Protein 6IOM (pdb70)

Organism: Homo sapiens (NCBI:txid9606)

Solvent-accessible surface area: 18403 Å² total; per-residue (Å²): 62,50,0,48,22,11,56,12,100,30,93,77,19,2,24,86,5,84,21,72,12,37,159,8,64,138,72,40,95,0,0,3,0,0,6,1,17,1,72,7,28,64,28,76,18,17,1,0,0,11,4,33,12,81,59,148,80,39,172,75,78,116,50,14,81,6,51,5,0,85,4,94,0,44,30,14,31,10,48,119,63,112,13,0,47,130,36,113,42,103,109,156,116,100,94,36,75,11,52,0,16,7,0,28,29,64,50,111,140,41,8,83,30,102,86,6,81,53,26,41,0,49,53,18,78,137,98,81,12,98,0,0,0,17,14,52,0,36,0,58,9,28,157,56,93,6,37,2,8,0,11,0,1,0,64,38,41,141,10,36,122,53,35,28,84,17,31,37,3,50,0,36,13,4,0,13,114,40,58,113,33,0,36,70,17,192,137,62,99,157,135,67,29,0,44,43,7,53,12,102,35,81,113,2,5,27,112,157,77,39,63,66,68,144,23,63,135,75,38,94,1,0,3,1,1,3,0,2,0,28,4,22,33,24,58,15,6,0,0,0,12,4,29,11,84,55,155,71,40,93,93,71,124,48,17,90,7,55,2,0,42,2,60,0,24,41,49,27,20,55,118,82,116,14,0,30,136,22,86,34,90,33,85,94,74,220,44,110,76,105,59,54,63,34,45,0,14,8,0,38,23,66,56,105,158,39,3,99,28,99,92,6,24,8,3,27,0,12,53,9,81,122,86,81,11,90,0,0,0,20,6,60,0,41,0,69,11,27,161,63,92,10,30,2,7,0,11,1,0,0,51,44,26,132,11,40,147,50,49,33,90,14,37,34,6,50,0,38,13,4,0,11,106,35,59,75,33,0,31,56,21,181,116,56,96,258

Sequence (386 aa):
LECYSCVQKADDGCSPNKMKTVKCAPGVDVCTEAVGAVETIHGQFSLAVRGCGSGLPGKNDRGLDLHGLLAFIQLQQCAQDRCNAKLNLTSAYPPNGVECYSCVGLSREACQGTSPPVVSCYNASDHVYKGCFDGNVTLTAANVTVSLPVRGCVQDEFCTRDGVTGPGFTLSGSCCQGSRCNSDLRNKTYFLECYSCVQKADDGCSPNKMKTVKCAPGVDVCTEAVGAVETIHGQFSLAVRGCGSGLPGKNDRGLDLHGLLAFIQLQQCAQDRCNAKLNLTSRALESAYPPNGVECYSCVGLSREACQGTSPPVVSCYNASDHVYKGCFDGNVTLTAANVTVSLPVRGCVQDEFCTRDGVTGPGFTLSGSCCQGSRCNSDLRNKTY

Radius of gyration: 24.71 Å; Cα contacts (8 Å, |Δi|>4): 1161; chains: 2; bounding box: 46×74×57 Å

Nearest PDB structures (foldseek):
  6iom-assembly2_B  TM=1.005E+00  e=8.217E-39  Homo sapiens
  6ion-assembly1_A  TM=1.001E+00  e=7.568E-33  Homo sapiens
  6iom-assembly1_A  TM=9.835E-01  e=5.244E-33  Homo sapiens
  3laq-assembly1_U  TM=4.198E-01  e=1.081E-07  Mus musculus
  4qti-assembly1_U  TM=4.508E-01  e=5.783E-07  Homo sapiens

Structure (mmCIF, N/CA/C/O backbone):
data_6IOM
#
_entry.id   6IOM
#
_cell.length_a   57.055
_cell.length_b   120.156
_cell.length_c   169.431
_cell.angle_alpha   90.00
_cell.angle_beta   90.00
_cell.angle_gamma   90.00
#
_symmetry.space_group_name_H-M   'C 2 2 21'
#
loop_
_entity.id
_entity.type
_entity.pdbx_description
1 polymer 'Ly6/PLAUR domain-containing protein 3'
2 branched 2-acetamido-2-deoxy-beta-D-glucopyranose-(1-4)-2-acetamido-2-deoxy-beta-D-glucopyranose
3 non-polymer 2-acetamido-2-deoxy-beta-D-glucopyranose
#
loop_
_atom_site.group_PDB
_atom_site.id
_atom_site.type_symbol
_atom_site.label_atom_id
_atom_site.label_alt_id
_atom_site.label_comp_id
_atom_site.label_asym_id
_atom_site.label_entity_id
_atom_site.label_seq_id
_atom_site.pdbx_PDB_ins_code
_atom_site.Cartn_x
_atom_site.Cartn_y
_atom_site.Cartn_z
_atom_site.occupancy
_atom_site.B_iso_or_equiv
_atom_site.auth_seq_id
_atom_site.auth_comp_id
_atom_site.auth_asym_id
_atom_site.auth_atom_id
_atom_site.pdbx_PDB_model_num
ATOM 1 N N . LEU A 1 1 ? 33.153 34.030 89.647 1.00 72.89 1 LEU A N 1
ATOM 2 C CA . LEU A 1 1 ? 32.478 35.211 89.116 1.00 69.35 1 LEU A CA 1
ATOM 3 C C . LEU A 1 1 ? 32.284 35.057 87.596 1.00 69.20 1 LEU A C 1
ATOM 4 O O . LEU A 1 1 ? 33.206 34.695 86.857 1.00 63.79 1 LEU A O 1
ATOM 9 N N . GLU A 1 2 ? 31.054 35.289 87.158 1.00 65.44 2 GLU A N 1
ATOM 10 C CA . GLU A 1 2 ? 30.672 35.228 85.759 1.00 62.71 2 GLU A CA 1
ATOM 11 C C . GLU A 1 2 ? 30.432 36.637 85.239 1.00 64.77 2 GLU A C 1
ATOM 12 O O . GLU A 1 2 ? 29.825 37.458 85.925 1.00 60.52 2 GLU A O 1
ATOM 18 N N . CYS A 1 3 ? 30.936 36.929 84.034 1.00 58.70 3 CYS A N 1
ATOM 19 C CA . CYS A 1 3 ? 30.808 38.255 83.436 1.00 53.37 3 CYS A CA 1
ATOM 20 C C . CYS A 1 3 ? 30.358 38.135 81.987 1.00 62.95 3 CYS A C 1
ATOM 21 O O . CYS A 1 3 ? 30.666 37.157 81.282 1.00 56.18 3 CYS A O 1
ATOM 24 N N . TYR A 1 4 ? 29.597 39.126 81.553 1.00 51.39 4 TYR A N 1
ATOM 25 C CA . TYR A 1 4 ? 29.361 39.236 80.134 1.00 50.16 4 TYR A CA 1
ATOM 26 C C . TYR A 1 4 ? 30.676 39.503 79.426 1.00 55.37 4 TYR A C 1
ATOM 27 O O . TYR A 1 4 ? 31.597 40.122 79.970 1.00 46.53 4 TYR A O 1
ATOM 36 N N . SER A 1 5 ? 30.776 38.978 78.214 1.00 47.43 5 SER A N 1
ATOM 37 C CA . SER A 1 5 ? 31.938 39.225 77.385 1.00 47.03 5 SER A CA 1
ATOM 38 C C . SER A 1 5 ? 31.455 39.398 75.954 1.00 50.71 5 SER A C 1
ATOM 39 O O . SER A 1 5 ? 30.665 38.584 75.449 1.00 48.36 5 SER A O 1
ATOM 42 N N . CYS A 1 6 ? 31.926 40.461 75.321 1.00 46.37 6 CYS A N 1
ATOM 43 C CA . CYS A 1 6 ? 31.509 40.855 73.988 1.00 45.92 6 CYS A CA 1
ATOM 44 C C . CYS A 1 6 ? 32.359 42.054 73.592 1.00 48.53 6 CYS A C 1
ATOM 45 O O . CYS A 1 6 ? 32.994 42.700 74.437 1.00 43.89 6 CYS A O 1
ATOM 48 N N . VAL A 1 7 ? 32.342 42.360 72.296 1.00 49.96 7 VAL A N 1
ATOM 49 C CA . VAL A 1 7 ? 33.156 43.428 71.727 1.00 48.85 7 VAL A CA 1
ATOM 50 C C . VAL A 1 7 ? 32.363 44.064 70.601 1.00 50.53 7 VAL A C 1
ATOM 51 O O . VAL A 1 7 ? 31.743 43.367 69.799 1.00 58.40 7 VAL A O 1
ATOM 55 N N . GLN A 1 8 ? 32.338 45.386 70.563 1.00 52.66 8 GLN A N 1
ATOM 56 C CA . GLN A 1 8 ? 31.552 46.115 69.581 1.00 55.37 8 GLN A CA 1
ATOM 57 C C . GLN A 1 8 ? 32.505 46.978 68.760 1.00 55.38 8 GLN A C 1
ATOM 58 O O . GLN A 1 8 ? 33.386 47.636 69.325 1.00 56.42 8 GLN A O 1
ATOM 64 N N . LYS A 1 9 ? 32.360 46.952 67.431 1.00 64.29 9 LYS A N 1
ATOM 65 C CA . LYS A 1 9 ? 33.394 47.541 66.561 1.00 68.81 9 LYS A CA 1
ATOM 66 C C . LYS A 1 9 ? 32.861 47.722 65.134 1.00 84.49 9 LYS A C 1
ATOM 67 O O . LYS A 1 9 ? 33.042 46.845 64.289 1.00 96.06 9 LYS A O 1
ATOM 73 N N . ALA A 1 10 ? 32.171 48.830 64.880 1.00 98.94 10 ALA A N 1
ATOM 74 C CA . ALA A 1 10 ? 31.340 49.565 65.805 1.00 97.15 10 ALA A CA 1
ATOM 75 C C . ALA A 1 10 ? 29.954 49.163 65.347 1.00 103.80 10 ALA A C 1
ATOM 76 O O . ALA A 1 10 ? 29.353 49.855 64.521 1.00 104.63 10 ALA A O 1
ATOM 78 N N . ASP A 1 11 ? 29.469 48.020 65.849 1.00 104.89 11 ASP A N 1
ATOM 79 C CA . ASP A 1 11 ? 28.374 47.297 65.212 1.00 93.75 11 ASP A CA 1
ATOM 80 C C . ASP A 1 11 ? 27.453 46.560 66.182 1.00 94.54 11 ASP A C 1
ATOM 81 O O . ASP A 1 11 ? 26.888 47.166 67.100 1.00 95.37 11 ASP A O 1
ATOM 86 N N . ASP A 1 12 ? 27.339 45.239 65.975 1.00 89.39 12 ASP A N 1
ATOM 87 C CA . ASP A 1 12 ? 26.335 44.337 66.538 1.00 81.67 12 ASP A CA 1
ATOM 88 C C . ASP A 1 12 ? 26.836 43.539 67.745 1.00 74.85 12 ASP A C 1
ATOM 89 O O . ASP A 1 12 ? 26.057 42.786 68.351 1.00 66.01 12 ASP A O 1
ATOM 94 N N . GLY A 1 13 ? 28.109 43.691 68.110 1.00 66.84 13 GLY A N 1
ATOM 95 C CA . GLY A 1 13 ? 28.807 42.675 68.881 1.00 68.53 13 GLY A CA 1
ATOM 96 C C . GLY A 1 13 ? 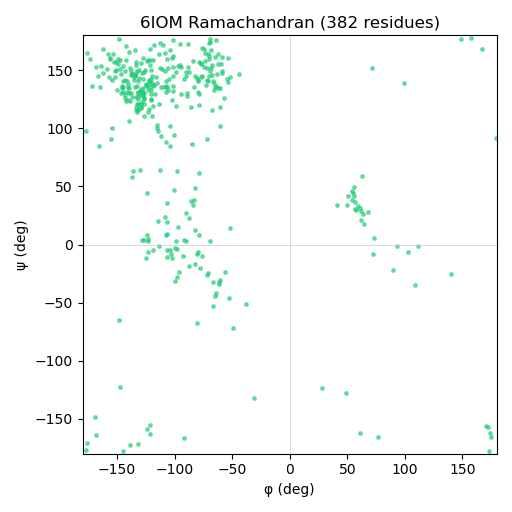28.375 42.546 70.327 1.00 68.19 13 GLY A C 1
ATOM 97 O O . GLY A 1 13 ? 28.553 41.477 70.920 1.00 71.64 13 GLY A O 1
ATOM 98 N N . CYS A 1 14 ? 27.821 43.598 70.914 1.00 64.60 14 CYS A N 1
ATOM 99 C CA . CYS A 1 14 ? 27.422 43.537 72.312 1.00 65.21 14 CYS A CA 1
ATOM 100 C C . CYS A 1 14 ? 25.906 43.496 72.463 1.00 63.65 14 CYS A C 1
ATOM 101 O O . CYS A 1 14 ? 25.373 43.847 73.526 1.00 63.73 14 CYS A O 1
ATOM 104 N N . SER A 1 15 ? 25.217 43.042 71.410 1.00 63.80 15 SER A N 1
ATOM 105 C CA . SER A 1 15 ? 23.788 42.811 71.431 1.00 63.98 15 SER A CA 1
ATOM 106 C C . SER A 1 15 ? 23.431 41.737 72.462 1.00 73.51 15 SER A C 1
ATOM 107 O O . SER A 1 15 ? 24.270 40.905 72.828 1.00 74.06 15 SER A O 1
ATOM 110 N N . PRO A 1 16 ? 22.190 41.753 72.964 1.00 69.52 16 PRO A N 1
ATOM 111 C CA . PRO A 1 16 ? 21.799 40.767 74.002 1.00 66.48 16 PRO A CA 1
ATOM 112 C C . PRO A 1 16 ? 22.075 39.307 73.649 1.00 69.52 16 PRO A C 1
ATOM 113 O O . PRO A 1 16 ? 22.611 38.552 74.477 1.00 65.72 16 PRO A O 1
ATOM 117 N N . ASN A 1 17 ? 21.736 38.879 72.439 1.00 52.23 17 ASN A N 1
ATOM 118 C CA . ASN A 1 17 ? 21.861 37.471 72.118 1.00 59.83 17 ASN A CA 1
ATOM 119 C C . ASN A 1 17 ? 23.162 37.143 71.387 1.00 65.58 17 ASN A C 1
ATOM 120 O O . ASN A 1 17 ? 23.294 36.047 70.837 1.00 76.59 17 ASN A O 1
ATOM 125 N N . LYS A 1 18 ? 24.141 38.046 71.396 1.00 62.40 18 LYS A N 1
ATOM 126 C CA . LYS A 1 18 ? 25.513 37.624 71.140 1.00 65.55 18 LYS A CA 1
ATOM 127 C C . LYS A 1 18 ? 26.456 37.887 72.299 1.00 59.88 18 LYS A C 1
ATOM 128 O O . LYS A 1 18 ? 27.628 37.49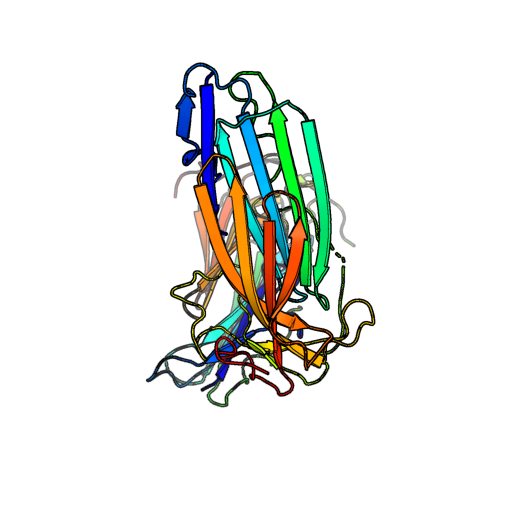4 72.226 1.00 54.21 18 LYS A O 1
ATOM 134 N N . MET A 1 19 ? 25.994 38.543 73.352 1.00 56.73 19 MET A N 1
ATOM 135 C CA . MET A 1 19 ? 26.808 38.655 74.540 1.00 56.11 19 MET A CA 1
ATOM 136 C C . MET A 1 19 ? 27.073 37.254 75.052 1.00 52.28 19 MET A C 1
ATOM 137 O O . MET A 1 19 ? 26.177 36.409 75.062 1.00 55.60 19 MET A O 1
ATOM 142 N N . LYS A 1 20 ? 28.319 36.985 75.411 1.00 44.56 20 LYS A N 1
ATOM 143 C CA . LYS A 1 20 ? 28.669 35.709 76.000 1.00 45.71 20 LYS A CA 1
ATOM 144 C C . LYS A 1 20 ? 28.821 35.856 77.506 1.00 47.89 20 LYS A C 1
ATOM 145 O O . LYS A 1 20 ? 29.002 36.960 78.035 1.00 47.90 20 LYS A O 1
ATOM 151 N N . THR A 1 21 ? 28.738 34.730 78.205 1.00 55.49 21 THR A N 1
ATOM 152 C CA . THR A 1 21 ? 29.046 34.695 79.631 1.00 54.37 21 THR A CA 1
ATOM 153 C C . THR A 1 21 ? 30.296 33.853 79.813 1.00 46.56 21 THR A C 1
ATOM 154 O O . THR A 1 21 ? 30.322 32.686 79.417 1.00 47.19 21 THR A O 1
ATOM 158 N N . VAL A 1 22 ? 31.333 34.453 80.380 1.00 38.87 22 VAL A N 1
ATOM 159 C CA . VAL A 1 22 ? 32.548 33.736 80.731 1.00 45.50 22 VAL A CA 1
ATOM 160 C C . VAL A 1 22 ? 32.689 33.726 82.249 1.00 52.31 22 VAL A C 1
ATOM 161 O O . VAL A 1 22 ? 32.067 34.520 82.967 1.00 48.58 22 VAL A O 1
ATOM 165 N N . LYS A 1 23 ? 33.553 32.843 82.737 1.00 57.88 23 LYS A N 1
ATOM 166 C CA . LYS A 1 23 ? 33.911 32.802 84.149 1.00 61.42 23 LYS A CA 1
ATOM 167 C C . LYS A 1 23 ? 35.314 33.375 84.326 1.00 57.12 23 LYS A C 1
ATOM 168 O O . LYS A 1 23 ? 36.235 33.030 83.576 1.00 56.41 23 LYS A O 1
ATOM 174 N N . CYS A 1 24 ? 35.470 34.262 85.306 1.00 48.58 24 CYS A N 1
ATOM 175 C CA . CYS A 1 24 ? 36.747 34.926 85.518 1.00 46.35 24 CYS A CA 1
ATOM 176 C C . CYS A 1 24 ? 37.766 33.978 86.147 1.00 49.97 24 CYS A C 1
ATOM 177 O O . CYS A 1 24 ? 37.418 33.010 86.825 1.00 53.92 24 CYS A O 1
ATOM 180 N N . ALA A 1 25 ? 39.041 34.254 85.872 1.00 58.09 25 ALA A N 1
ATOM 181 C CA . ALA A 1 25 ? 40.144 33.526 86.478 1.00 61.23 25 ALA A CA 1
ATOM 182 C C . ALA A 1 25 ? 40.119 33.662 88.008 1.00 69.95 25 ALA A C 1
ATOM 183 O O . ALA A 1 25 ? 39.562 34.625 88.558 1.00 56.74 25 ALA A O 1
ATOM 185 N N . PRO A 1 26 ? 40.710 32.705 88.719 1.00 62.13 26 PRO A N 1
ATOM 186 C CA . PRO A 1 26 ? 40.849 32.863 90.172 1.00 79.57 26 PRO A CA 1
ATOM 187 C C . PRO A 1 26 ? 41.558 34.171 90.503 1.00 76.85 26 PRO A C 1
ATOM 188 O O . PRO A 1 26 ? 42.446 34.620 89.770 1.00 65.69 26 PRO A O 1
ATOM 192 N N . GLY A 1 27 ? 41.103 34.811 91.588 1.00 67.92 27 GLY A N 1
ATOM 193 C CA . GLY A 1 27 ? 41.621 36.087 92.031 1.00 71.79 27 GLY A CA 1
ATOM 194 C C . GLY A 1 27 ? 40.926 37.313 91.459 1.00 75.59 27 GLY A C 1
ATOM 195 O O . GLY A 1 27 ? 41.014 38.389 92.059 1.00 77.00 27 GLY A O 1
ATOM 196 N N . VAL A 1 28 ? 40.249 37.183 90.320 1.00 64.70 28 VAL A N 1
ATOM 197 C CA . VAL A 1 28 ? 39.536 38.292 89.699 1.00 54.93 28 VAL A CA 1
ATOM 198 C C . VAL A 1 28 ? 38.199 38.504 90.397 1.00 56.79 28 VAL A C 1
ATOM 199 O O . VAL A 1 28 ? 37.416 37.566 90.541 1.00 87.36 28 VAL A O 1
ATOM 203 N N . ASP A 1 29 ? 37.894 39.749 90.764 1.00 61.97 29 ASP A N 1
ATOM 204 C CA . ASP A 1 29 ? 36.668 40.039 91.502 1.00 61.88 29 ASP A CA 1
ATOM 205 C C . ASP A 1 29 ? 35.744 41.059 90.844 1.00 53.46 29 ASP A C 1
ATOM 206 O O . ASP A 1 29 ? 34.699 41.374 91.432 1.00 56.01 29 ASP A O 1
ATOM 211 N N . VAL A 1 30 ? 36.063 41.567 89.650 1.00 49.91 30 VAL A N 1
ATOM 212 C CA . VAL A 1 30 ? 35.200 42.533 88.972 1.00 58.26 30 VAL A CA 1
ATOM 213 C C . VAL A 1 30 ? 34.975 42.146 87.510 1.00 53.02 30 VAL A C 1
ATOM 214 O O . VAL A 1 30 ? 35.895 41.700 86.814 1.00 56.92 30 VAL A O 1
ATOM 218 N N . CYS A 1 31 ? 33.745 42.341 87.041 1.00 47.83 31 CYS A N 1
ATOM 219 C CA . CYS A 1 31 ? 33.501 42.482 85.610 1.00 53.11 31 CYS A CA 1
ATOM 220 C C . CYS A 1 31 ? 33.863 43.901 85.174 1.00 58.87 31 CYS A C 1
ATOM 221 O O . CYS A 1 31 ? 33.896 44.835 85.989 1.00 67.03 31 CYS A O 1
ATOM 224 N N . THR A 1 32 ? 34.152 44.063 83.882 1.00 51.38 32 THR A N 1
ATOM 225 C CA . THR A 1 32 ? 34.400 45.384 83.314 1.00 52.99 32 THR A CA 1
ATOM 226 C C . THR A 1 32 ? 33.405 45.672 82.208 1.00 56.20 32 THR A C 1
ATOM 227 O O . THR A 1 32 ? 32.927 44.761 81.526 1.00 60.88 32 THR A O 1
ATOM 231 N N . GLU A 1 33 ? 33.104 46.954 82.038 1.00 56.94 33 GLU A N 1
ATOM 232 C CA . GLU A 1 33 ? 32.291 47.442 80.933 1.00 57.28 33 GLU A CA 1
ATOM 233 C C . GLU A 1 33 ? 32.911 48.745 80.458 1.00 53.05 33 GLU A C 1
ATOM 234 O O . GLU A 1 33 ? 33.108 49.667 81.260 1.00 56.39 33 GLU A O 1
ATOM 240 N N . ALA A 1 34 ? 33.238 48.826 79.175 1.00 46.69 34 ALA A N 1
ATOM 241 C CA . ALA A 1 34 ? 33.788 50.060 78.620 1.00 50.58 34 ALA A CA 1
ATOM 242 C C . ALA A 1 34 ? 33.079 50.390 77.320 1.00 55.07 34 ALA A C 1
ATOM 243 O O . ALA A 1 34 ? 32.984 49.537 76.430 1.00 55.71 34 ALA A O 1
ATOM 245 N N . VAL A 1 35 ? 32.564 51.613 77.214 1.00 55.43 35 VAL A N 1
ATOM 246 C CA . VAL A 1 35 ? 31.961 52.077 75.971 1.00 60.22 35 VAL A CA 1
ATOM 247 C C . VAL A 1 35 ? 32.615 53.401 75.583 1.00 58.71 35 VAL A C 1
ATOM 248 O O . VAL A 1 35 ? 32.730 54.324 76.399 1.00 60.69 35 VAL A O 1
ATOM 252 N N . GLY A 1 36 ? 33.126 53.461 74.370 1.00 62.06 36 GLY A N 1
ATOM 253 C CA . GLY A 1 36 ? 33.722 54.696 73.906 1.00 65.38 36 GLY A CA 1
ATOM 254 C C . GLY A 1 36 ? 32.971 55.243 72.715 1.00 58.45 36 GLY A C 1
ATOM 255 O O . GLY A 1 36 ? 32.716 54.509 71.759 1.00 54.24 36 GLY A O 1
ATOM 256 N N . ALA A 1 37 ? 32.607 56.521 72.767 1.00 57.04 37 ALA A N 1
ATOM 257 C CA . ALA A 1 37 ? 31.866 57.192 71.709 1.00 50.42 37 ALA A CA 1
ATOM 258 C C . ALA A 1 37 ? 32.751 58.233 71.040 1.00 51.12 37 ALA A C 1
ATOM 259 O O . ALA A 1 37 ? 33.454 58.991 71.717 1.00 57.84 37 ALA A O 1
ATOM 261 N N . VAL A 1 38 ? 32.714 58.275 69.714 1.00 52.41 38 VAL A N 1
ATOM 262 C CA . VAL A 1 38 ? 33.411 59.294 68.941 1.00 52.65 38 VAL A CA 1
ATOM 263 C C . VAL A 1 38 ? 32.384 59.994 68.070 1.00 53.09 38 VAL A C 1
ATOM 264 O O . VAL A 1 38 ? 31.548 59.343 67.428 1.00 62.22 38 VAL A O 1
ATOM 268 N N . GLU A 1 39 ? 32.437 61.316 68.062 1.00 49.72 39 GLU A N 1
ATOM 269 C CA . GLU A 1 39 ? 31.458 62.130 67.365 1.00 63.83 39 GLU A CA 1
ATOM 270 C C . GLU A 1 39 ? 32.214 63.124 66.496 1.00 62.23 39 GLU A C 1
ATOM 271 O O . GLU A 1 39 ? 33.052 63.876 67.005 1.00 58.41 39 GLU A O 1
ATOM 277 N N . THR A 1 40 ? 31.975 63.087 65.190 1.00 61.86 40 THR A N 1
ATOM 278 C CA . THR A 1 40 ? 32.427 64.161 64.311 1.00 56.88 40 THR A CA 1
ATOM 279 C C . THR A 1 40 ? 31.227 64.947 63.808 1.00 63.68 40 THR A C 1
ATOM 280 O O . THR A 1 40 ? 30.073 64.542 63.969 1.00 69.84 40 THR A O 1
ATOM 284 N N . ILE A 1 41 ? 31.513 66.063 63.140 1.00 64.31 41 ILE A N 1
ATOM 285 C CA . ILE A 1 41 ? 30.451 66.983 62.761 1.00 67.68 41 ILE A CA 1
ATOM 286 C C . ILE A 1 41 ? 29.566 66.362 61.686 1.00 67.79 41 ILE A C 1
ATOM 287 O O . ILE A 1 41 ? 28.622 67.002 61.212 1.00 79.86 41 ILE A O 1
ATOM 292 N N . HIS A 1 42 ? 29.832 65.102 61.318 1.00 87.45 42 HIS A N 1
ATOM 293 C CA . HIS A 1 42 ? 28.997 64.400 60.348 1.00 81.75 42 HIS A CA 1
ATOM 294 C C . HIS A 1 42 ? 28.444 63.072 60.830 1.00 73.56 42 HIS A C 1
ATOM 295 O O . HIS A 1 42 ? 27.562 62.522 60.160 1.00 70.56 42 HIS A O 1
ATOM 302 N N . GLY A 1 43 ? 28.915 62.543 61.951 1.00 67.61 43 GLY A N 1
ATOM 303 C CA . GLY A 1 43 ? 28.315 61.335 62.490 1.00 65.16 43 GLY A CA 1
ATOM 304 C C . GLY A 1 43 ? 28.956 60.948 63.799 1.00 74.95 43 GLY A C 1
ATOM 305 O O . GLY A 1 43 ? 29.836 61.640 64.327 1.00 75.92 43 GLY A O 1
ATOM 306 N N . GLN A 1 44 ? 28.509 59.809 64.317 1.00 73.42 44 GLN A N 1
ATOM 307 C CA . GLN A 1 44 ? 28.940 59.365 65.629 1.00 67.81 44 GLN A CA 1
ATOM 308 C C . GLN A 1 44 ? 28.821 57.858 65.673 1.00 66.71 44 GLN A C 1
ATOM 309 O O . GLN A 1 44 ? 27.872 57.302 65.114 1.00 61.13 44 GLN A O 1
ATOM 315 N N . PHE A 1 45 ? 29.787 57.202 66.326 1.00 65.70 45 PHE A N 1
ATOM 316 C CA . PHE A 1 45 ? 29.758 55.756 66.501 1.00 66.00 45 PHE A CA 1
ATOM 317 C C . PHE A 1 45 ? 30.297 55.408 67.884 1.00 61.01 45 PHE A C 1
ATOM 318 O O . PHE A 1 45 ? 30.840 56.262 68.594 1.00 58.27 45 PHE A O 1
ATOM 326 N N . SER A 1 46 ? 30.167 54.139 68.274 1.00 57.42 46 SER A N 1
ATOM 327 C CA . SER A 1 46 ? 30.698 53.741 69.581 1.00 62.33 46 SER A CA 1
ATOM 328 C C . SER A 1 46 ? 31.424 52.397 69.524 1.00 58.27 46 SER A C 1
ATOM 329 O O . SER A 1 46 ? 31.079 51.512 68.739 1.00 61.43 46 SER A O 1
ATOM 332 N N . LEU A 1 47 ? 32.458 52.277 70.352 1.00 49.78 47 LEU A N 1
ATOM 333 C CA . LEU A 1 47 ? 33.175 51.037 70.597 1.00 47.81 47 LEU A CA 1
ATOM 334 C C . LEU A 1 47 ? 32.845 50.544 71.993 1.00 52.09 47 LEU A C 1
ATOM 335 O O . LEU A 1 47 ? 32.638 51.343 72.914 1.00 59.34 47 LEU A O 1
ATOM 340 N N . ALA A 1 48 ? 32.867 49.229 72.167 1.00 47.44 48 ALA A N 1
ATOM 341 C CA . ALA A 1 48 ? 32.623 48.706 73.500 1.00 47.80 48 ALA A CA 1
ATOM 342 C C . ALA A 1 48 ? 33.420 47.434 73.705 1.00 55.43 48 ALA A C 1
ATOM 343 O O . ALA A 1 48 ? 33.714 46.703 72.753 1.00 66.24 48 ALA A O 1
ATOM 345 N N . VAL A 1 49 ? 33.782 47.198 74.965 1.00 52.69 49 VAL A N 1
ATOM 346 C CA . VAL A 1 49 ? 34.361 45.945 75.435 1.00 54.15 49 VAL A CA 1
ATOM 347 C C . VAL A 1 49 ? 33.738 45.623 76.784 1.00 53.58 49 VAL A C 1
ATOM 348 O O . VAL A 1 49 ? 33.829 46.431 77.711 1.00 54.12 49 VAL A O 1
ATOM 352 N N . ARG A 1 50 ? 33.136 44.448 76.903 1.00 52.27 50 ARG A N 1
ATOM 353 C CA . ARG A 1 50 ? 32.701 43.896 78.176 1.00 46.91 50 ARG A CA 1
ATOM 354 C C . ARG A 1 50 ? 33.512 42.636 78.436 1.00 54.26 50 ARG A C 1
ATOM 355 O O . ARG A 1 50 ? 33.741 41.840 77.521 1.00 67.18 50 ARG A O 1
ATOM 363 N N . GLY A 1 51 ? 33.943 42.441 79.673 1.00 49.78 51 GLY A N 1
ATOM 364 C CA . GLY A 1 51 ? 34.734 41.266 79.961 1.00 47.59 51 GLY A CA 1
ATOM 365 C C . GLY A 1 51 ? 35.046 41.168 81.433 1.00 51.75 51 GLY A C 1
ATOM 366 O O . GLY A 1 51 ? 34.492 41.898 82.254 1.00 52.04 51 GLY A O 1
ATOM 367 N N . CYS A 1 52 ? 35.922 40.219 81.753 1.00 53.52 52 CYS A N 1
ATOM 368 C CA . CYS A 1 52 ? 36.447 40.072 83.101 1.00 51.73 52 CYS A CA 1
ATOM 369 C C . CYS A 1 52 ? 37.552 41.102 83.298 1.00 55.85 52 CYS A C 1
ATOM 370 O O . CYS A 1 52 ? 38.325 41.388 82.369 1.00 54.29 52 CYS A O 1
ATOM 373 N N . GLY A 1 53 ? 37.602 41.690 84.499 1.00 63.54 53 GLY A N 1
ATOM 374 C CA . GLY A 1 53 ? 38.517 42.785 84.725 1.00 41.12 53 GLY A CA 1
ATOM 375 C C . GLY A 1 53 ? 39.491 42.604 85.867 1.00 49.30 53 GLY A C 1
ATOM 376 O O . GLY A 1 53 ? 39.753 41.479 86.270 1.00 70.43 53 GLY A O 1
ATOM 377 N N . SER A 1 54 ? 40.042 43.691 86.407 1.00 50.77 54 SER A N 1
ATOM 378 C CA . SER A 1 54 ? 40.983 43.596 87.514 1.00 61.38 54 SER A CA 1
ATOM 379 C C . SER A 1 54 ? 40.787 44.788 88.438 1.00 58.98 54 SER A C 1
ATOM 380 O O . SER A 1 54 ? 39.906 45.625 88.232 1.00 69.50 54 SER A O 1
ATOM 383 N N . GLY A 1 55 ? 41.611 44.858 89.465 1.00 59.79 55 GLY A N 1
ATOM 384 C CA . GLY A 1 55 ? 41.467 45.942 90.417 1.00 57.05 55 GLY A CA 1
ATOM 385 C C . GLY A 1 55 ? 40.107 45.923 91.106 1.00 55.77 55 GLY A C 1
ATOM 386 O O . GLY A 1 55 ? 39.371 44.933 91.091 1.00 48.63 55 GLY A O 1
ATOM 387 N N . LEU A 1 56 ? 39.764 47.058 91.701 1.00 65.68 56 LEU A N 1
ATOM 388 C CA . LEU A 1 56 ? 38.587 47.141 92.553 1.00 61.37 56 LEU A CA 1
ATOM 389 C C . LEU A 1 56 ? 37.396 47.641 91.756 1.00 54.24 56 LEU A C 1
ATOM 390 O O . LEU A 1 56 ? 37.517 47.999 90.589 1.00 59.77 56 LEU A O 1
ATOM 395 N N . PRO A 1 57 ? 36.196 47.636 92.340 1.00 57.82 57 PRO A N 1
ATOM 396 C CA . PRO A 1 57 ? 35.073 48.309 91.674 1.00 56.37 57 PRO A CA 1
ATOM 397 C C . PRO A 1 57 ? 35.354 49.801 91.532 1.00 58.32 57 PRO A C 1
ATOM 398 O O . PRO A 1 57 ? 36.272 50.350 92.143 1.00 60.63 57 PRO A O 1
ATOM 402 N N . GLY A 1 58 ? 34.581 50.452 90.676 1.00 66.63 58 GLY A N 1
ATOM 403 C CA . GLY A 1 58 ? 34.797 51.862 90.413 1.00 71.49 58 GLY A CA 1
ATOM 404 C C . GLY A 1 58 ? 34.219 52.277 89.079 1.00 65.11 58 GLY A C 1
ATOM 405 O O . GLY A 1 58 ? 33.676 51.469 88.323 1.00 66.78 58 GLY A O 1
ATOM 406 N N . LYS A 1 59 ? 34.354 53.574 88.812 1.00 63.32 59 LYS A N 1
ATOM 407 C CA . LYS A 1 59 ? 33.882 54.235 87.603 1.00 60.45 59 LYS A CA 1
ATOM 408 C C . LYS A 1 59 ? 34.957 55.212 87.143 1.00 66.12 59 LYS A C 1
ATOM 409 O O . LYS A 1 59 ? 35.667 55.805 87.970 1.00 64.99 59 LYS A O 1
ATOM 415 N N . ASN A 1 60 ? 35.034 55.414 85.819 1.00 54.32 60 ASN A N 1
ATOM 416 C CA . ASN A 1 60 ? 36.081 56.235 85.210 1.00 54.64 60 ASN A CA 1
ATOM 417 C C . ASN A 1 60 ? 35.516 56.764 83.888 1.00 67.10 60 ASN A C 1
ATOM 418 O O . ASN A 1 60 ? 35.488 56.027 82.897 1.00 70.42 60 ASN A O 1
ATOM 423 N N . ASP A 1 61 ? 35.056 58.022 83.882 1.00 68.60 61 ASP A N 1
ATOM 424 C CA . ASP A 1 61 ? 34.366 58.597 82.728 1.00 60.51 61 ASP A CA 1
ATOM 425 C C . ASP A 1 61 ? 35.019 59.906 82.324 1.00 66.42 61 ASP A C 1
ATOM 426 O O . ASP A 1 61 ? 35.262 60.772 83.172 1.00 64.27 61 ASP A O 1
ATOM 431 N N . ARG A 1 62 ? 35.304 60.056 81.033 1.00 57.37 62 ARG A N 1
ATOM 432 C CA . ARG A 1 62 ? 35.959 61.267 80.590 1.00 59.96 62 ARG A CA 1
ATOM 433 C C . ARG A 1 62 ? 35.447 61.640 79.210 1.00 59.01 62 ARG A C 1
ATOM 434 O O . ARG A 1 62 ? 35.275 60.775 78.352 1.00 56.05 62 ARG A O 1
ATOM 442 N N . GLY A 1 63 ? 35.161 62.922 79.022 1.00 61.88 63 GLY A N 1
ATOM 443 C CA . GLY A 1 63 ? 34.835 63.479 77.715 1.00 61.54 63 GLY A CA 1
ATOM 444 C C . GLY A 1 63 ? 36.007 64.300 77.205 1.00 63.61 63 GLY A C 1
ATOM 445 O O . GLY A 1 63 ? 36.600 65.081 77.955 1.00 67.18 63 GLY A O 1
ATOM 446 N N . LEU A 1 64 ? 36.334 64.115 75.927 1.00 46.91 64 LEU A N 1
ATOM 447 C CA . LEU A 1 64 ? 37.535 64.689 75.329 1.00 58.01 64 LEU A CA 1
ATOM 448 C C . LEU A 1 64 ? 37.201 65.421 74.037 1.00 58.14 64 LEU A C 1
ATOM 449 O O . LEU A 1 64 ? 36.194 65.137 73.375 1.00 50.06 64 LEU A O 1
ATOM 454 N N . ASP A 1 65 ? 38.070 66.367 73.686 1.00 60.92 65 ASP A N 1
ATOM 455 C CA . ASP A 1 65 ? 37.964 67.146 72.456 1.00 58.89 65 ASP A CA 1
ATOM 456 C C . ASP A 1 65 ? 39.337 67.168 71.811 1.00 56.73 65 ASP A C 1
ATOM 457 O O . ASP A 1 65 ? 40.292 67.666 72.415 1.00 60.29 65 ASP A O 1
ATOM 462 N N . LEU A 1 66 ? 39.446 66.614 70.602 1.00 58.48 66 LEU A N 1
ATOM 463 C CA . LEU A 1 66 ? 40.655 66.737 69.787 1.00 59.93 66 LEU A CA 1
ATOM 464 C C . LEU A 1 66 ? 40.276 67.542 68.556 1.00 58.68 66 LEU A C 1
ATOM 465 O O . LEU A 1 66 ? 39.705 66.996 67.604 1.00 52.45 66 LEU A O 1
ATOM 470 N N . HIS A 1 67 ? 40.556 68.847 68.603 1.00 54.76 67 HIS A N 1
ATOM 471 C CA . HIS A 1 67 ? 40.463 69.695 67.425 1.00 56.06 67 HIS A CA 1
ATOM 472 C C . HIS A 1 67 ? 39.070 69.629 66.806 1.00 64.49 67 HIS A C 1
ATOM 473 O O . HIS A 1 67 ? 38.911 69.628 65.576 1.00 62.99 67 HIS A O 1
ATOM 480 N N . GLY A 1 68 ? 38.052 69.539 67.668 1.00 60.02 68 GLY A N 1
ATOM 481 C CA . GLY A 1 68 ? 36.679 69.478 67.227 1.00 53.31 68 GLY A CA 1
ATOM 482 C C . GLY A 1 68 ? 36.119 68.087 67.041 1.00 58.14 68 GLY A C 1
ATOM 483 O O . GLY A 1 68 ? 34.946 67.957 66.674 1.00 61.95 68 GLY A O 1
ATOM 484 N N . LEU A 1 69 ? 36.910 67.041 67.257 1.00 54.09 69 LEU A N 1
ATOM 485 C CA . LEU A 1 69 ? 36.360 65.694 67.411 1.00 65.28 69 LEU A CA 1
ATOM 486 C C . LEU A 1 69 ? 36.041 65.463 68.890 1.00 60.24 69 LEU A C 1
ATOM 487 O O . LEU A 1 69 ? 36.887 65.726 69.759 1.00 48.46 69 LEU A O 1
ATOM 492 N N . LEU A 1 70 ? 34.828 64.987 69.178 1.00 55.54 70 LEU A N 1
ATOM 493 C CA . LEU A 1 70 ? 34.414 64.701 70.552 1.00 56.72 70 LEU A CA 1
ATOM 494 C C . LEU A 1 70 ? 34.487 63.207 70.828 1.00 58.00 70 LEU A C 1
ATOM 495 O O . LEU A 1 70 ? 34.000 62.391 70.032 1.00 64.19 70 LEU A O 1
ATOM 500 N N . ALA A 1 71 ? 35.096 62.851 71.951 1.00 52.91 71 ALA A N 1
ATOM 501 C CA . ALA A 1 71 ? 35.059 61.479 72.439 1.00 59.87 71 ALA A CA 1
ATOM 502 C C . ALA A 1 71 ? 34.464 61.456 73.839 1.00 61.68 71 ALA A C 1
ATOM 503 O O . ALA A 1 71 ? 34.715 62.355 74.649 1.00 56.96 71 ALA A O 1
ATOM 505 N N . PHE A 1 72 ? 33.666 60.430 74.116 1.00 67.12 72 PHE A N 1
ATOM 506 C CA . PHE A 1 72 ? 33.187 60.165 75.464 1.00 61.60 72 PHE A CA 1
ATOM 507 C C . PHE A 1 72 ? 33.408 58.695 75.769 1.00 58.23 72 PHE A C 1
ATOM 508 O O . PHE A 1 72 ? 32.890 57.820 75.064 1.00 57.33 72 PHE A O 1
ATOM 516 N N . ILE A 1 73 ? 34.180 58.418 76.809 1.00 54.84 73 ILE A N 1
ATOM 517 C CA . ILE A 1 73 ? 34.425 57.048 77.214 1.00 58.18 73 ILE A CA 1
ATOM 518 C C . ILE A 1 73 ? 33.888 56.849 78.622 1.00 57.44 73 ILE A C 1
ATOM 519 O O . ILE A 1 73 ? 34.050 57.716 79.490 1.00 59.88 73 ILE A O 1
ATOM 524 N N . GLN A 1 74 ? 33.216 55.711 78.827 1.00 50.86 74 GLN A N 1
ATOM 525 C CA . GLN A 1 74 ? 32.730 55.271 80.125 1.00 51.95 74 GLN A CA 1
ATOM 526 C C . GLN A 1 74 ? 33.343 53.923 80.459 1.00 49.10 74 GLN A C 1
ATOM 527 O O . GLN A 1 74 ? 33.293 53.002 79.632 1.00 46.99 74 GLN A O 1
ATOM 533 N N . LEU A 1 75 ? 33.924 53.811 81.662 1.00 49.35 75 LEU A N 1
ATOM 534 C CA . LEU A 1 75 ? 34.502 52.564 82.170 1.00 50.06 75 LEU A CA 1
ATOM 535 C C . LEU A 1 75 ? 33.901 52.248 83.535 1.00 51.19 75 LEU A C 1
ATOM 536 O O . LEU A 1 75 ? 34.081 53.011 84.487 1.00 59.72 75 LEU A O 1
ATOM 541 N N . GLN A 1 76 ? 33.255 51.093 83.647 1.00 55.49 76 GLN A N 1
ATOM 542 C CA . GLN A 1 76 ? 32.558 50.673 84.858 1.00 56.51 76 GLN A CA 1
ATOM 543 C C . GLN A 1 76 ? 33.017 49.268 85.241 1.00 60.65 76 GLN A C 1
ATOM 544 O O . GLN A 1 76 ? 33.068 48.373 84.394 1.00 65.44 76 GLN A O 1
ATOM 550 N N . GLN A 1 77 ? 33.367 49.077 86.507 1.00 62.76 77 GLN A N 1
ATOM 551 C CA . GLN A 1 77 ? 33.754 47.774 87.045 1.00 53.93 77 GLN A CA 1
ATOM 552 C C . GLN A 1 77 ? 32.906 47.484 88.272 1.00 58.32 77 GLN A C 1
ATOM 553 O O . GLN A 1 77 ? 32.834 48.319 89.181 1.00 65.60 77 GLN A O 1
ATOM 559 N N . CYS A 1 78 ? 32.304 46.295 88.325 1.00 57.57 78 CYS A N 1
ATOM 560 C CA . CYS A 1 78 ? 31.436 45.912 89.434 1.00 57.76 78 CYS A CA 1
ATOM 561 C C . CYS A 1 78 ? 31.689 44.457 89.813 1.00 57.16 78 CYS A C 1
ATOM 562 O O . CYS A 1 78 ? 32.263 43.675 89.045 1.00 63.28 78 CYS A O 1
ATOM 565 N N . ALA A 1 79 ? 31.177 44.080 90.982 1.00 64.25 79 ALA A N 1
ATOM 566 C CA . ALA A 1 79 ? 31.570 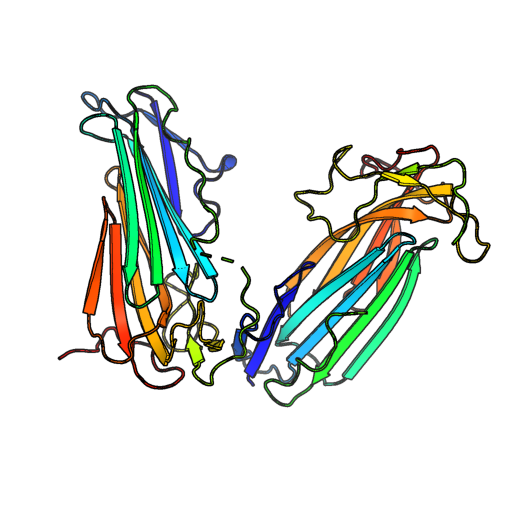42.854 91.676 1.00 59.67 79 ALA A CA 1
ATOM 567 C C . ALA A 1 79 ? 30.471 41.806 91.770 1.00 59.96 79 ALA A C 1
ATOM 568 O O . ALA A 1 79 ? 30.718 40.732 92.341 1.00 56.75 79 ALA A O 1
ATOM 570 N N . GLN A 1 80 ? 29.266 42.086 91.255 1.00 61.21 80 GLN A N 1
ATOM 571 C CA . GLN A 1 80 ? 28.203 41.086 91.171 1.00 62.45 80 GLN A CA 1
ATOM 572 C C . GLN A 1 80 ? 28.304 40.406 89.829 1.00 63.23 80 GLN A C 1
ATOM 573 O O . GLN A 1 80 ? 28.613 41.052 88.831 1.00 76.42 80 GLN A O 1
ATOM 579 N N . ASP A 1 81 ? 28.060 39.108 89.780 1.00 63.69 81 ASP A N 1
ATOM 580 C CA . ASP A 1 81 ? 28.380 38.588 88.467 1.00 66.48 81 ASP A CA 1
ATOM 581 C C . ASP A 1 81 ? 27.274 38.956 87.464 1.00 66.95 81 ASP A C 1
ATOM 582 O O . ASP A 1 81 ? 26.149 39.303 87.835 1.00 61.98 81 ASP A O 1
ATOM 587 N N . ARG A 1 82 ? 27.659 38.982 86.184 1.00 62.67 82 ARG A N 1
ATOM 588 C CA . ARG A 1 82 ? 26.808 39.453 85.088 1.00 61.36 82 ARG A CA 1
ATOM 589 C C . ARG A 1 82 ? 26.281 40.866 85.342 1.00 67.15 82 ARG A C 1
ATOM 590 O O . ARG A 1 82 ? 25.117 41.172 85.083 1.00 76.29 82 ARG A O 1
ATOM 598 N N . CYS A 1 83 ? 27.160 41.753 85.810 1.00 56.77 83 CYS A N 1
ATOM 599 C CA . CYS A 1 83 ? 26.760 43.112 86.137 1.00 61.48 83 CYS A CA 1
ATOM 600 C C . CYS A 1 83 ? 27.246 44.148 85.134 1.00 62.90 83 CYS A C 1
ATOM 601 O O . CYS A 1 83 ? 26.819 45.310 85.222 1.00 70.70 83 CYS A O 1
ATOM 604 N N . ASN A 1 84 ? 28.142 43.774 84.218 1.00 49.26 84 ASN A N 1
ATOM 605 C CA . ASN A 1 84 ? 28.720 44.685 83.227 1.00 42.76 84 ASN A CA 1
ATOM 606 C C . ASN A 1 84 ? 27.864 44.823 81.983 1.00 43.76 84 ASN A C 1
ATOM 607 O O . ASN A 1 84 ? 28.406 44.880 80.873 1.00 42.65 84 ASN A O 1
ATOM 612 N N . ALA A 1 85 ? 26.535 44.841 82.114 1.00 50.56 85 ALA A N 1
ATOM 613 C CA . ALA A 1 85 ? 25.643 45.195 81.006 1.00 56.13 85 ALA A CA 1
ATOM 614 C C . ALA A 1 85 ? 24.720 46.349 81.386 1.00 56.89 85 ALA A C 1
ATOM 615 O O . ALA A 1 85 ? 23.515 46.321 81.115 1.00 63.55 85 ALA A O 1
ATOM 617 N N . LYS A 1 86 ? 25.258 47.386 82.023 1.00 55.56 86 LYS A N 1
ATOM 618 C CA . LYS A 1 86 ? 24.420 48.513 82.430 1.00 70.64 86 LYS A CA 1
ATOM 619 C C . LYS A 1 86 ? 24.466 49.693 81.465 1.00 69.23 86 LYS A C 1
ATOM 620 O O . LYS A 1 86 ? 23.487 50.440 81.372 1.00 76.36 86 LYS A O 1
ATOM 626 N N . LEU A 1 87 ? 25.570 49.877 80.749 1.00 67.48 87 LEU A N 1
ATOM 627 C CA . LEU A 1 87 ? 25.761 51.063 79.931 1.00 62.12 87 LEU A CA 1
ATOM 628 C C . LEU A 1 87 ? 25.070 50.931 78.585 1.00 77.79 87 LEU A C 1
ATOM 629 O O . LEU A 1 87 ? 25.012 49.842 78.001 1.00 85.28 87 LEU A O 1
ATOM 634 N N . ASN A 1 88 ? 24.553 52.059 78.094 1.00 83.62 88 ASN A N 1
ATOM 635 C CA . ASN A 1 88 ? 24.062 52.136 76.727 1.00 90.38 88 ASN A CA 1
ATOM 636 C C . ASN A 1 88 ? 25.216 51.950 75.754 1.00 83.44 88 ASN A C 1
ATOM 637 O O . ASN A 1 88 ? 26.299 52.510 75.926 1.00 83.25 88 ASN A O 1
ATOM 642 N N . LEU A 1 89 ? 24.992 51.149 74.726 1.00 84.24 89 LEU A N 1
ATOM 643 C CA . LEU A 1 89 ? 25.935 51.087 73.629 1.00 78.26 89 LEU A CA 1
ATOM 644 C C . LEU A 1 89 ? 25.640 52.153 72.579 1.00 86.81 89 LEU A C 1
ATOM 645 O O . LEU A 1 89 ? 26.050 52.016 71.423 1.00 92.48 89 LEU A O 1
ATOM 650 N N . THR A 1 90 ? 24.957 53.224 72.978 1.00 95.87 90 THR A N 1
ATOM 651 C CA . THR A 1 90 ? 24.479 54.276 72.092 1.00 99.04 90 THR A CA 1
ATOM 652 C C . THR A 1 90 ? 24.592 55.616 72.804 1.00 98.80 90 THR A C 1
ATOM 653 O O . THR A 1 90 ? 24.351 55.704 74.014 1.00 93.62 90 THR A O 1
ATOM 657 N N . SER A 1 91 ? 24.972 56.642 72.039 1.00 103.77 91 SER A N 1
ATOM 658 C CA . SER A 1 91 ? 25.007 58.048 72.468 1.00 101.44 91 SER A CA 1
ATOM 659 C C . SER A 1 91 ? 23.964 58.430 73.510 1.00 102.47 91 SER A C 1
ATOM 660 O O . SER A 1 91 ? 23.312 59.467 73.386 1.00 105.46 91 SER A O 1
ATOM 663 N N . ALA A 1 102 ? 21.270 73.183 60.901 1.00 99.72 102 ALA A N 1
ATOM 664 C CA . ALA A 1 102 ? 21.483 73.539 59.502 1.00 96.12 102 ALA A CA 1
ATOM 665 C C . ALA A 1 102 ? 22.481 74.681 59.377 1.00 109.11 102 ALA A C 1
ATOM 666 O O . ALA A 1 102 ? 22.138 75.846 59.577 1.00 112.51 102 ALA A O 1
ATOM 668 N N . TYR A 1 103 ? 23.720 74.333 59.052 1.00 126.00 103 TYR A N 1
ATOM 669 C CA . TYR A 1 103 ? 24.788 75.264 58.725 1.00 123.73 103 TYR A CA 1
ATOM 670 C C . TYR A 1 103 ? 25.075 75.227 57.229 1.00 121.15 103 TYR A C 1
ATOM 671 O O . TYR A 1 103 ? 24.739 74.251 56.548 1.00 119.81 103 TYR A O 1
ATOM 680 N N . PRO A 1 104 ? 25.699 76.268 56.680 1.00 119.19 104 PRO A N 1
ATOM 681 C CA . PRO A 1 104 ? 26.090 76.239 55.258 1.00 113.12 104 PRO A CA 1
ATOM 682 C C . PRO A 1 104 ? 27.473 75.635 55.086 1.00 108.16 104 PRO A C 1
ATOM 683 O O . PRO A 1 104 ? 28.302 75.692 56.008 1.00 112.70 104 PRO A O 1
ATOM 687 N N . PRO A 1 105 ? 27.759 75.031 53.934 1.00 95.89 105 PRO A N 1
ATOM 688 C CA . PRO A 1 105 ? 29.099 74.475 53.712 1.00 92.65 105 PRO A CA 1
ATOM 689 C C . PRO A 1 105 ? 30.149 75.568 53.611 1.00 99.45 105 PRO A C 1
ATOM 690 O O . PRO A 1 105 ? 29.892 76.667 53.116 1.00 100.61 105 PRO A O 1
ATOM 694 N N . ASN A 1 106 ? 31.346 75.265 54.104 1.00 100.27 106 ASN A N 1
ATOM 695 C CA . ASN A 1 106 ? 32.496 76.089 53.765 1.00 96.42 106 ASN A CA 1
ATOM 696 C C . ASN A 1 106 ? 33.139 75.475 52.526 1.00 88.37 106 ASN A C 1
ATOM 697 O O . ASN A 1 106 ? 32.562 74.597 51.880 1.00 96.17 106 ASN A O 1
ATOM 702 N N . GLY A 1 107 ? 34.359 75.890 52.199 1.00 75.30 107 GLY A N 1
ATOM 703 C CA . GLY A 1 107 ? 34.940 75.441 50.949 1.00 79.27 107 GLY A CA 1
ATOM 704 C C . GLY A 1 107 ? 35.496 74.035 50.961 1.00 83.59 107 GLY A C 1
ATOM 705 O O . GLY A 1 107 ? 35.665 73.435 49.894 1.00 87.94 107 GLY A O 1
ATOM 706 N N . VAL A 1 108 ? 35.788 73.492 52.118 1.00 83.65 108 VAL A N 1
ATOM 707 C CA . VAL A 1 108 ? 36.649 72.323 52.163 1.00 84.74 108 VAL A CA 1
ATOM 708 C C . VAL A 1 108 ? 35.799 71.068 52.299 1.00 80.22 108 VAL A C 1
ATOM 709 O O . VAL A 1 108 ? 34.697 71.081 52.861 1.00 81.88 108 VAL A O 1
ATOM 713 N N . GLU A 1 109 ? 36.302 69.982 51.720 1.00 95.70 109 GLU A N 1
ATOM 714 C CA . GLU A 1 109 ? 35.668 68.677 51.767 1.00 92.29 109 GLU A CA 1
ATOM 715 C C . GLU A 1 109 ? 36.713 67.675 52.227 1.00 89.14 109 GLU A C 1
ATOM 716 O O . GLU A 1 109 ? 37.841 67.695 51.724 1.00 85.08 109 GLU A O 1
ATOM 722 N N . CYS A 1 110 ? 36.341 66.809 53.177 1.00 82.19 110 CYS A N 1
ATOM 723 C CA . CYS A 1 110 ? 37.235 65.803 53.744 1.00 79.36 110 CYS A CA 1
ATOM 724 C C . CYS A 1 110 ? 36.678 64.397 53.531 1.00 78.48 110 CYS A C 1
ATOM 725 O O . CYS A 1 110 ? 35.477 64.208 53.332 1.00 79.34 110 CYS A O 1
ATOM 728 N N . TYR A 1 111 ? 37.566 63.404 53.600 1.00 75.98 111 TYR A N 1
ATOM 729 C CA . TYR A 1 111 ? 37.134 62.016 53.707 1.00 78.70 111 TYR A CA 1
ATOM 730 C C . TYR A 1 111 ? 36.580 61.734 55.106 1.00 78.78 111 TYR A C 1
ATOM 731 O O . TYR A 1 111 ? 37.147 62.169 56.123 1.00 70.01 111 TYR A O 1
ATOM 740 N N . SER A 1 112 ? 35.466 60.996 55.163 1.00 80.77 112 SER A N 1
ATOM 741 C CA . SER A 1 112 ? 34.784 60.741 56.430 1.00 94.16 112 SER A CA 1
ATOM 742 C C . SER A 1 112 ? 34.673 59.247 56.705 1.00 92.38 112 SER A C 1
ATOM 743 O O . SER A 1 112 ? 33.997 58.520 55.968 1.00 97.41 112 SER A O 1
ATOM 746 N N . CYS A 1 113 ? 35.321 58.804 57.782 1.00 88.54 113 CYS A N 1
ATOM 747 C CA . CYS A 1 113 ? 35.139 57.476 58.356 1.00 85.00 113 CYS A CA 1
ATOM 748 C C . CYS A 1 113 ? 34.641 57.684 59.770 1.00 86.81 113 CYS A C 1
ATOM 749 O O . CYS A 1 113 ? 35.388 58.181 60.620 1.00 94.47 113 CYS A O 1
ATOM 752 N N . VAL A 1 114 ? 33.378 57.342 60.017 1.00 86.65 114 VAL A N 1
ATOM 753 C CA . VAL A 1 114 ? 32.811 57.429 61.361 1.00 82.29 114 VAL A CA 1
ATOM 754 C C . VAL A 1 114 ? 32.128 56.098 61.665 1.00 73.50 114 VAL A C 1
ATOM 755 O O . VAL A 1 114 ? 30.904 56.027 61.838 1.00 74.43 114 VAL A O 1
ATOM 759 N N . GLY A 1 115 ? 32.902 55.024 61.731 1.00 65.52 115 GLY A N 1
ATOM 760 C CA . GLY A 1 115 ? 32.302 53.719 61.915 1.00 61.46 115 GLY A CA 1
ATOM 761 C C . GLY A 1 115 ? 32.418 52.816 60.716 1.00 62.10 115 GLY A C 1
ATOM 762 O O . GLY A 1 115 ? 31.917 51.689 60.760 1.00 67.54 115 GLY A O 1
ATOM 763 N N . LEU A 1 116 ? 33.014 53.292 59.628 1.00 65.70 116 LEU A N 1
ATOM 764 C CA . LEU A 1 116 ? 33.492 52.402 58.587 1.00 74.04 116 LEU A CA 1
ATOM 765 C C . LEU A 1 116 ? 34.506 51.447 59.191 1.00 75.36 116 LEU A C 1
ATOM 766 O O . LEU A 1 116 ? 35.228 51.787 60.131 1.00 72.20 116 LEU A O 1
ATOM 771 N N . SER A 1 117 ? 34.544 50.240 58.648 1.00 83.98 117 SER A N 1
ATOM 772 C CA . SER A 1 117 ? 35.569 49.289 59.025 1.00 78.82 117 SER A CA 1
ATOM 773 C C . SER A 1 117 ? 36.933 49.769 58.549 1.00 71.25 117 SER A C 1
ATOM 774 O O . SER A 1 117 ? 37.050 50.543 57.597 1.00 69.46 117 SER A O 1
ATOM 777 N N . ARG A 1 118 ? 37.975 49.310 59.241 1.00 71.27 118 ARG A N 1
ATOM 778 C CA . ARG A 1 118 ? 39.327 49.503 58.743 1.00 72.95 118 ARG A CA 1
ATOM 779 C C . ARG A 1 118 ? 39.501 48.834 57.392 1.00 85.82 118 ARG A C 1
ATOM 780 O O . ARG A 1 118 ? 40.298 49.294 56.568 1.00 86.45 118 ARG A O 1
ATOM 788 N N . GLU A 1 119 ? 38.773 47.741 57.156 1.00 96.10 119 GLU A N 1
ATOM 789 C CA . GLU A 1 119 ? 38.731 47.168 55.820 1.00 110.36 119 GLU A CA 1
ATOM 790 C C . GLU A 1 119 ? 38.146 48.159 54.821 1.00 107.04 119 GLU A C 1
ATOM 791 O O . GLU A 1 119 ? 38.564 48.180 53.661 1.00 118.79 119 GLU A O 1
ATOM 797 N N . ALA A 1 120 ? 37.208 49.008 55.253 1.00 94.56 120 ALA A N 1
ATOM 798 C CA . ALA A 1 120 ? 36.516 49.923 54.351 1.00 80.81 120 ALA A CA 1
ATOM 799 C C . ALA A 1 120 ? 37.099 51.331 54.306 1.00 105.85 120 ALA A C 1
ATOM 800 O O . ALA A 1 120 ? 36.886 52.035 53.315 1.00 110.80 120 ALA A O 1
ATOM 802 N N . CYS A 1 121 ? 37.807 51.774 55.345 1.00 97.17 121 CYS A N 1
ATOM 803 C CA . CYS A 1 121 ? 38.340 53.135 55.395 1.00 98.29 121 CYS A CA 1
ATOM 804 C C . CYS A 1 121 ? 39.820 53.114 55.022 1.00 99.11 121 CYS A C 1
ATOM 805 O O . CYS A 1 121 ? 40.692 52.906 55.866 1.00 103.20 121 CYS A O 1
ATOM 808 N N . GLN A 1 122 ? 40.099 53.341 53.741 1.00 99.69 122 GLN A N 1
ATOM 809 C CA . GLN A 1 122 ? 41.459 53.455 53.229 1.00 99.21 122 GLN A CA 1
ATOM 810 C C . GLN A 1 122 ? 41.441 54.387 52.021 1.00 92.86 122 GLN A C 1
ATOM 811 O O . GLN A 1 122 ? 40.410 54.563 51.363 1.00 91.52 122 GLN A O 1
ATOM 817 N N . GLY A 1 123 ? 42.611 54.966 51.729 1.00 88.24 123 GLY A N 1
ATOM 818 C CA . GLY A 1 123 ? 42.820 55.951 50.679 1.00 83.00 123 GLY A CA 1
ATOM 819 C C . GLY A 1 123 ? 41.632 56.820 50.310 1.00 91.04 123 GLY A C 1
ATOM 820 O O . GLY A 1 123 ? 41.052 57.488 51.169 1.00 92.27 123 GLY A O 1
ATOM 821 N N . THR A 1 124 ? 41.256 56.797 49.029 1.00 91.75 124 THR A N 1
ATOM 822 C CA . THR A 1 124 ? 40.169 57.587 48.460 1.00 90.35 124 THR A CA 1
ATOM 823 C C . THR A 1 124 ? 38.823 56.856 48.522 1.00 94.72 124 THR A C 1
ATOM 824 O O . THR A 1 124 ? 37.795 57.406 48.098 1.00 90.10 124 THR A O 1
ATOM 828 N N . SER A 1 125 ? 38.802 55.660 49.118 1.00 98.66 125 SER A N 1
ATOM 829 C CA . SER A 1 125 ? 37.582 54.852 49.168 1.00 100.19 125 SER A CA 1
ATOM 830 C C . SER A 1 125 ? 36.423 55.460 49.964 1.00 94.52 125 SER A C 1
ATOM 831 O O . SER A 1 125 ? 35.273 55.330 49.512 1.00 96.23 125 SER A O 1
ATOM 834 N N . PRO A 1 126 ? 36.619 56.081 51.124 1.00 88.09 126 PRO A N 1
ATOM 835 C CA . PRO A 1 126 ? 35.468 56.524 51.929 1.00 88.85 126 PRO A CA 1
ATOM 836 C C . PRO A 1 126 ? 34.758 57.702 51.286 1.00 89.99 126 PRO A C 1
ATOM 837 O O . PRO A 1 126 ? 35.321 58.379 50.415 1.00 86.49 126 PRO A O 1
ATOM 841 N N . PRO A 1 127 ? 33.526 58.001 51.704 1.00 94.42 127 PRO A N 1
ATOM 842 C CA . PRO A 1 127 ? 32.818 59.140 51.111 1.00 87.07 127 PRO A CA 1
ATOM 843 C C . PRO A 1 127 ? 33.435 60.464 51.496 1.00 97.51 127 PRO A C 1
ATOM 844 O O . PRO A 1 127 ? 34.388 60.528 52.281 1.00 95.36 127 PRO A O 1
ATOM 848 N N . VAL A 1 128 ? 32.874 61.532 50.945 1.00 94.70 128 VAL A N 1
ATOM 849 C CA . VAL A 1 128 ? 33.359 62.886 51.156 1.00 90.69 128 VAL A CA 1
ATOM 850 C C . VAL A 1 128 ? 32.243 63.696 51.801 1.00 91.38 128 VAL A C 1
ATOM 851 O O . VAL A 1 128 ? 31.068 63.536 51.456 1.00 98.29 128 VAL A O 1
ATOM 855 N N . VAL A 1 129 ? 32.602 64.533 52.765 1.00 81.93 129 VAL A N 1
ATOM 856 C CA . VAL A 1 129 ? 31.635 65.359 53.473 1.00 84.99 129 VAL A CA 1
ATOM 857 C C . VAL A 1 129 ? 32.017 66.816 53.275 1.00 82.81 129 VAL A C 1
ATOM 858 O O . VAL A 1 129 ? 33.204 67.163 53.256 1.00 79.96 129 VAL A O 1
ATOM 862 N N . SER A 1 130 ? 31.013 67.666 53.124 1.00 83.08 130 SER A N 1
ATOM 863 C CA . SER A 1 130 ? 31.289 69.085 52.998 1.00 86.21 130 SER A CA 1
ATOM 864 C C . SER A 1 130 ? 31.379 69.660 54.400 1.00 81.64 130 SER A C 1
ATOM 865 O O . SER A 1 130 ? 30.421 69.566 55.176 1.00 81.65 130 SER A O 1
ATOM 868 N N . CYS A 1 131 ? 32.544 70.206 54.744 1.00 78.85 131 CYS A N 1
ATOM 869 C CA . CYS A 1 131 ? 32.719 70.755 56.074 1.00 79.72 131 CYS A CA 1
ATOM 870 C C . CYS A 1 131 ? 31.863 72.006 56.250 1.00 82.25 131 CYS A C 1
ATOM 871 O O . CYS A 1 131 ? 31.312 72.568 55.300 1.00 90.52 131 CYS A O 1
ATOM 874 N N . TYR A 1 132 ? 31.753 72.432 57.501 1.00 82.44 132 TYR A N 1
ATOM 875 C CA . TYR A 1 132 ? 30.963 73.588 57.891 1.00 87.20 132 TYR A CA 1
ATOM 876 C C . TYR A 1 132 ? 31.353 73.935 59.315 1.00 90.38 132 TYR A C 1
ATOM 877 O O . TYR A 1 132 ? 31.677 73.043 60.103 1.00 98.76 132 TYR A O 1
ATOM 886 N N . ASN A 1 133 ? 31.365 75.220 59.636 1.00 92.35 133 ASN A N 1
ATOM 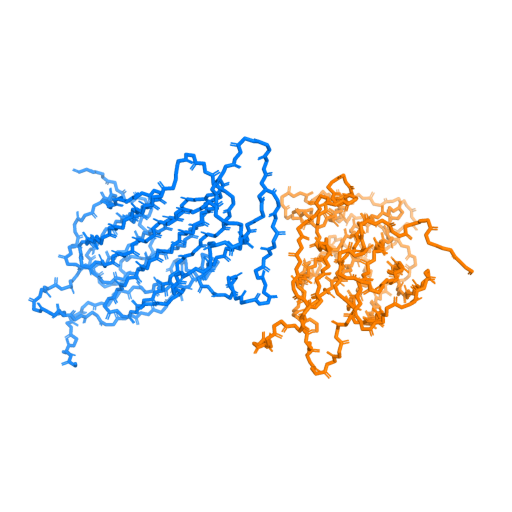887 C CA . ASN A 1 133 ? 31.878 75.594 60.948 1.00 102.05 133 ASN A CA 1
ATOM 888 C C . ASN A 1 133 ? 30.745 75.462 61.947 1.00 102.71 133 ASN A C 1
ATOM 889 O O . ASN A 1 133 ? 30.040 76.427 62.247 1.00 104.86 133 ASN A O 1
ATOM 894 N N . ALA A 1 134 ? 30.580 74.257 62.479 1.00 98.11 134 ALA A N 1
ATOM 895 C CA . ALA A 1 134 ? 29.539 74.013 63.462 1.00 101.53 134 ALA A CA 1
ATOM 896 C C . ALA A 1 134 ? 29.906 74.699 64.763 1.00 108.78 134 ALA A C 1
ATOM 897 O O . ALA A 1 134 ? 31.077 74.730 65.151 1.00 109.66 134 ALA A O 1
ATOM 899 N N . SER A 1 135 ? 28.901 75.278 65.421 1.00 117.14 135 SER A N 1
ATOM 900 C CA . SER A 1 135 ? 29.082 75.925 66.719 1.00 118.51 135 SER A CA 1
ATOM 901 C C . SER A 1 135 ? 30.026 77.126 66.634 1.00 118.98 135 SER A C 1
ATOM 902 O O . SER A 1 135 ? 30.681 77.476 67.619 1.00 118.33 135 SER A O 1
ATOM 905 N N . ASP A 1 136 ? 30.112 77.736 65.446 1.00 117.29 136 ASP A N 1
ATOM 906 C CA . ASP A 1 136 ? 30.838 78.980 65.187 1.00 118.15 136 ASP A CA 1
ATOM 907 C C . ASP A 1 136 ? 32.356 78.828 65.203 1.00 113.30 136 ASP A C 1
ATOM 908 O O . ASP A 1 136 ? 33.075 79.775 64.868 1.00 123.31 136 ASP A O 1
ATOM 913 N N . HIS A 1 137 ? 32.858 77.665 65.596 1.00 102.07 137 HIS A N 1
ATOM 914 C CA . HIS A 1 137 ? 34.265 77.354 65.395 1.00 97.69 137 HIS A CA 1
ATOM 915 C C . HIS A 1 137 ? 34.471 77.017 63.932 1.00 92.75 137 HIS A C 1
ATOM 916 O O . HIS A 1 137 ? 33.603 76.405 63.318 1.00 92.25 137 HIS A O 1
ATOM 923 N N . VAL A 1 138 ? 35.623 77.378 63.377 1.00 88.63 138 VAL A N 1
ATOM 924 C CA . VAL A 1 138 ? 35.887 77.125 61.962 1.00 89.27 138 VAL A CA 1
ATOM 925 C C . VAL A 1 138 ? 36.520 75.745 61.786 1.00 85.37 138 VAL A C 1
ATOM 926 O O . VAL A 1 138 ? 37.531 75.417 62.428 1.00 72.57 138 VAL A O 1
ATOM 930 N N . TYR A 1 139 ? 35.920 74.942 60.903 1.00 85.54 139 TYR A N 1
ATOM 931 C CA . TYR A 1 139 ? 36.344 73.577 60.577 1.00 73.68 139 TYR A CA 1
ATOM 932 C C . TYR A 1 139 ? 36.877 73.586 59.144 1.00 72.35 139 TYR A C 1
ATOM 933 O O . TYR A 1 139 ? 36.117 73.436 58.187 1.00 76.91 139 TYR A O 1
ATOM 942 N N . LYS A 1 140 ? 38.185 73.757 58.987 1.00 66.69 140 LYS A N 1
ATOM 943 C CA . LYS A 1 140 ? 38.747 73.790 57.647 1.00 70.94 140 LYS A CA 1
ATOM 944 C C . LYS A 1 140 ? 39.912 72.831 57.456 1.00 73.70 140 LYS A C 1
ATOM 945 O O . LYS A 1 140 ? 40.519 72.825 56.379 1.00 80.60 140 LYS A O 1
ATOM 951 N N . GLY A 1 141 ? 40.237 72.026 58.459 1.00 73.02 141 GLY A N 1
ATOM 952 C CA . GLY A 1 141 ? 41.222 70.983 58.314 1.00 68.32 141 GLY A CA 1
ATOM 953 C C . GLY A 1 141 ? 40.574 69.622 58.129 1.00 60.80 141 GLY A C 1
ATOM 954 O O . GLY A 1 141 ? 39.396 69.417 58.416 1.00 65.36 141 GLY A O 1
ATOM 955 N N . CYS A 1 142 ? 41.361 68.684 57.630 1.00 59.86 142 CYS A N 1
ATOM 956 C CA . CYS A 1 142 ? 40.940 67.299 57.576 1.00 58.87 142 CYS A CA 1
ATOM 957 C C . CYS A 1 142 ? 41.802 66.488 58.533 1.00 63.39 142 CYS A C 1
ATOM 958 O O . CYS A 1 142 ? 42.947 66.846 58.832 1.00 63.59 142 CYS A O 1
ATOM 961 N N . PHE A 1 143 ? 41.231 65.405 59.033 1.00 61.28 143 PHE A N 1
ATOM 962 C CA . PHE A 1 143 ? 41.876 64.588 60.039 1.00 56.96 143 PHE A CA 1
ATOM 963 C C . PHE A 1 143 ? 41.888 63.141 59.574 1.00 63.56 143 PHE A C 1
ATOM 964 O O . PHE A 1 143 ? 40.850 62.592 59.178 1.00 48.55 143 PHE A O 1
ATOM 972 N N . ASP A 1 144 ? 43.063 62.528 59.628 1.00 60.73 144 ASP A N 1
ATOM 973 C CA . ASP A 1 144 ? 43.193 61.093 59.435 1.00 58.05 144 ASP A CA 1
ATOM 974 C C . ASP A 1 144 ? 43.773 60.492 60.711 1.00 49.04 144 ASP A C 1
ATOM 975 O O . ASP A 1 144 ? 44.879 60.849 61.127 1.00 57.03 144 ASP A O 1
ATOM 980 N N . GLY A 1 145 ? 43.031 59.602 61.344 1.00 46.85 145 GLY A N 1
ATOM 981 C CA . GLY A 1 145 ? 43.559 58.978 62.545 1.00 50.92 145 GLY A CA 1
ATOM 982 C C . GLY A 1 145 ? 42.752 57.802 63.046 1.00 55.33 145 GLY A C 1
ATOM 983 O O . GLY A 1 145 ? 42.175 57.069 62.233 1.00 58.87 145 GLY A O 1
ATOM 984 N N . ASN A 1 146 ? 42.719 57.566 64.367 1.00 55.11 146 ASN A N 1
ATOM 985 C CA . ASN A 1 146 ? 42.177 56.294 64.858 1.00 54.41 146 ASN A CA 1
ATOM 986 C C . ASN A 1 146 ? 41.700 56.453 66.298 1.00 57.29 146 ASN A C 1
ATOM 987 O O . ASN A 1 146 ? 42.089 57.368 67.035 1.00 59.72 146 ASN A O 1
ATOM 992 N N . VAL A 1 147 ? 40.848 55.534 66.661 1.00 55.60 147 VAL A N 1
ATOM 993 C CA . VAL A 1 147 ? 40.336 55.435 68.007 1.00 51.99 147 VAL A CA 1
ATOM 994 C C . VAL A 1 147 ? 40.630 54.020 68.481 1.00 62.65 147 VAL A C 1
ATOM 995 O O . VAL A 1 147 ? 40.520 53.062 67.709 1.00 72.58 147 VAL A O 1
ATOM 999 N N . THR A 1 148 ? 41.069 53.898 69.732 1.00 54.41 148 THR A N 1
ATOM 1000 C CA . THR A 1 148 ? 41.340 52.597 70.332 1.00 53.82 148 THR A CA 1
ATOM 1001 C C . THR A 1 148 ? 40.750 52.557 71.734 1.00 55.43 148 THR A C 1
ATOM 1002 O O . THR A 1 148 ? 40.806 53.551 72.480 1.00 49.44 148 THR A O 1
ATOM 1006 N N . LEU A 1 149 ? 40.203 51.391 72.091 1.00 50.24 149 LEU A N 1
ATOM 1007 C CA . LEU A 1 149 ? 39.684 51.123 73.427 1.00 52.63 149 LEU A CA 1
ATOM 1008 C C . LEU A 1 149 ? 40.262 49.804 73.936 1.00 53.93 149 LEU A C 1
ATOM 1009 O O . LEU A 1 149 ? 40.239 48.800 73.217 1.00 57.68 149 LEU A O 1
ATOM 1014 N N . THR A 1 150 ? 40.767 49.808 75.176 1.00 55.48 150 THR A N 1
ATOM 1015 C CA . THR A 1 150 ? 41.360 48.634 75.814 1.00 60.88 150 THR A CA 1
ATOM 1016 C C . THR A 1 150 ? 40.720 48.355 77.166 1.00 57.58 150 THR A C 1
ATOM 1017 O O . THR A 1 150 ? 40.741 49.212 78.051 1.00 59.79 150 THR A O 1
ATOM 1021 N N . ALA A 1 151 ? 40.230 47.135 77.346 1.00 53.43 151 ALA A N 1
ATOM 1022 C CA . ALA A 1 151 ? 39.610 46.709 78.589 1.00 49.48 151 ALA A CA 1
ATOM 1023 C C . ALA A 1 151 ? 39.430 45.204 78.538 1.00 55.05 151 ALA A C 1
ATOM 1024 O O . ALA A 1 151 ? 39.324 44.622 77.457 1.00 64.00 151 ALA A O 1
ATOM 1026 N N . ALA A 1 152 ? 39.416 44.575 79.711 1.00 59.02 152 ALA A N 1
ATOM 1027 C CA . ALA A 1 152 ? 39.298 43.113 79.795 1.00 55.76 152 ALA A CA 1
ATOM 1028 C C . ALA A 1 152 ? 40.370 42.412 78.955 1.00 54.43 152 ALA A C 1
ATOM 1029 O O . ALA A 1 152 ? 40.105 41.399 78.301 1.00 51.42 152 ALA A O 1
ATOM 1031 N N . ASN A 1 153 ? 41.585 42.975 78.952 1.00 53.63 153 ASN A N 1
ATOM 1032 C CA . ASN A 1 153 ? 42.731 42.397 78.239 1.00 63.04 153 ASN A CA 1
ATOM 1033 C C . ASN A 1 153 ? 42.453 42.211 76.742 1.00 65.36 153 ASN A C 1
ATOM 1034 O O . ASN A 1 153 ? 42.981 41.302 76.101 1.00 67.21 153 ASN A O 1
ATOM 1039 N N . VAL A 1 154 ? 41.609 43.053 76.154 1.00 67.85 154 VAL A N 1
ATOM 1040 C CA . VAL A 1 154 ? 41.421 43.051 74.705 1.00 70.83 154 VAL A CA 1
ATOM 1041 C C . VAL A 1 154 ? 41.362 44.505 74.262 1.00 66.65 154 VAL A C 1
ATOM 1042 O O . VAL A 1 154 ? 40.925 45.386 75.012 1.00 66.21 154 VAL A O 1
ATOM 1046 N N . THR A 1 155 ? 41.882 44.773 73.071 1.00 64.16 155 THR A N 1
ATOM 1047 C CA . THR A 1 155 ? 41.853 46.118 72.513 1.00 67.04 155 THR A CA 1
ATOM 1048 C C . THR A 1 155 ? 41.116 46.094 71.185 1.00 59.55 155 THR A C 1
ATOM 1049 O O . THR A 1 155 ? 41.330 45.199 70.362 1.00 56.34 155 THR A O 1
ATOM 1053 N N . VAL A 1 156 ? 40.246 47.076 70.987 1.00 56.87 156 VAL A N 1
ATOM 1054 C CA . VAL A 1 156 ? 39.449 47.211 69.771 1.00 58.10 156 VAL A CA 1
ATOM 1055 C C . VAL A 1 156 ? 39.711 48.601 69.187 1.00 51.80 156 VAL A C 1
ATOM 1056 O O . VAL A 1 156 ? 39.774 49.585 69.928 1.00 50.92 156 VAL A O 1
ATOM 1060 N N . SER A 1 157 ? 39.899 48.690 67.869 1.00 62.31 157 SER A N 1
ATOM 1061 C CA . SER A 1 157 ? 40.260 49.965 67.244 1.00 61.50 157 SER A CA 1
ATOM 1062 C C . SER A 1 157 ? 39.656 50.066 65.846 1.00 65.36 157 SER A C 1
ATOM 1063 O O . SER A 1 157 ? 39.535 49.067 65.129 1.00 69.24 157 SER A O 1
ATOM 1066 N N . LEU A 1 158 ? 39.305 51.293 65.462 1.00 63.11 158 LEU A N 1
ATOM 1067 C CA . LEU A 1 158 ? 38.743 51.661 64.173 1.00 54.87 158 LEU A CA 1
ATOM 1068 C C . LEU A 1 158 ? 39.360 52.960 63.680 1.00 56.84 158 LEU A C 1
ATOM 1069 O O . LEU A 1 158 ? 39.789 53.792 64.488 1.00 58.61 158 LEU A O 1
ATOM 1074 N N . PRO A 1 159 ? 39.428 53.160 62.364 1.00 61.70 159 PRO A N 1
ATOM 1075 C CA . PRO A 1 159 ? 39.916 54.447 61.840 1.00 58.56 159 PRO A CA 1
ATOM 1076 C C . PRO A 1 159 ? 38.911 55.553 62.115 1.00 56.87 159 PRO A C 1
ATOM 1077 O O . PRO A 1 159 ? 37.733 55.307 62.380 1.00 63.83 159 PRO A O 1
ATOM 1081 N N . VAL A 1 160 ? 39.399 56.787 62.071 1.00 54.98 160 VAL A N 1
ATOM 1082 C CA . VAL A 1 160 ? 38.574 57.976 62.255 1.00 54.94 160 VAL A CA 1
ATOM 1083 C C . VAL A 1 160 ? 39.040 59.019 61.255 1.00 60.16 160 VAL A C 1
ATOM 1084 O O . VAL A 1 160 ? 40.241 59.302 61.181 1.00 54.77 160 VAL A O 1
ATOM 1088 N N . ARG A 1 161 ? 38.098 59.604 60.504 1.00 67.82 161 ARG A N 1
ATOM 1089 C CA . ARG A 1 161 ? 38.409 60.611 59.493 1.00 65.89 161 ARG A CA 1
ATOM 1090 C C . ARG A 1 161 ? 37.295 61.644 59.413 1.00 72.75 161 ARG A C 1
ATOM 1091 O O . ARG A 1 161 ? 36.107 61.287 59.398 1.00 69.76 161 ARG A O 1
ATOM 1099 N N . GLY A 1 162 ? 37.675 62.915 59.323 1.00 57.56 162 GLY A N 1
ATOM 1100 C CA . GLY A 1 162 ? 36.668 63.940 59.145 1.00 58.75 162 GLY A CA 1
ATOM 1101 C C . GLY A 1 162 ? 37.232 65.334 59.199 1.00 69.21 162 GLY A C 1
ATOM 1102 O O . GLY A 1 162 ? 38.432 65.559 59.018 1.00 68.77 162 GLY A O 1
ATOM 1103 N N . CYS A 1 163 ? 36.323 66.274 59.415 1.00 66.37 163 CYS A N 1
ATOM 1104 C CA . CYS A 1 163 ? 36.661 67.682 59.493 1.00 60.26 163 CYS A CA 1
ATOM 1105 C C . CYS A 1 163 ? 37.053 68.036 60.925 1.00 54.89 163 CYS A C 1
ATOM 1106 O O . CYS A 1 163 ? 36.569 67.432 61.886 1.00 53.32 163 CYS A O 1
ATOM 1109 N N . VAL A 1 164 ? 37.962 69.006 61.055 1.00 54.27 164 VAL A N 1
ATOM 1110 C CA . VAL A 1 164 ? 38.525 69.393 62.341 1.00 51.73 164 VAL A CA 1
ATOM 1111 C C . VAL A 1 164 ? 38.868 70.879 62.314 1.00 60.39 164 VAL A C 1
ATOM 1112 O O . VAL A 1 164 ? 39.021 71.490 61.250 1.00 54.08 164 VAL A O 1
ATOM 1116 N N . GLN A 1 165 ? 38.996 71.464 63.512 1.00 56.92 165 GLN A N 1
ATOM 1117 C CA . GLN A 1 165 ? 39.237 72.892 63.646 1.00 55.80 165 GLN A CA 1
ATOM 1118 C C . GLN A 1 165 ? 40.698 73.263 63.489 1.00 59.96 165 GLN A C 1
ATOM 1119 O O . GLN A 1 165 ? 41.077 74.391 63.808 1.00 67.48 165 GLN A O 1
ATOM 1125 N N . ASP A 1 166 ? 41.530 72.356 63.005 1.00 61.40 166 ASP A N 1
ATOM 1126 C CA . ASP A 1 166 ? 42.956 72.624 62.915 1.00 62.15 166 ASP A CA 1
ATOM 1127 C C . ASP A 1 166 ? 43.490 71.907 61.691 1.00 60.59 166 ASP A C 1
ATOM 1128 O O . ASP A 1 166 ? 43.194 70.726 61.496 1.00 73.23 166 ASP A O 1
ATOM 1133 N N . GLU A 1 167 ? 44.242 72.624 60.858 1.00 58.10 167 GLU A N 1
ATOM 1134 C CA . GLU A 1 167 ? 44.825 72.058 59.646 1.00 57.49 167 GLU A CA 1
ATOM 1135 C C . GLU A 1 167 ? 46.275 71.644 59.827 1.00 58.37 167 GLU A C 1
ATOM 1136 O O . GLU A 1 167 ? 46.862 71.073 58.901 1.00 60.72 167 GLU A O 1
ATOM 1142 N N . PHE A 1 168 ? 46.864 71.900 60.996 1.00 57.20 168 PHE A N 1
ATOM 1143 C CA . PHE A 1 168 ? 48.312 71.876 61.130 1.00 51.53 168 PHE A CA 1
ATOM 1144 C C . PHE A 1 168 ? 48.797 70.916 62.197 1.00 51.71 168 PHE A C 1
ATOM 1145 O O . PHE A 1 168 ? 50.001 70.882 62.491 1.00 57.13 168 PHE A O 1
ATOM 1153 N N . CYS A 1 169 ? 47.900 70.152 62.798 1.00 46.68 169 CYS A N 1
ATOM 1154 C CA . CYS A 1 169 ? 48.322 69.212 63.816 1.00 48.23 169 CYS A CA 1
ATOM 1155 C C . CYS A 1 169 ? 48.950 68.006 63.125 1.00 53.07 169 CYS A C 1
ATOM 1156 O O . CYS A 1 169 ? 48.543 67.621 62.025 1.00 50.83 169 CYS A O 1
ATOM 1159 N N . THR A 1 170 ? 49.981 67.450 63.757 1.00 57.14 170 THR A N 1
ATOM 1160 C CA . THR A 1 170 ? 50.695 66.277 63.271 1.00 53.27 170 THR A CA 1
ATOM 1161 C C . THR A 1 170 ? 50.839 65.297 64.416 1.00 58.47 170 THR A C 1
ATOM 1162 O O . THR A 1 170 ? 51.540 65.592 65.388 1.00 51.98 170 THR A O 1
ATOM 1166 N N . ARG A 1 171 ? 50.224 64.120 64.287 1.00 64.34 171 ARG A N 1
ATOM 1167 C CA . ARG A 1 171 ? 50.372 63.065 65.288 1.00 55.25 171 ARG A CA 1
ATOM 1168 C C . ARG A 1 171 ? 49.966 63.569 66.682 1.00 54.75 171 ARG A C 1
ATOM 1169 O O . ARG A 1 171 ? 50.678 63.427 67.674 1.00 54.33 171 ARG A O 1
ATOM 1177 N N . ASP A 1 172 ? 48.798 64.180 66.737 1.00 55.72 172 ASP A N 1
ATOM 1178 C CA . ASP A 1 172 ? 48.191 64.642 67.963 1.00 58.13 172 ASP A CA 1
ATOM 1179 C C . ASP A 1 172 ? 47.353 63.522 68.549 1.00 64.81 172 ASP A C 1
ATOM 1180 O O . ASP A 1 172 ? 47.130 62.489 67.921 1.00 73.53 172 ASP A O 1
ATOM 1185 N N . GLY A 1 173 ? 46.860 63.747 69.755 1.00 57.49 173 GLY A N 1
ATOM 1186 C CA . GLY A 1 173 ? 46.027 62.754 70.396 1.00 56.74 173 GLY A CA 1
ATOM 1187 C C . GLY A 1 173 ? 45.448 63.290 71.681 1.00 51.22 173 GLY A C 1
ATOM 1188 O O . GLY A 1 173 ? 45.931 64.272 72.241 1.00 57.86 173 GLY A O 1
ATOM 1189 N N . VAL A 1 174 ? 44.377 62.646 72.116 1.00 51.07 174 VAL A N 1
ATOM 1190 C CA . VAL A 1 174 ? 43.901 62.731 73.487 1.00 51.17 174 VAL A CA 1
ATOM 1191 C C . VAL A 1 174 ? 43.832 61.305 74.003 1.00 53.62 174 VAL A C 1
ATOM 1192 O O . VAL A 1 174 ? 43.748 60.342 73.226 1.00 55.72 174 VAL A O 1
ATOM 1196 N N . THR A 1 175 ? 43.867 61.175 75.332 1.00 53.36 175 THR A N 1
ATOM 1197 C CA . THR A 1 175 ? 43.801 59.873 75.984 1.00 60.45 175 THR A CA 1
ATOM 1198 C C . THR A 1 175 ? 42.829 59.898 77.156 1.00 64.38 175 THR A C 1
ATOM 1199 O O . THR A 1 175 ? 42.671 60.910 77.843 1.00 65.91 175 THR A O 1
ATOM 1203 N N . GLY A 1 176 ? 42.168 58.774 77.357 1.00 61.76 176 GLY A N 1
ATOM 1204 C CA . GLY A 1 176 ? 41.369 58.537 78.526 1.00 57.44 176 GLY A CA 1
ATOM 1205 C C . GLY A 1 176 ? 41.753 57.172 79.053 1.00 60.44 176 GLY A C 1
ATOM 1206 O O . GLY A 1 176 ? 42.697 56.536 78.563 1.00 60.33 176 GLY A O 1
ATOM 1207 N N . PRO A 1 177 ? 41.025 56.679 80.035 1.00 62.41 177 PRO A N 1
ATOM 1208 C CA . PRO A 1 177 ? 41.392 55.384 80.623 1.00 68.87 177 PRO A CA 1
ATOM 1209 C C . PRO A 1 177 ? 41.193 54.246 79.620 1.00 62.22 177 PRO A C 1
ATOM 1210 O O . PRO A 1 177 ? 40.066 53.991 79.192 1.00 59.57 177 PRO A O 1
ATOM 1214 N N . GLY A 1 178 ? 42.275 53.573 79.218 1.00 59.73 178 GLY A N 1
ATOM 1215 C CA . GLY A 1 178 ? 42.212 52.596 78.137 1.00 54.36 178 GLY A CA 1
ATOM 1216 C C . GLY A 1 178 ? 41.786 53.152 76.782 1.00 60.62 178 GLY A C 1
ATOM 1217 O O . GLY A 1 178 ? 41.330 52.389 75.920 1.00 55.86 178 GLY A O 1
ATOM 1218 N N . PHE A 1 179 ? 41.928 54.460 76.559 1.00 52.11 179 PHE A N 1
ATOM 1219 C CA . PHE A 1 179 ? 41.329 55.086 75.388 1.00 55.34 179 PHE A CA 1
ATOM 1220 C C . PHE A 1 179 ? 42.285 56.078 74.738 1.00 58.34 179 PHE A C 1
ATOM 1221 O O . PHE A 1 179 ? 42.837 56.948 75.415 1.00 58.27 179 PHE A O 1
ATOM 1229 N N . THR A 1 180 ? 42.465 55.971 73.423 1.00 62.98 180 THR A N 1
ATOM 1230 C CA . THR A 1 180 ? 43.201 56.989 72.682 1.00 56.45 180 THR A CA 1
ATOM 1231 C C . THR A 1 180 ? 42.405 57.418 71.457 1.00 48.03 180 THR A C 1
ATOM 1232 O O . THR A 1 180 ? 41.712 56.615 70.836 1.00 50.79 180 THR A O 1
ATOM 1236 N N . LEU A 1 181 ? 42.483 58.699 71.140 1.00 53.13 181 LEU A N 1
ATOM 1237 C CA . LEU A 1 181 ? 42.024 59.237 69.869 1.00 47.85 181 LEU A CA 1
ATOM 1238 C C . LEU A 1 181 ? 43.194 60.066 69.349 1.00 56.86 181 LEU A C 1
ATOM 1239 O O . LEU A 1 181 ? 43.630 60.998 70.027 1.00 56.21 181 LEU A O 1
ATOM 1244 N N . SER A 1 182 ? 43.734 59.685 68.188 1.00 54.44 182 SER A N 1
ATOM 1245 C CA . SER A 1 182 ? 44.986 60.260 67.708 1.00 52.87 182 SER A CA 1
ATOM 1246 C C . SER A 1 182 ? 45.037 60.234 66.190 1.00 52.41 182 SER A C 1
ATOM 1247 O O . SER A 1 182 ? 44.484 59.340 65.550 1.00 58.26 182 SER A O 1
ATOM 1250 N N . GLY A 1 183 ? 45.734 61.213 65.627 1.00 47.74 183 GLY A N 1
ATOM 1251 C CA . GLY A 1 183 ? 45.997 61.207 64.204 1.00 55.69 183 GLY A CA 1
ATOM 1252 C C . GLY A 1 183 ? 46.634 62.513 63.774 1.00 55.74 183 GLY A C 1
ATOM 1253 O O . GLY A 1 183 ? 47.250 63.226 64.579 1.00 45.28 183 GLY A O 1
ATOM 1254 N N . SER A 1 184 ? 46.478 62.810 62.489 1.00 50.13 184 SER A N 1
ATOM 1255 C CA . SER A 1 184 ? 47.089 63.996 61.925 1.00 52.20 184 SER A CA 1
ATOM 1256 C C . SER A 1 184 ? 46.056 64.837 61.185 1.00 50.71 184 SER A C 1
ATOM 1257 O O . SER A 1 184 ? 44.969 64.376 60.813 1.00 52.94 184 SER A O 1
ATOM 1260 N N . CYS A 1 185 ? 46.420 66.092 61.000 1.00 49.48 185 CYS A N 1
ATOM 1261 C CA . CYS A 1 185 ? 45.616 67.086 60.320 1.00 58.04 185 CYS A CA 1
ATOM 1262 C C . CYS A 1 185 ? 46.234 67.394 58.961 1.00 57.77 185 CYS A C 1
ATOM 1263 O O . CYS A 1 185 ? 47.394 67.075 58.692 1.00 58.66 185 CYS A O 1
ATOM 1266 N N . CYS A 1 186 ? 45.460 68.031 58.100 1.00 56.10 186 CYS A N 1
ATOM 1267 C CA . CYS A 1 186 ? 46.070 68.568 56.890 1.00 57.97 186 CYS A CA 1
ATOM 1268 C C . CYS A 1 186 ? 45.176 69.671 56.368 1.00 57.71 186 CYS A C 1
ATOM 1269 O O . CYS A 1 186 ? 44.015 69.789 56.775 1.00 56.35 186 CYS A O 1
ATOM 1272 N N . GLN A 1 187 ? 45.735 70.483 55.472 1.00 59.06 187 GLN A N 1
ATOM 1273 C CA . GLN A 1 187 ? 44.985 71.516 54.777 1.00 65.97 187 GLN A CA 1
ATOM 1274 C C . GLN A 1 187 ? 44.716 71.109 53.326 1.00 71.26 187 GLN A C 1
ATOM 1275 O O . GLN A 1 187 ? 45.482 70.361 52.710 1.00 71.78 187 GLN A O 1
ATOM 1281 N N . GLY A 1 188 ? 43.619 71.620 52.779 1.00 72.39 188 GLY A N 1
ATOM 1282 C CA . GLY A 1 188 ? 43.258 71.305 51.410 1.00 76.77 188 GLY A CA 1
ATOM 1283 C C . GLY A 1 188 ? 42.201 70.224 51.338 1.00 79.38 188 GLY A C 1
ATOM 1284 O O . GLY A 1 188 ? 42.255 69.247 52.088 1.00 81.52 188 GLY A O 1
ATOM 1285 N N . SER A 1 189 ? 41.230 70.382 50.446 1.00 81.58 189 SER A N 1
ATOM 1286 C CA . SER A 1 189 ? 40.126 69.438 50.389 1.00 81.60 189 SER A CA 1
ATOM 1287 C C . SER A 1 189 ? 40.620 68.037 50.048 1.00 81.01 189 SER A C 1
ATOM 1288 O O . SER A 1 189 ? 41.450 67.847 49.153 1.00 79.82 189 SER A O 1
ATOM 1291 N N . ARG A 1 190 ? 40.108 67.060 50.791 1.00 82.12 190 ARG A N 1
ATOM 1292 C CA . ARG A 1 190 ? 40.389 65.637 50.587 1.00 84.58 190 ARG A CA 1
ATOM 1293 C C . ARG A 1 190 ? 41.877 65.300 50.746 1.00 80.57 190 ARG A C 1
ATOM 1294 O O . ARG A 1 190 ? 42.385 64.351 50.143 1.00 75.01 190 ARG A O 1
ATOM 1302 N N . CYS A 1 191 ? 42.574 66.033 51.616 1.00 74.23 191 CYS A N 1
ATOM 1303 C CA . CYS A 1 191 ? 43.978 65.752 51.874 1.00 70.84 191 CYS A CA 1
ATOM 1304 C C . CYS A 1 191 ? 44.181 64.626 52.887 1.00 70.14 191 CYS A C 1
ATOM 1305 O O . CYS A 1 191 ? 45.288 64.080 52.971 1.00 72.46 191 CYS A O 1
ATOM 1308 N N . ASN A 1 192 ? 43.151 64.261 53.658 1.00 65.54 192 ASN A N 1
ATOM 1309 C CA . ASN A 1 192 ? 43.292 63.188 54.640 1.00 63.11 192 ASN A CA 1
ATOM 1310 C C . ASN A 1 192 ? 43.098 61.819 53.991 1.00 70.64 192 ASN A C 1
ATOM 1311 O O . ASN A 1 192 ? 42.572 60.891 54.615 1.00 66.21 192 ASN A O 1
ATOM 1316 N N . SER A 1 193 ? 43.527 61.678 52.735 1.00 73.41 193 SER A N 1
ATOM 1317 C CA . SER A 1 193 ? 43.474 60.368 52.101 1.00 78.90 193 SER A CA 1
ATOM 1318 C C . SER A 1 193 ? 44.330 59.357 52.853 1.00 83.65 193 SER A C 1
ATOM 1319 O O . SER A 1 193 ? 43.964 58.180 52.937 1.00 88.37 193 SER A O 1
ATOM 1322 N N . ASP A 1 194 ? 45.444 59.803 53.434 1.00 80.66 194 ASP A N 1
ATOM 1323 C CA . ASP A 1 194 ? 46.409 58.910 54.063 1.00 77.88 194 ASP A CA 1
ATOM 1324 C C . ASP A 1 194 ? 47.540 59.701 54.717 1.00 75.47 194 ASP A C 1
ATOM 1325 O O . ASP A 1 194 ? 48.498 60.096 54.040 1.00 76.10 194 ASP A O 1
ATOM 1330 N N . LEU A 1 195 ? 47.465 59.934 56.026 1.00 66.60 195 LEU A N 1
ATOM 1331 C CA . LEU A 1 195 ? 48.433 60.822 56.656 1.00 66.13 195 LEU A CA 1
ATOM 1332 C C . LEU A 1 195 ? 49.448 60.084 57.509 1.00 69.29 195 LEU A C 1
ATOM 1333 O O . LEU A 1 195 ? 50.252 60.730 58.184 1.00 68.32 195 LEU A O 1
ATOM 1338 N N . ARG A 1 196 ? 49.461 58.751 57.469 1.00 74.81 196 ARG A N 1
ATOM 1339 C CA . ARG A 1 196 ? 50.379 58.007 58.327 1.00 82.00 196 ARG A CA 1
ATOM 1340 C C . ARG A 1 196 ? 51.836 58.411 58.112 1.00 81.22 196 ARG A C 1
ATOM 1341 O O . ARG A 1 196 ? 52.650 58.253 59.026 1.00 92.18 196 ARG A O 1
ATOM 1349 N N . ASN A 1 197 ? 52.173 58.956 56.945 1.00 88.84 197 ASN A N 1
ATOM 1350 C CA . ASN A 1 197 ? 53.531 59.391 56.650 1.00 87.37 197 ASN A CA 1
ATOM 1351 C C . ASN A 1 197 ? 53.871 60.761 57.231 1.00 83.15 197 ASN A C 1
ATOM 1352 O O . ASN A 1 197 ? 55.038 61.159 57.166 1.00 87.37 197 ASN A O 1
ATOM 1357 N N . LYS A 1 198 ? 52.901 61.496 57.782 1.00 75.37 198 LYS A N 1
ATOM 1358 C CA . LYS A 1 198 ? 53.145 62.887 58.150 1.00 82.88 198 LYS A CA 1
ATOM 1359 C C . LYS A 1 198 ? 54.045 62.996 59.374 1.00 97.78 198 LYS A C 1
ATOM 1360 O O . LYS A 1 198 ? 53.930 62.232 60.339 1.00 95.43 198 LYS A O 1
ATOM 1366 N N . THR A 1 199 ? 54.922 63.994 59.333 1.00 114.28 199 THR A N 1
ATOM 1367 C CA . THR A 1 199 ? 56.079 64.077 60.207 1.00 131.05 199 THR A CA 1
ATOM 1368 C C . THR A 1 199 ? 56.724 65.444 60.001 1.00 126.83 199 THR A C 1
ATOM 1369 O O . THR A 1 199 ? 56.831 65.897 58.858 1.00 125.01 199 THR A O 1
ATOM 1373 N N . TYR A 1 200 ? 57.126 66.120 61.089 1.00 122.96 200 TYR A N 1
ATOM 1374 C CA . TYR A 1 200 ? 56.939 65.738 62.499 1.00 114.46 200 TYR A CA 1
ATOM 1375 C C . TYR A 1 200 ? 57.142 66.963 63.400 1.00 106.51 200 TYR A C 1
ATOM 1376 O O . TYR A 1 200 ? 57.947 67.845 63.076 1.00 102.42 200 TYR A O 1
ATOM 1385 N N . PHE A 1 201 ? 56.414 66.999 64.520 1.00 105.42 201 PHE A N 1
ATOM 1386 C CA . PHE A 1 201 ? 56.620 67.951 65.639 1.00 106.49 201 PHE A CA 1
ATOM 1387 C C . PHE A 1 201 ? 56.549 69.436 65.251 1.00 91.01 201 PHE A C 1
ATOM 1388 O O . PHE A 1 201 ? 56.750 70.322 66.094 1.00 84.86 201 PHE A O 1
ATOM 1390 N N . LEU B 1 1 ? 52.114 19.320 37.409 1.00 80.74 1 LEU B N 1
ATOM 1391 C CA . LEU B 1 1 ? 50.948 19.941 37.999 1.00 82.30 1 LEU B CA 1
ATOM 1392 C C . LEU B 1 1 ? 51.289 20.522 39.376 1.00 90.99 1 LEU B C 1
ATOM 1393 O O . LEU B 1 1 ? 51.549 19.784 40.333 1.00 89.80 1 LEU B O 1
ATOM 1398 N N . GLU B 1 2 ? 51.299 21.849 39.462 1.00 96.88 2 GLU B N 1
ATOM 1399 C CA . GLU B 1 2 ? 51.632 22.567 40.685 1.00 97.41 2 GLU B CA 1
ATOM 1400 C C . GLU B 1 2 ? 50.358 23.175 41.263 1.00 94.72 2 GLU B C 1
ATOM 1401 O O . GLU B 1 2 ? 49.577 23.793 40.533 1.00 97.61 2 GLU B O 1
ATOM 1407 N N . CYS B 1 3 ? 50.122 22.975 42.559 1.00 91.73 3 CYS B N 1
ATOM 1408 C CA . CYS B 1 3 ? 48.922 23.532 43.166 1.00 89.48 3 CYS B CA 1
ATOM 1409 C C . CYS B 1 3 ? 49.173 24.031 44.580 1.00 93.74 3 CYS B C 1
ATOM 1410 O O . CYS B 1 3 ? 50.140 23.648 45.247 1.00 94.43 3 CYS B O 1
ATOM 1413 N N . TYR B 1 4 ? 48.282 24.920 45.015 1.00 94.34 4 TYR B N 1
ATOM 1414 C CA . TYR B 1 4 ? 48.350 25.455 46.365 1.00 87.84 4 TYR B CA 1
ATOM 1415 C C . TYR B 1 4 ? 48.082 24.349 47.370 1.00 82.31 4 TYR B C 1
ATOM 1416 O O . TYR B 1 4 ? 47.221 23.491 47.160 1.00 67.79 4 TYR B O 1
ATOM 1425 N N . SER B 1 5 ? 48.859 24.355 48.449 1.00 89.42 5 SER B N 1
ATOM 1426 C CA . SER B 1 5 ? 48.684 23.434 49.560 1.00 87.97 5 SER B CA 1
ATOM 1427 C C . SER B 1 5 ? 48.436 24.265 50.805 1.00 88.95 5 SER B C 1
ATOM 1428 O O . SER B 1 5 ? 49.238 25.145 51.142 1.00 96.52 5 SER B O 1
ATOM 1431 N N . CYS B 1 6 ? 47.325 23.996 51.477 1.00 94.81 6 CYS B N 1
ATOM 1432 C CA . CYS B 1 6 ? 46.901 24.864 52.560 1.00 86.22 6 CYS B CA 1
ATOM 1433 C C . CYS B 1 6 ? 45.839 24.162 53.392 1.00 79.84 6 CYS B C 1
ATOM 1434 O O . CYS B 1 6 ? 44.904 23.571 52.840 1.00 79.23 6 CYS B O 1
ATOM 1437 N N . VAL B 1 7 ? 45.970 24.257 54.714 1.00 80.00 7 VAL B N 1
ATOM 1438 C CA . VAL B 1 7 ? 44.932 23.832 55.648 1.00 77.08 7 VAL B CA 1
ATOM 1439 C C . VAL B 1 7 ? 44.423 25.042 56.434 1.00 74.99 7 VAL B C 1
ATOM 1440 O O . VAL B 1 7 ? 45.195 25.956 56.753 1.00 76.97 7 VAL B O 1
ATOM 1444 N N . GLN B 1 8 ? 43.119 25.060 56.726 1.00 64.31 8 GLN B N 1
ATOM 1445 C CA . GLN B 1 8 ? 42.519 26.097 57.559 1.00 67.94 8 GLN B CA 1
ATOM 1446 C C . GLN B 1 8 ? 41.684 25.446 58.655 1.00 77.37 8 GLN B C 1
ATOM 1447 O O . GLN B 1 8 ? 40.695 24.764 58.363 1.00 85.44 8 GLN B O 1
ATOM 1453 N N . LYS B 1 9 ? 42.073 25.681 59.910 1.00 66.45 9 LYS B N 1
ATOM 1454 C CA . LYS B 1 9 ? 41.363 25.189 61.083 1.00 63.20 9 LYS B CA 1
ATOM 1455 C C . LYS B 1 9 ? 40.768 26.375 61.828 1.00 70.04 9 LYS B C 1
ATOM 1456 O O . LYS B 1 9 ? 41.186 26.676 62.952 1.00 74.13 9 LYS B O 1
ATOM 1462 N N . ALA B 1 10 ? 39.830 27.083 61.194 1.00 63.68 10 ALA B N 1
ATOM 1463 C CA . ALA B 1 10 ? 39.291 28.334 61.732 1.00 61.94 10 ALA B CA 1
ATOM 1464 C C . ALA B 1 10 ? 40.401 29.292 62.151 1.00 67.46 10 ALA B C 1
ATOM 1465 O O . ALA B 1 10 ? 40.264 30.034 63.126 1.00 77.89 10 ALA B O 1
ATOM 1467 N N . ASP B 1 11 ? 41.512 29.268 61.428 1.00 68.05 11 ASP B N 1
ATOM 1468 C CA . ASP B 1 11 ? 42.629 30.172 61.640 1.00 70.92 11 ASP B CA 1
ATOM 1469 C C . ASP B 1 11 ? 42.889 30.953 60.345 1.00 76.16 11 ASP B C 1
ATOM 1470 O O . ASP B 1 11 ? 42.028 31.039 59.456 1.00 69.81 11 ASP B O 1
ATOM 1475 N N . ASP B 1 12 ? 44.081 31.546 60.258 1.00 75.56 12 ASP B N 1
ATOM 1476 C CA . ASP B 1 12 ? 44.468 32.304 59.078 1.00 82.17 12 ASP B CA 1
ATOM 1477 C C . ASP B 1 12 ? 45.150 31.343 58.112 1.00 89.60 12 ASP B C 1
ATOM 1478 O O . ASP B 1 12 ? 46.020 31.728 57.321 1.00 83.96 12 ASP B O 1
ATOM 1483 N N . GLY B 1 13 ? 44.770 30.076 58.210 1.00 92.41 13 GLY B N 1
ATOM 1484 C CA . GLY B 1 13 ? 45.346 29.031 57.401 1.00 95.42 13 GLY B CA 1
ATOM 1485 C C . GLY B 1 13 ? 45.399 29.353 55.920 1.00 91.89 13 GLY B C 1
ATOM 1486 O O . GLY B 1 13 ? 46.480 29.413 55.336 1.00 84.63 13 GLY B O 1
ATOM 1487 N N . CYS B 1 14 ? 44.293 29.366 55.242 1.00 91.96 14 CYS B N 1
ATOM 1488 C CA . CYS B 1 14 ? 44.515 29.493 53.864 1.00 88.42 14 CYS B CA 1
ATOM 1489 C C . CYS B 1 14 ? 44.726 30.892 53.485 1.00 93.40 14 CYS B C 1
ATOM 1490 O O . CYS B 1 14 ? 44.184 31.413 52.547 1.00 92.96 14 CYS B O 1
ATOM 1493 N N . SER B 1 15 ? 45.590 31.497 54.252 1.00 98.13 15 SER B N 1
ATOM 1494 C CA . SER B 1 15 ? 45.904 32.868 54.028 1.00 103.33 15 SER B CA 1
ATOM 1495 C C . SER B 1 15 ? 47.054 32.957 53.089 1.00 105.54 15 SER B C 1
ATOM 1496 O O . SER B 1 15 ? 47.990 32.189 53.143 1.00 97.22 15 SER B O 1
ATOM 1499 N N . PRO B 1 16 ? 47.021 33.970 52.258 1.00 115.92 16 PRO B N 1
ATOM 1500 C CA . PRO B 1 16 ? 47.956 34.368 51.225 1.00 121.57 16 PRO B CA 1
ATOM 1501 C C . PRO B 1 16 ? 49.373 34.152 51.635 1.00 120.25 16 PRO B C 1
ATOM 1502 O O . PRO B 1 16 ? 50.086 33.492 50.940 1.00 121.51 16 PRO B O 1
ATOM 1506 N N . ASN B 1 17 ? 49.786 34.627 52.787 1.00 120.22 17 ASN B N 1
ATOM 1507 C CA . ASN B 1 17 ? 51.139 34.405 53.179 1.00 123.33 17 ASN B CA 1
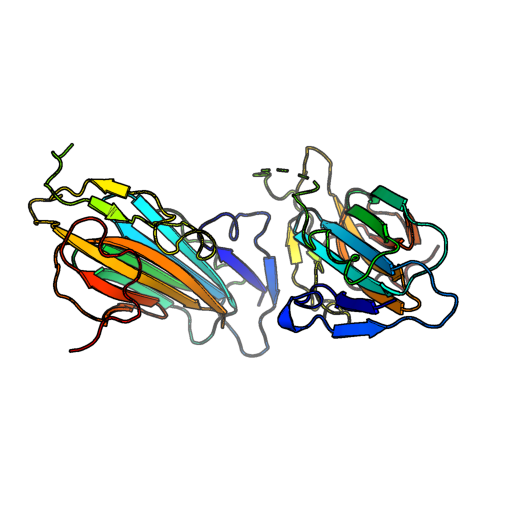ATOM 1508 C C . ASN B 1 17 ? 51.429 33.035 53.753 1.00 126.84 17 ASN B C 1
ATOM 1509 O O . ASN B 1 17 ? 52.570 32.723 53.983 1.00 128.94 17 ASN B O 1
ATOM 1514 N N . LYS B 1 18 ? 50.417 32.208 53.975 1.00 136.72 18 LYS B N 1
ATOM 1515 C CA . LYS B 1 18 ? 50.620 30.869 54.492 1.00 139.45 18 LYS B CA 1
ATOM 1516 C C . LYS B 1 18 ? 50.488 29.822 53.402 1.00 134.60 18 LYS B C 1
ATOM 1517 O O . LYS B 1 18 ? 50.782 28.657 53.606 1.00 134.43 18 LYS B O 1
ATOM 1523 N N . MET B 1 19 ? 50.062 30.268 52.232 1.00 130.49 19 MET B N 1
ATOM 1524 C CA . MET B 1 19 ? 49.819 29.417 51.083 1.00 121.35 19 MET B CA 1
ATOM 1525 C C . MET B 1 19 ? 51.012 28.815 50.345 1.00 117.65 19 MET B C 1
ATOM 1526 O O . MET B 1 19 ? 51.511 29.383 49.392 1.00 117.59 19 MET B O 1
ATOM 1531 N N . LYS B 1 20 ? 51.415 27.630 50.765 1.00 112.52 20 LYS B N 1
ATOM 1532 C CA . LYS B 1 20 ? 52.501 26.919 50.132 1.00 108.43 20 LYS B CA 1
ATOM 1533 C C . LYS B 1 20 ? 52.035 26.275 48.819 1.00 110.26 20 LYS B C 1
ATOM 1534 O O . LYS B 1 20 ? 50.872 26.006 48.637 1.00 106.11 20 LYS B O 1
ATOM 1536 N N . THR B 1 21 ? 52.937 26.031 47.886 1.00 112.53 21 THR B N 1
ATOM 1537 C CA . THR B 1 21 ? 52.548 25.434 46.632 1.00 101.92 21 THR B CA 1
ATOM 1538 C C . THR B 1 21 ? 53.361 24.224 46.352 1.00 96.61 21 THR B C 1
ATOM 1539 O O . THR B 1 21 ? 54.513 24.319 46.070 1.00 98.99 21 THR B O 1
ATOM 1543 N N . VAL B 1 22 ? 52.706 23.093 46.418 1.00 95.07 22 VAL B N 1
ATOM 1544 C CA . VAL B 1 22 ? 53.250 21.761 46.161 1.00 104.56 22 VAL B CA 1
ATOM 1545 C C . VAL B 1 22 ? 52.972 21.386 44.709 1.00 110.41 22 VAL B C 1
ATOM 1546 O O . VAL B 1 22 ? 52.009 21.860 44.093 1.00 117.74 22 VAL B O 1
ATOM 1550 N N . LYS B 1 23 ? 53.824 20.532 44.148 1.00 105.96 23 LYS B N 1
ATOM 1551 C CA . LYS B 1 23 ? 53.569 19.939 42.841 1.00 102.17 23 LYS B CA 1
ATOM 1552 C C . LYS B 1 23 ? 53.237 18.463 43.012 1.00 98.89 23 LYS B C 1
ATOM 1553 O O . LYS B 1 23 ? 53.900 17.748 43.772 1.00 95.32 23 LYS B O 1
ATOM 1559 N N . CYS B 1 24 ? 52.207 18.018 42.297 1.00 94.10 24 CYS B N 1
ATOM 1560 C CA . CYS B 1 24 ? 51.539 16.763 42.588 1.00 85.53 24 CYS B CA 1
ATOM 1561 C C . CYS B 1 24 ? 52.382 15.569 42.148 1.00 85.62 24 CYS B C 1
ATOM 1562 O O . CYS B 1 24 ? 53.401 15.698 41.458 1.00 82.02 24 CYS B O 1
ATOM 1565 N N . ALA B 1 25 ? 51.962 14.393 42.603 1.00 87.76 25 ALA B N 1
ATOM 1566 C CA . ALA B 1 25 ? 52.594 13.167 42.164 1.00 92.71 25 ALA B CA 1
ATOM 1567 C C . ALA B 1 25 ? 52.210 12.883 40.714 1.00 91.39 25 ALA B C 1
ATOM 1568 O O . ALA B 1 25 ? 51.152 13.313 40.244 1.00 88.82 25 ALA B O 1
ATOM 1570 N N . PRO B 1 26 ? 53.066 12.186 39.974 1.00 93.98 26 PRO B N 1
ATOM 1571 C CA . PRO B 1 26 ? 52.729 11.866 38.586 1.00 93.03 26 PRO B CA 1
ATOM 1572 C C . PRO B 1 26 ? 51.433 11.073 38.519 1.00 90.93 26 PRO B C 1
ATOM 1573 O O . PRO B 1 26 ? 51.080 10.330 39.434 1.00 86.31 26 PRO B O 1
ATOM 1577 N N . GLY B 1 27 ? 50.704 11.253 37.427 1.00 95.65 27 GLY B N 1
ATOM 1578 C CA . GLY B 1 27 ? 49.409 10.619 37.381 1.00 95.26 27 GLY B CA 1
ATOM 1579 C C . GLY B 1 27 ? 48.366 11.262 38.259 1.00 89.80 27 GLY B C 1
ATOM 1580 O O . GLY B 1 27 ? 47.262 10.724 38.372 1.00 92.51 27 GLY B O 1
ATOM 1581 N N . VAL B 1 28 ? 48.681 12.388 38.896 1.00 81.58 28 VAL B N 1
ATOM 1582 C CA . VAL B 1 28 ? 47.676 13.229 39.537 1.00 72.00 28 VAL B CA 1
ATOM 1583 C C . VAL B 1 28 ? 47.353 14.363 38.581 1.00 67.48 28 VAL B C 1
ATOM 1584 O O . VAL B 1 28 ? 48.228 15.166 38.236 1.00 70.79 28 VAL B O 1
ATOM 1588 N N . ASP B 1 29 ? 46.095 14.430 38.167 1.00 66.12 29 ASP B N 1
ATOM 1589 C CA . ASP B 1 29 ? 45.672 15.303 37.086 1.00 71.55 29 ASP B CA 1
ATOM 1590 C C . ASP B 1 29 ? 45.038 16.587 37.567 1.00 72.00 29 ASP B C 1
ATOM 1591 O O . ASP B 1 29 ? 45.159 17.611 36.892 1.00 81.13 29 ASP B O 1
ATOM 1596 N N . VAL B 1 30 ? 44.367 16.561 38.712 1.00 70.42 30 VAL B N 1
ATOM 1597 C CA . VAL B 1 30 ? 43.562 17.681 39.166 1.00 62.70 30 VAL B CA 1
ATOM 1598 C C . VAL B 1 30 ? 44.132 18.207 40.472 1.00 65.56 30 VAL B C 1
ATOM 1599 O O . VAL B 1 30 ? 45.037 17.622 41.066 1.00 68.60 30 VAL B O 1
ATOM 1603 N N . CYS B 1 31 ? 43.584 19.342 40.903 1.00 72.42 31 CYS B N 1
ATOM 1604 C CA . CYS B 1 31 ? 43.881 19.940 42.200 1.00 64.01 31 CYS B CA 1
ATOM 1605 C C . CYS B 1 31 ? 42.589 20.358 42.854 1.00 61.53 31 CYS B C 1
ATOM 1606 O O . CYS B 1 31 ? 41.739 20.974 42.206 1.00 66.44 31 CYS B O 1
ATOM 1609 N N . THR B 1 32 ? 42.467 20.053 44.138 1.00 62.47 32 THR B N 1
ATOM 1610 C CA . THR B 1 32 ? 41.204 20.118 44.838 1.00 55.07 32 THR B CA 1
ATOM 1611 C C . THR B 1 32 ? 41.220 21.266 45.840 1.00 59.34 32 THR B C 1
ATOM 1612 O O . THR B 1 32 ? 42.275 21.680 46.343 1.00 50.60 32 THR B O 1
ATOM 1616 N N . GLU B 1 33 ? 40.032 21.795 46.089 1.00 59.70 33 GLU B N 1
ATOM 1617 C CA . GLU B 1 33 ? 39.823 22.840 47.065 1.00 58.44 33 GLU B CA 1
ATOM 1618 C C . GLU B 1 33 ? 38.486 22.573 47.732 1.00 61.82 33 GLU B C 1
ATOM 1619 O O . GLU B 1 33 ? 37.470 22.422 47.045 1.00 69.48 33 GLU B O 1
ATOM 1625 N N . ALA B 1 34 ? 38.491 22.506 49.058 1.00 57.73 34 ALA B N 1
ATOM 1626 C CA . ALA B 1 34 ? 37.313 22.148 49.839 1.00 55.60 34 ALA B CA 1
ATOM 1627 C C . ALA B 1 34 ? 37.141 23.151 50.968 1.00 58.33 34 ALA B C 1
ATOM 1628 O O . ALA B 1 34 ? 38.097 23.448 51.694 1.00 52.34 34 ALA B O 1
ATOM 1630 N N . VAL B 1 35 ? 35.931 23.666 51.125 1.00 53.15 35 VAL B N 1
ATOM 1631 C CA . VAL B 1 35 ? 35.639 24.630 52.172 1.00 51.05 35 VAL B CA 1
ATOM 1632 C C . VAL B 1 35 ? 34.374 24.179 52.877 1.00 57.27 35 VAL B C 1
ATOM 1633 O O . VAL B 1 35 ? 33.356 23.922 52.225 1.00 59.28 35 VAL B O 1
ATOM 1637 N N . GLY B 1 36 ? 34.438 24.079 54.203 1.00 58.08 36 GLY B N 1
ATOM 1638 C CA . GLY B 1 36 ? 33.257 23.791 54.987 1.00 51.96 36 GLY B CA 1
ATOM 1639 C C . GLY B 1 36 ? 32.896 24.946 55.895 1.00 63.18 36 GLY B C 1
ATOM 1640 O O . GLY B 1 36 ? 33.540 25.154 56.932 1.00 69.01 36 GLY B O 1
ATOM 1641 N N . ALA B 1 37 ? 31.888 25.723 55.515 1.00 59.73 37 ALA B N 1
ATOM 1642 C CA . ALA B 1 37 ? 31.388 26.755 56.405 1.00 47.67 37 ALA B CA 1
ATOM 1643 C C . ALA B 1 37 ? 30.410 26.134 57.393 1.00 54.47 37 ALA B C 1
ATOM 1644 O O . ALA B 1 37 ? 29.570 25.308 57.016 1.00 51.26 37 ALA B O 1
ATOM 1646 N N . VAL B 1 38 ? 30.544 26.513 58.668 1.00 54.74 38 VAL B N 1
ATOM 1647 C CA . VAL B 1 38 ? 29.717 25.991 59.754 1.00 48.12 38 VAL B CA 1
ATOM 1648 C C . VAL B 1 38 ? 29.168 27.170 60.536 1.00 51.05 38 VAL B C 1
ATOM 1649 O O . VAL B 1 38 ? 29.933 28.041 60.971 1.00 52.42 38 VAL B O 1
ATOM 1653 N N . GLU B 1 39 ? 27.853 27.183 60.735 1.00 48.22 39 GLU B N 1
ATOM 1654 C CA . GLU B 1 39 ? 27.177 28.307 61.348 1.00 47.09 39 GLU B CA 1
ATOM 1655 C C . GLU B 1 39 ? 26.245 27.833 62.446 1.00 43.59 39 GLU B C 1
ATOM 1656 O O . GLU B 1 39 ? 25.350 27.020 62.206 1.00 49.95 39 GLU B O 1
ATOM 1662 N N . THR B 1 40 ? 26.423 28.385 63.627 1.00 41.31 40 THR B N 1
ATOM 1663 C CA . THR B 1 40 ? 25.444 28.315 64.691 1.00 45.33 40 THR B CA 1
ATOM 1664 C C . THR B 1 40 ? 24.700 29.632 64.739 1.00 44.98 40 THR B C 1
ATOM 1665 O O . THR B 1 40 ? 25.064 30.598 64.056 1.00 45.98 40 THR B O 1
ATOM 1669 N N . ILE B 1 41 ? 23.700 29.714 65.621 1.00 34.83 41 ILE B N 1
ATOM 1670 C CA . ILE B 1 41 ? 22.979 30.976 65.751 1.00 41.28 41 ILE B CA 1
ATOM 1671 C C . ILE B 1 41 ? 23.798 31.957 66.597 1.00 45.92 41 ILE B C 1
ATOM 1672 O O . ILE B 1 41 ? 23.322 33.050 66.918 1.00 48.20 41 ILE B O 1
ATOM 1677 N N . HIS B 1 42 ? 25.048 31.605 66.927 1.00 42.61 42 HIS B N 1
ATOM 1678 C CA . HIS B 1 42 ? 25.971 32.549 67.559 1.00 46.44 42 HIS B CA 1
ATOM 1679 C C . HIS B 1 42 ? 27.291 32.743 66.819 1.00 53.97 42 HIS B C 1
ATOM 1680 O O . HIS B 1 42 ? 28.186 33.414 67.351 1.00 59.29 42 HIS B O 1
ATOM 168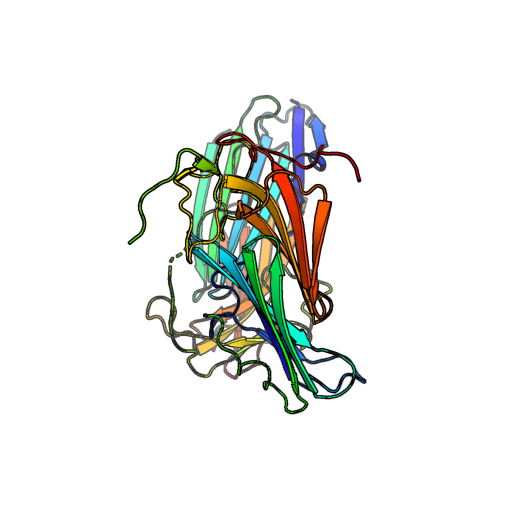7 N N . GLY B 1 43 ? 27.449 32.207 65.614 1.00 49.07 43 GLY B N 1
ATOM 1688 C CA . GLY B 1 43 ? 28.751 32.309 64.991 1.00 39.23 43 GLY B CA 1
ATOM 1689 C C . GLY B 1 43 ? 28.891 31.395 63.793 1.00 49.65 43 GLY B C 1
ATOM 1690 O O . GLY B 1 43 ? 28.076 30.505 63.544 1.00 46.83 43 GLY B O 1
ATOM 1691 N N . GLN B 1 44 ? 29.965 31.636 63.060 1.00 40.75 44 GLN B N 1
ATOM 1692 C CA . GLN B 1 44 ? 30.286 30.968 61.816 1.00 49.94 44 GLN B CA 1
ATOM 1693 C C . GLN B 1 44 ? 31.786 30.741 61.812 1.00 46.37 44 GLN B C 1
ATOM 1694 O O . GLN B 1 44 ? 32.546 31.597 62.266 1.00 45.28 44 GLN B O 1
ATOM 1700 N N . PHE B 1 45 ? 32.217 29.584 61.325 1.00 44.51 45 PHE B N 1
ATOM 1701 C CA . PHE B 1 45 ? 33.640 29.397 61.066 1.00 50.60 45 PHE B CA 1
ATOM 1702 C C . PHE B 1 45 ? 33.758 28.436 59.884 1.00 57.59 45 PHE B C 1
ATOM 1703 O O . PHE B 1 45 ? 32.835 27.662 59.607 1.00 53.38 45 PHE B O 1
ATOM 1711 N N . SER B 1 46 ? 34.880 28.503 59.167 1.00 45.61 46 SER B N 1
ATOM 1712 C CA . SER B 1 46 ? 35.097 27.615 58.034 1.00 62.81 46 SER B CA 1
ATOM 1713 C C . SER B 1 46 ? 36.369 26.790 58.210 1.00 64.41 46 SER B C 1
ATOM 1714 O O . SER B 1 46 ? 37.381 27.280 58.721 1.00 65.08 46 SER B O 1
ATOM 1717 N N . LEU B 1 47 ? 36.292 25.522 57.812 1.00 58.42 47 LEU B N 1
ATOM 1718 C CA . LEU B 1 47 ? 37.465 24.695 57.579 1.00 61.68 47 LEU B CA 1
ATOM 1719 C C . LEU B 1 47 ? 37.772 24.709 56.087 1.00 60.54 47 LEU B C 1
ATOM 1720 O O . LEU B 1 47 ? 36.879 24.905 55.258 1.00 54.06 47 LEU B O 1
ATOM 1725 N N . ALA B 1 48 ? 39.039 24.502 55.741 1.00 59.15 48 ALA B N 1
ATOM 1726 C CA . ALA B 1 48 ? 39.387 24.500 54.330 1.00 58.88 48 ALA B CA 1
ATOM 1727 C C . ALA B 1 48 ? 40.666 23.711 54.104 1.00 61.85 48 ALA B C 1
ATOM 1728 O O . ALA B 1 48 ? 41.577 23.741 54.931 1.00 65.84 48 ALA B O 1
ATOM 1730 N N . VAL B 1 49 ? 40.715 23.014 52.969 1.00 65.31 49 VAL B N 1
ATOM 1731 C CA . VAL B 1 49 ? 41.859 22.211 52.546 1.00 70.13 49 VAL B CA 1
ATOM 1732 C C . VAL B 1 49 ? 42.093 22.453 51.062 1.00 71.10 49 VAL B C 1
ATOM 1733 O O . VAL B 1 49 ? 41.175 22.281 50.250 1.00 66.50 49 VAL B O 1
ATOM 1737 N N . ARG B 1 50 ? 43.320 22.819 50.704 1.00 71.03 50 ARG B N 1
ATOM 1738 C CA . ARG B 1 50 ? 43.733 22.937 49.309 1.00 66.96 50 ARG B CA 1
ATOM 1739 C C . ARG B 1 50 ? 44.962 22.081 49.074 1.00 63.48 50 ARG B C 1
ATOM 1740 O O . ARG B 1 50 ? 45.892 22.083 49.891 1.00 66.71 50 ARG B O 1
ATOM 1748 N N . GLY B 1 51 ? 44.969 21.369 47.951 1.00 66.39 51 GLY B N 1
ATOM 1749 C CA . GLY B 1 51 ? 46.108 20.560 47.575 1.00 69.96 51 GLY B CA 1
ATOM 1750 C C . GLY B 1 51 ? 45.817 19.758 46.320 1.00 78.01 51 GLY B C 1
ATOM 1751 O O . GLY B 1 51 ? 44.840 20.005 45.604 1.00 80.56 51 GLY B O 1
ATOM 1752 N N . CYS B 1 52 ? 46.688 18.786 46.081 1.00 75.85 52 CYS B N 1
ATOM 1753 C CA . CYS B 1 52 ? 46.544 17.887 44.947 1.00 76.67 52 CYS B CA 1
ATOM 1754 C C . CYS B 1 52 ? 45.368 16.947 45.149 1.00 72.20 52 CYS B C 1
ATOM 1755 O O . CYS B 1 52 ? 45.095 16.514 46.271 1.00 62.94 52 CYS B O 1
ATOM 1758 N N . GLY B 1 53 ? 44.679 16.618 44.047 1.00 72.16 53 GLY B N 1
ATOM 1759 C CA . GLY B 1 53 ? 43.435 15.869 44.107 1.00 68.84 53 GLY B CA 1
ATOM 1760 C C . GLY B 1 53 ? 43.446 14.567 43.337 1.00 78.00 53 GLY B C 1
ATOM 1761 O O . GLY B 1 53 ? 44.507 13.979 43.125 1.00 84.54 53 GLY B O 1
ATOM 1762 N N . SER B 1 54 ? 42.270 14.100 42.922 1.00 79.79 54 SER B N 1
ATOM 1763 C CA . SER B 1 54 ? 42.170 12.920 42.074 1.00 79.17 54 SER B CA 1
ATOM 1764 C C . SER B 1 54 ? 40.797 12.902 41.411 1.00 70.60 54 SER B C 1
ATOM 1765 O O . SER B 1 54 ? 39.901 13.667 41.765 1.00 67.42 54 SER B O 1
ATOM 1768 N N . GLY B 1 55 ? 40.644 12.025 40.429 1.00 69.72 55 GLY B N 1
ATOM 1769 C CA . GLY B 1 55 ? 39.354 12.093 39.775 1.00 74.58 55 GLY B CA 1
ATOM 1770 C C . GLY B 1 55 ? 39.250 13.271 38.810 1.00 81.97 55 GLY B C 1
ATOM 1771 O O . GLY B 1 55 ? 40.242 13.898 38.422 1.00 72.01 55 GLY B O 1
ATOM 1772 N N . LEU B 1 56 ? 37.967 13.578 38.405 1.00 82.18 56 LEU B N 1
ATOM 1773 C CA . LEU B 1 56 ? 37.769 14.546 37.337 1.00 83.41 56 LEU B CA 1
ATOM 1774 C C . LEU B 1 56 ? 37.520 15.933 37.908 1.00 78.47 56 LEU B C 1
ATOM 1775 O O . LEU B 1 56 ? 37.049 16.066 39.040 1.00 76.97 56 LEU B O 1
ATOM 1780 N N . PRO B 1 57 ? 37.835 16.976 37.127 1.00 62.04 57 PRO B N 1
ATOM 1781 C CA . PRO B 1 57 ? 37.385 18.327 37.475 1.00 57.99 57 PRO B CA 1
ATOM 1782 C C . PRO B 1 57 ? 35.883 18.390 37.689 1.00 61.34 57 PRO B C 1
ATOM 1783 O O . PRO B 1 57 ? 35.125 17.522 37.228 1.00 68.48 57 PRO B O 1
ATOM 1787 N N . GLY B 1 58 ? 35.451 19.428 38.377 1.00 53.82 58 GLY B N 1
ATOM 1788 C CA . GLY B 1 58 ? 34.045 19.618 38.664 1.00 58.13 58 GLY B CA 1
ATOM 1789 C C . GLY B 1 58 ? 33.895 20.321 39.994 1.00 59.88 58 GLY B C 1
ATOM 1790 O O . GLY B 1 58 ? 34.864 20.594 40.690 1.00 58.61 58 GLY B O 1
ATOM 1791 N N . LYS B 1 59 ? 32.646 20.612 40.330 1.00 60.49 59 LYS B N 1
ATOM 1792 C CA . LYS B 1 59 ? 32.346 21.340 41.548 1.00 51.95 59 LYS B CA 1
ATOM 1793 C C . LYS B 1 59 ? 31.070 20.781 42.146 1.00 56.31 59 LYS B C 1
ATOM 1794 O O . LYS B 1 59 ? 30.050 20.669 41.453 1.00 53.68 59 LYS B O 1
ATOM 1800 N N . ASN B 1 60 ? 31.148 20.435 43.430 1.00 57.93 60 ASN B N 1
ATOM 1801 C CA . ASN B 1 60 ? 30.040 19.908 44.217 1.00 65.54 60 ASN B CA 1
ATOM 1802 C C . ASN B 1 60 ? 29.791 20.846 45.387 1.00 58.14 60 ASN B C 1
ATOM 1803 O O . ASN B 1 60 ? 30.714 21.147 46.153 1.00 60.02 60 ASN B O 1
ATOM 1808 N N . ASP B 1 61 ? 28.554 21.313 45.515 1.00 55.51 61 ASP B N 1
ATOM 1809 C CA . ASP B 1 61 ? 28.126 22.145 46.632 1.00 54.20 61 ASP B CA 1
ATOM 1810 C C . ASP B 1 61 ? 27.007 21.450 47.390 1.00 55.19 61 ASP B C 1
ATOM 1811 O O . ASP B 1 61 ? 26.148 20.783 46.798 1.00 52.03 61 ASP B O 1
ATOM 1816 N N . ARG B 1 62 ? 26.993 21.633 48.703 1.00 56.13 62 ARG B N 1
ATOM 1817 C CA . ARG B 1 62 ? 25.895 21.074 49.475 1.00 48.41 62 ARG B CA 1
ATOM 1818 C C . ARG B 1 62 ? 25.626 21.929 50.705 1.00 54.03 62 ARG B C 1
ATOM 1819 O O . ARG B 1 62 ? 26.561 22.318 51.419 1.00 54.53 62 ARG B O 1
ATOM 1827 N N . GLY B 1 63 ? 24.350 22.229 50.935 1.00 50.77 63 GLY B N 1
ATOM 1828 C CA . GLY B 1 63 ? 23.907 22.856 52.170 1.00 44.94 63 GLY B CA 1
ATOM 1829 C C . GLY B 1 63 ? 23.281 21.840 53.111 1.00 44.40 63 GLY B C 1
ATOM 1830 O O . GLY B 1 63 ? 22.475 21.007 52.695 1.00 44.58 63 GLY B O 1
ATOM 1831 N N . LEU B 1 64 ? 23.632 21.941 54.396 1.00 52.33 64 LEU B N 1
ATOM 1832 C CA . LEU B 1 64 ? 23.166 21.005 55.415 1.00 50.37 64 LEU B CA 1
ATOM 1833 C C . LEU B 1 64 ? 22.619 21.720 56.651 1.00 54.07 64 LEU B C 1
ATOM 1834 O O . LEU B 1 64 ? 23.093 22.789 57.042 1.00 55.69 64 LEU B O 1
ATOM 1839 N N . ASP B 1 65 ? 21.656 21.067 57.300 1.00 54.93 65 ASP B N 1
ATOM 1840 C CA . ASP B 1 65 ? 21.009 21.572 58.502 1.00 48.39 65 ASP B CA 1
ATOM 1841 C C . ASP B 1 65 ? 20.798 20.412 59.485 1.00 50.34 65 ASP B C 1
ATOM 1842 O O . ASP B 1 65 ? 19.889 19.591 59.310 1.00 52.14 65 ASP B O 1
ATOM 1847 N N . LEU B 1 66 ? 21.608 20.382 60.544 1.00 50.80 66 LEU B N 1
ATOM 1848 C CA . LEU B 1 66 ? 21.522 19.398 61.623 1.00 48.53 66 LEU B CA 1
ATOM 1849 C C . LEU B 1 66 ? 20.893 20.082 62.836 1.00 43.93 66 LEU B C 1
ATOM 1850 O O . LEU B 1 66 ? 21.557 20.853 63.544 1.00 35.07 66 LEU B O 1
ATOM 1855 N N . HIS B 1 67 ? 19.604 19.822 63.059 1.00 41.52 67 HIS B N 1
ATOM 1856 C CA . HIS B 1 67 ? 18.868 20.439 64.162 1.00 47.10 67 HIS B CA 1
ATOM 1857 C C . HIS B 1 67 ? 19.192 21.917 64.366 1.00 48.24 67 HIS B C 1
ATOM 1858 O O . HIS B 1 67 ? 19.212 22.388 65.503 1.00 55.60 67 HIS B O 1
ATOM 1865 N N . GLY B 1 68 ? 19.476 22.652 63.293 1.00 43.56 68 GLY B N 1
ATOM 1866 C CA . GLY B 1 68 ? 19.663 24.085 63.373 1.00 40.58 68 GLY B CA 1
ATOM 1867 C C . GLY B 1 68 ? 21.099 24.545 63.325 1.00 43.92 68 GLY B C 1
ATOM 1868 O O . GLY B 1 68 ? 21.338 25.755 63.303 1.00 52.15 68 GLY B O 1
ATOM 1869 N N . LEU B 1 69 ? 22.054 23.624 63.349 1.00 41.69 69 LEU B N 1
ATOM 1870 C CA . LEU B 1 69 ? 23.402 23.925 62.897 1.00 45.86 69 LEU B CA 1
ATOM 1871 C C . LEU B 1 69 ? 23.418 23.897 61.370 1.00 57.42 69 LEU B C 1
ATOM 1872 O O . LEU B 1 69 ? 22.913 22.952 60.749 1.00 63.19 69 LEU B O 1
ATOM 1877 N N . LEU B 1 70 ? 23.949 24.945 60.761 1.00 49.53 70 LEU B N 1
ATOM 1878 C CA . LEU B 1 70 ? 23.991 25.032 59.313 1.00 40.98 70 LEU B CA 1
ATOM 1879 C C . LEU B 1 70 ? 25.405 24.767 58.851 1.00 49.47 70 LEU B C 1
ATOM 1880 O O . LEU B 1 70 ? 26.371 25.146 59.526 1.00 55.45 70 LEU B O 1
ATOM 1885 N N . ALA B 1 71 ? 25.525 24.072 57.726 1.00 43.07 71 ALA B N 1
ATOM 1886 C CA . ALA B 1 71 ? 26.822 23.920 57.087 1.00 41.28 71 ALA B CA 1
ATOM 1887 C C . ALA B 1 71 ? 26.658 24.106 55.589 1.00 44.16 71 ALA B C 1
ATOM 1888 O O . ALA B 1 71 ? 25.602 23.814 55.024 1.00 49.62 71 ALA B O 1
ATOM 1890 N N . PHE B 1 72 ? 27.684 24.668 54.964 1.00 44.41 72 PHE B N 1
ATOM 1891 C CA . PHE B 1 72 ? 27.727 24.797 53.512 1.00 47.05 72 PHE B CA 1
ATOM 1892 C C . PHE B 1 72 ? 29.095 24.326 53.051 1.00 48.36 72 PHE B C 1
ATOM 1893 O O . PHE B 1 72 ? 30.116 24.855 53.503 1.00 49.27 72 PHE B O 1
ATOM 1901 N N . ILE B 1 73 ? 29.119 23.317 52.193 1.00 45.25 73 ILE B N 1
ATOM 1902 C CA . ILE B 1 73 ? 30.368 22.699 51.770 1.00 52.52 73 ILE B CA 1
ATOM 1903 C C . ILE B 1 73 ? 30.529 22.867 50.259 1.00 58.25 73 ILE B C 1
ATOM 1904 O O . ILE B 1 73 ? 29.582 22.680 49.479 1.00 47.27 73 ILE B O 1
ATOM 1909 N N . GLN B 1 74 ? 31.740 23.226 49.852 1.00 48.46 74 GLN B N 1
ATOM 1910 C CA . GLN B 1 74 ? 32.078 23.366 48.451 1.00 53.46 74 GLN B CA 1
ATOM 1911 C C . GLN B 1 74 ? 33.339 22.568 48.204 1.00 57.66 74 GLN B C 1
ATOM 1912 O O . GLN B 1 74 ? 34.315 22.703 48.951 1.00 56.32 74 GLN B O 1
ATOM 1918 N N . LEU B 1 75 ? 33.318 21.745 47.160 1.00 56.22 75 LEU B N 1
ATOM 1919 C CA . LEU B 1 75 ? 34.474 20.941 46.791 1.00 61.17 75 LEU B CA 1
ATOM 1920 C C . LEU B 1 75 ? 34.685 21.068 45.292 1.00 64.17 75 LEU B C 1
ATOM 1921 O O . LEU B 1 75 ? 33.832 20.642 44.510 1.00 67.32 75 LEU B O 1
ATOM 1926 N N . GLN B 1 76 ? 35.817 21.648 44.900 1.00 63.41 76 GLN B N 1
ATOM 1927 C CA . GLN B 1 76 ? 36.125 21.933 43.510 1.00 65.78 76 GLN B CA 1
ATOM 1928 C C . GLN B 1 76 ? 37.488 21.355 43.150 1.00 71.27 76 GLN B C 1
ATOM 1929 O O . GLN B 1 76 ? 38.419 21.379 43.967 1.00 66.04 76 GLN B O 1
ATOM 1935 N N . GLN B 1 77 ? 37.595 20.831 41.920 1.00 74.74 77 GLN B N 1
ATOM 1936 C CA . GLN B 1 77 ? 38.878 20.489 41.321 1.00 72.63 77 GLN B CA 1
ATOM 1937 C C . GLN B 1 77 ? 38.967 20.981 39.885 1.00 74.28 77 GLN B C 1
ATOM 1938 O O . GLN B 1 77 ? 37.985 20.954 39.138 1.00 78.59 77 GLN B O 1
ATOM 1944 N N . CYS B 1 78 ? 40.174 21.381 39.505 1.00 72.99 78 CYS B N 1
ATOM 1945 C CA . CYS B 1 78 ? 40.519 21.880 38.184 1.00 84.52 78 CYS B CA 1
ATOM 1946 C C . CYS B 1 78 ? 41.807 21.198 37.754 1.00 84.29 78 CYS B C 1
ATOM 1947 O O . CYS B 1 78 ? 42.500 20.578 38.568 1.00 80.94 78 CYS B O 1
ATOM 1950 N N . ALA B 1 79 ? 42.152 21.326 36.474 1.00 86.06 79 ALA B N 1
ATOM 1951 C CA . ALA B 1 79 ? 43.296 20.601 35.934 1.00 85.65 79 ALA B CA 1
ATOM 1952 C C . ALA B 1 79 ? 44.437 21.522 35.495 1.00 90.18 79 ALA B C 1
ATOM 1953 O O . ALA B 1 79 ? 45.301 21.097 34.720 1.00 97.07 79 ALA B O 1
ATOM 1955 N N . GLN B 1 80 ? 44.472 22.760 35.995 1.00 88.46 80 GLN B N 1
ATOM 1956 C CA . GLN B 1 80 ? 45.480 23.761 35.653 1.00 90.95 80 GLN B CA 1
ATOM 1957 C C . GLN B 1 80 ? 46.376 24.069 36.849 1.00 99.32 80 GLN B C 1
ATOM 1958 O O . GLN B 1 80 ? 46.141 23.630 37.979 1.00 100.94 80 GLN B O 1
ATOM 1964 N N . ASP B 1 81 ? 47.406 24.862 36.593 1.00 102.91 81 ASP B N 1
ATOM 1965 C CA . ASP B 1 81 ? 48.340 25.230 37.643 1.00 106.48 81 ASP B CA 1
ATOM 196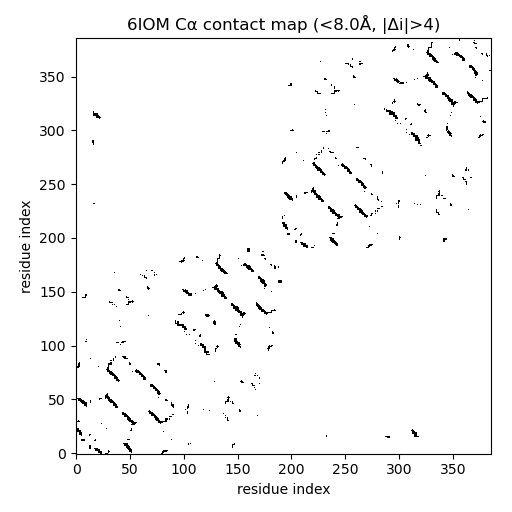6 C C . ASP B 1 81 ? 47.766 26.353 38.499 1.00 107.55 81 ASP B C 1
ATOM 1967 O O . ASP B 1 81 ? 47.103 27.263 37.991 1.00 112.46 81 ASP B O 1
ATOM 1972 N N . ARG B 1 82 ? 48.021 26.278 39.810 1.00 99.96 82 ARG B N 1
ATOM 1973 C CA . ARG B 1 82 ? 47.614 27.320 40.753 1.00 94.34 82 ARG B CA 1
ATOM 1974 C C . ARG B 1 82 ? 46.137 27.659 40.584 1.00 93.52 82 ARG B C 1
ATOM 1975 O O . ARG B 1 82 ? 45.735 28.825 40.615 1.00 99.96 82 ARG B O 1
ATOM 1983 N N . CYS B 1 83 ? 45.319 26.625 40.398 1.00 79.79 83 CYS B N 1
ATOM 1984 C CA . CYS B 1 83 ? 43.917 26.794 40.052 1.00 78.09 83 CYS B CA 1
ATOM 1985 C C . CYS B 1 83 ? 42.968 26.549 41.214 1.00 75.05 83 CYS B C 1
ATOM 1986 O O . CYS B 1 83 ? 41.759 26.739 41.051 1.00 72.06 83 CYS B O 1
ATOM 1989 N N . ASN B 1 84 ? 43.470 26.126 42.375 1.00 87.22 84 ASN B N 1
ATOM 1990 C CA . ASN B 1 84 ? 42.631 25.637 43.465 1.00 80.10 84 ASN B CA 1
ATOM 1991 C C . ASN B 1 84 ? 42.533 26.632 44.614 1.00 88.42 84 ASN B C 1
ATOM 1992 O O . ASN B 1 84 ? 42.471 26.248 45.784 1.00 91.27 84 ASN B O 1
ATOM 1997 N N . ALA B 1 85 ? 42.519 27.926 44.299 1.00 91.27 85 ALA B N 1
ATOM 1998 C CA . ALA B 1 85 ? 42.310 28.963 45.304 1.00 87.42 85 ALA B CA 1
ATOM 1999 C C . ALA B 1 85 ? 41.336 30.000 44.742 1.00 91.87 85 ALA B C 1
ATOM 2000 O O . ALA B 1 85 ? 41.661 31.163 44.529 1.00 95.44 85 ALA B O 1
ATOM 2002 N N . LYS B 1 86 ? 40.101 29.562 44.477 1.00 92.43 86 LYS B N 1
ATOM 2003 C CA . LYS B 1 86 ? 39.093 30.433 43.892 1.00 93.21 86 LYS B CA 1
ATOM 2004 C C . LYS B 1 86 ? 37.784 30.471 44.688 1.00 95.59 86 LYS B C 1
ATOM 2005 O O . LYS B 1 86 ? 36.838 31.142 44.259 1.00 99.73 86 LYS B O 1
ATOM 2011 N N . LEU B 1 87 ? 37.704 29.800 45.839 1.00 87.70 87 LEU B N 1
ATOM 2012 C CA . LEU B 1 87 ? 36.587 29.972 46.760 1.00 78.48 87 LEU B CA 1
ATOM 2013 C C . LEU B 1 87 ? 37.020 30.887 47.899 1.00 86.75 87 LEU B C 1
ATOM 2014 O O . LEU B 1 87 ? 38.205 30.974 48.220 1.00 87.13 87 LEU B O 1
ATOM 2019 N N . ASN B 1 88 ? 36.060 31.589 48.496 1.00 96.99 88 ASN B N 1
ATOM 2020 C CA . ASN B 1 88 ? 36.355 32.365 49.695 1.00 111.31 88 ASN B CA 1
ATOM 2021 C C . ASN B 1 88 ? 36.129 31.510 50.947 1.00 104.01 88 ASN B C 1
ATOM 2022 O O . ASN B 1 88 ? 35.279 30.614 50.969 1.00 103.71 88 ASN B O 1
ATOM 2027 N N . LEU B 1 89 ? 36.922 31.780 51.980 1.00 97.55 89 LEU B N 1
ATOM 2028 C CA . LEU B 1 89 ? 36.942 30.984 53.214 1.00 86.26 89 LEU B CA 1
ATOM 2029 C C . LEU B 1 89 ? 36.158 31.647 54.328 1.00 90.05 89 LEU B C 1
ATOM 2030 O O . LEU B 1 89 ? 36.622 31.750 55.465 1.00 92.05 89 LEU B O 1
ATOM 2035 N N . THR B 1 90 ? 34.959 32.109 54.000 1.00 111.03 90 THR B N 1
ATOM 2036 C CA . THR B 1 90 ? 34.081 32.739 54.971 1.00 114.06 90 THR B CA 1
ATOM 2037 C C . THR B 1 90 ? 32.633 32.442 54.594 1.00 125.14 90 THR B C 1
ATOM 2038 O O . THR B 1 90 ? 31.936 31.731 55.330 1.00 125.79 90 THR B O 1
ATOM 2042 N N . SER B 1 91 ? 32.192 32.966 53.439 1.00 129.42 91 SER B N 1
ATOM 2043 C CA . SER B 1 91 ? 30.838 32.801 52.905 1.00 128.39 91 SER B CA 1
ATOM 2044 C C . SER B 1 91 ? 29.839 33.611 53.730 1.00 125.71 91 SER B C 1
ATOM 2045 O O . SER B 1 91 ? 30.065 33.865 54.918 1.00 123.20 91 SER B O 1
ATOM 2048 N N . ARG B 1 92 ? 28.743 34.041 53.106 1.00 123.16 92 ARG B N 1
ATOM 2049 C CA . ARG B 1 92 ? 27.784 34.913 53.773 1.00 113.98 92 ARG B CA 1
ATOM 2050 C C . ARG B 1 92 ? 27.017 34.158 54.864 1.00 113.49 92 ARG B C 1
ATOM 2051 O O . ARG B 1 92 ? 27.139 32.937 55.031 1.00 108.90 92 ARG B O 1
ATOM 2053 N N . ALA B 1 93 ? 26.215 34.914 55.623 1.00 113.91 93 ALA B N 1
ATOM 2054 C CA . ALA B 1 93 ? 25.356 34.344 56.655 1.00 112.68 93 ALA B CA 1
ATOM 2055 C C . ALA B 1 93 ? 24.366 33.361 56.038 1.00 117.06 93 ALA B C 1
ATOM 2056 O O . ALA B 1 93 ? 23.364 33.776 55.440 1.00 126.67 93 ALA B O 1
ATOM 2058 N N . LEU B 1 94 ? 24.648 32.062 56.171 1.00 106.85 94 LEU B N 1
ATOM 2059 C CA . LEU B 1 94 ? 23.817 30.993 55.605 1.00 102.76 94 LEU B CA 1
ATOM 2060 C C . LEU B 1 94 ? 22.344 31.149 55.992 1.00 100.79 94 LEU B C 1
ATOM 2061 O O . LEU B 1 94 ? 22.018 31.740 57.023 1.00 99.70 94 LEU B O 1
ATOM 2066 N N . GLU B 1 100 ? 19.203 39.726 59.785 1.00 121.56 100 GLU B N 1
ATOM 2067 C CA . GLU B 1 100 ? 19.351 40.231 61.146 1.00 120.92 100 GLU B CA 1
ATOM 2068 C C . GLU B 1 100 ? 18.483 39.447 62.119 1.00 123.51 100 GLU B C 1
ATOM 2069 O O . GLU B 1 100 ? 17.540 38.766 61.713 1.00 127.52 100 GLU B O 1
ATOM 2075 N N . SER B 1 101 ? 18.799 39.555 63.411 1.00 117.29 101 SER B N 1
ATOM 2076 C CA . SER B 1 101 ? 18.051 38.824 64.433 1.00 108.35 101 SER B CA 1
ATOM 2077 C C . SER B 1 101 ? 18.197 39.583 65.754 1.00 109.34 101 SER B C 1
ATOM 2078 O O . SER B 1 101 ? 19.146 39.362 66.511 1.00 105.40 101 SER B O 1
ATOM 2081 N N . ALA B 1 102 ? 17.258 40.492 66.004 1.00 110.09 102 ALA B N 1
ATOM 2082 C CA . ALA B 1 102 ? 17.088 41.096 67.324 1.00 107.50 102 ALA B CA 1
ATOM 2083 C C . ALA B 1 102 ? 15.964 40.387 68.079 1.00 112.62 102 ALA B C 1
ATOM 2084 O O . ALA B 1 102 ? 14.921 40.966 68.393 1.00 12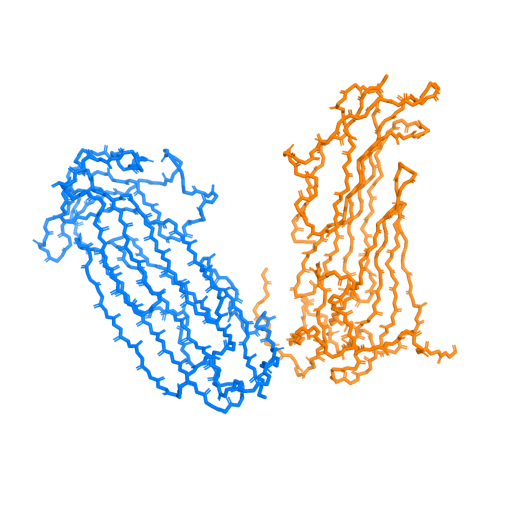1.81 102 ALA B O 1
ATOM 2086 N N . TYR B 1 103 ? 16.195 39.070 68.346 1.00 105.11 103 TYR B N 1
ATOM 2087 C CA . TYR B 1 103 ? 15.321 38.154 69.083 1.00 97.58 103 TYR B CA 1
ATOM 2088 C C . TYR B 1 103 ? 15.733 38.107 70.541 1.00 87.25 103 TYR B C 1
ATOM 2089 O O . TYR B 1 103 ? 16.915 37.876 70.835 1.00 83.43 103 TYR B O 1
ATOM 2098 N N . PRO B 1 104 ? 14.810 38.279 71.476 1.00 57.59 104 PRO B N 1
ATOM 2099 C CA . PRO B 1 104 ? 15.201 38.271 72.884 1.00 54.23 104 PRO B CA 1
ATOM 2100 C C . PRO B 1 104 ? 15.674 36.878 73.253 1.00 58.91 104 PRO B C 1
ATOM 2101 O O . PRO B 1 104 ? 15.146 35.880 72.734 1.00 47.78 104 PRO B O 1
ATOM 2105 N N . PRO B 1 105 ? 16.713 36.764 74.059 1.00 60.29 105 PRO B N 1
ATOM 2106 C CA . PRO B 1 105 ? 17.092 35.442 74.575 1.00 43.48 105 PRO B CA 1
ATOM 2107 C C . PRO B 1 105 ? 15.866 34.669 75.044 1.00 48.90 105 PRO B C 1
ATOM 2108 O O . PRO B 1 105 ? 14.886 35.277 75.482 1.00 57.52 105 PRO B O 1
ATOM 2112 N N . ASN B 1 106 ? 15.846 33.345 74.915 1.00 47.46 106 ASN B N 1
ATOM 2113 C CA . ASN B 1 106 ? 14.638 32.624 75.280 1.00 50.54 106 ASN B CA 1
ATOM 2114 C C . ASN B 1 106 ? 14.757 31.849 76.588 1.00 48.73 106 ASN B C 1
ATOM 2115 O O . ASN B 1 106 ? 13.861 31.060 76.897 1.00 46.10 106 ASN B O 1
ATOM 2120 N N . GLY B 1 107 ? 15.837 32.038 77.357 1.00 45.17 107 GLY B N 1
ATOM 2121 C CA . GLY B 1 107 ? 16.010 31.385 78.642 1.00 48.21 107 GLY B CA 1
ATOM 2122 C C . GLY B 1 107 ? 17.072 30.290 78.672 1.00 55.31 107 GLY B C 1
ATOM 2123 O O . GLY B 1 107 ? 17.750 30.135 79.692 1.00 61.97 107 GLY B O 1
ATOM 2124 N N . VAL B 1 108 ? 17.234 29.526 77.584 1.00 47.49 108 VAL B N 1
ATOM 2125 C CA . VAL B 1 108 ? 18.214 28.443 77.565 1.00 44.14 108 VAL B CA 1
ATOM 2126 C C . VAL B 1 108 ? 19.611 28.997 77.291 1.00 39.26 108 VAL B C 1
ATOM 2127 O O . VAL B 1 108 ? 19.773 29.941 76.505 1.00 47.32 108 VAL B O 1
ATOM 2131 N N . GLU B 1 109 ? 20.634 28.399 77.937 1.00 45.55 109 GLU B N 1
ATOM 2132 C CA . GLU B 1 109 ? 22.047 28.727 77.723 1.00 43.10 109 GLU B CA 1
ATOM 2133 C C . GLU B 1 109 ? 22.859 27.478 77.398 1.00 40.81 109 GLU B C 1
ATOM 2134 O O . GLU B 1 109 ? 22.548 26.378 77.872 1.00 41.76 109 GLU B O 1
ATOM 2140 N N . CYS B 1 110 ? 23.909 27.653 76.582 1.00 44.13 110 CYS B N 1
ATOM 2141 C CA . CYS B 1 110 ? 24.750 26.556 76.116 1.00 44.39 110 CYS B CA 1
ATOM 2142 C C . CYS B 1 110 ? 26.186 27.025 76.002 1.00 40.10 110 CYS B C 1
ATOM 2143 O O . CYS B 1 110 ? 26.456 28.215 75.790 1.00 46.67 110 CYS B O 1
ATOM 2146 N N . TYR B 1 111 ? 27.103 26.072 76.128 1.00 40.73 111 TYR B N 1
ATOM 2147 C CA . TYR B 1 111 ? 28.481 26.337 75.772 1.00 51.24 111 TYR B CA 1
ATOM 2148 C C . TYR B 1 111 ? 28.581 26.505 74.257 1.00 47.21 111 TYR B C 1
ATOM 2149 O O . TYR B 1 111 ? 27.798 25.932 73.488 1.00 38.56 111 TYR B O 1
ATOM 2158 N N . SER B 1 112 ? 29.536 27.332 73.836 1.00 52.51 112 SER B N 1
ATOM 2159 C CA . SER B 1 112 ? 29.665 27.766 72.454 1.00 43.72 112 SER B CA 1
ATOM 2160 C C . SER B 1 112 ? 31.107 27.597 72.008 1.00 49.78 112 SER B C 1
ATOM 2161 O O . SER B 1 112 ? 32.008 28.228 72.573 1.00 58.03 112 SER B O 1
ATOM 2164 N N . CYS B 1 113 ? 31.323 26.714 71.025 1.00 48.99 113 CYS B N 1
ATOM 2165 C CA . CYS B 1 113 ? 32.575 26.601 70.281 1.00 55.09 113 CYS B CA 1
ATOM 2166 C C . CYS B 1 113 ? 32.232 26.791 68.806 1.00 65.75 113 CYS B C 1
ATOM 2167 O O . CYS B 1 113 ? 31.489 25.991 68.223 1.00 61.24 113 CYS B O 1
ATOM 2170 N N . VAL B 1 114 ? 32.722 27.879 68.220 1.00 64.31 114 VAL B N 1
ATOM 2171 C CA . VAL B 1 114 ? 32.575 28.123 66.789 1.00 59.64 114 VAL B CA 1
ATOM 2172 C C . VAL B 1 114 ? 33.907 28.638 66.266 1.00 52.78 114 VAL B C 1
ATOM 2173 O O . VAL B 1 114 ? 33.986 29.746 65.719 1.00 56.74 114 VAL B O 1
ATOM 2177 N N . GLY B 1 115 ? 34.959 27.848 66.445 1.00 39.86 115 GLY B N 1
ATOM 2178 C CA . GLY B 1 115 ? 36.280 28.243 66.008 1.00 37.66 115 GLY B CA 1
ATOM 2179 C C . GLY B 1 115 ? 37.333 27.847 67.014 1.00 59.29 115 GLY B C 1
ATOM 2180 O O . GLY B 1 115 ? 38.506 27.681 66.661 1.00 71.12 115 GLY B O 1
ATOM 2181 N N . LEU B 1 116 ? 36.917 27.710 68.279 1.00 66.17 116 LEU B N 1
ATOM 2182 C CA . LEU B 1 116 ? 37.820 27.303 69.347 1.00 54.41 116 LEU B CA 1
ATOM 2183 C C . LEU B 1 116 ? 38.553 26.030 68.951 1.00 59.85 116 LEU B C 1
ATOM 2184 O O . LEU B 1 116 ? 37.998 25.163 68.275 1.00 55.00 116 LEU B O 1
ATOM 2189 N N . SER B 1 117 ? 39.813 25.923 69.351 1.00 66.06 117 SER B N 1
ATOM 2190 C CA . SER B 1 117 ? 40.551 24.714 69.035 1.00 60.52 117 SER B CA 1
ATOM 2191 C C . SER B 1 117 ? 39.993 23.544 69.844 1.00 71.39 117 SER B C 1
ATOM 2192 O O . SER B 1 117 ? 39.115 23.706 70.695 1.00 76.29 117 SER B O 1
ATOM 2195 N N . ARG B 1 118 ? 40.493 22.341 69.563 1.00 75.77 118 ARG B N 1
ATOM 2196 C CA . ARG B 1 118 ? 40.073 21.206 70.377 1.00 69.43 118 ARG B CA 1
ATOM 2197 C C . ARG B 1 118 ? 40.675 21.264 71.770 1.00 77.80 118 ARG B C 1
ATOM 2198 O O . ARG B 1 118 ? 40.078 20.732 72.716 1.00 78.66 118 ARG B O 1
ATOM 2206 N N . GLU B 1 119 ? 41.833 21.916 71.922 1.00 83.82 119 GLU B N 1
ATOM 2207 C CA . GLU B 1 119 ? 42.447 22.057 73.243 1.00 81.12 119 GLU B CA 1
ATOM 2208 C C . GLU B 1 119 ? 41.598 22.948 74.150 1.00 77.47 119 GLU B C 1
ATOM 2209 O O . GLU B 1 119 ? 41.241 22.552 75.267 1.00 77.37 119 GLU B O 1
ATOM 2215 N N . ALA B 1 120 ? 41.251 24.156 73.687 1.00 75.44 120 ALA B N 1
ATOM 2216 C CA . ALA B 1 120 ? 40.121 24.876 74.271 1.00 66.95 120 ALA B CA 1
ATOM 2217 C C . ALA B 1 120 ? 38.890 24.041 73.993 1.00 78.39 120 ALA B C 1
ATOM 2218 O O . ALA B 1 120 ? 38.977 23.029 73.295 1.00 85.00 120 ALA B O 1
ATOM 2220 N N . CYS B 1 121 ? 37.733 24.445 74.495 1.00 82.74 121 CYS B N 1
ATOM 2221 C CA . CYS B 1 121 ? 36.500 23.699 74.223 1.00 81.08 121 CYS B CA 1
ATOM 2222 C C . CYS B 1 121 ? 36.568 22.284 74.792 1.00 74.60 121 CYS B C 1
ATOM 2223 O O . CYS B 1 121 ? 36.463 21.288 74.072 1.00 76.05 121 CYS B O 1
ATOM 2226 N N . GLN B 1 122 ? 36.756 22.231 76.110 1.00 77.74 122 GLN B N 1
ATOM 2227 C CA . GLN B 1 122 ? 36.683 21.023 76.912 1.00 65.95 122 GLN B CA 1
ATOM 2228 C C . GLN B 1 122 ? 35.828 21.333 78.132 1.00 65.00 122 GLN B C 1
ATOM 2229 O O . GLN B 1 122 ? 35.969 22.402 78.741 1.00 57.82 122 GLN B O 1
ATOM 2235 N N . GLY B 1 123 ? 34.936 20.404 78.470 1.00 63.45 123 GLY B N 1
ATOM 2236 C CA . GLY B 1 123 ? 34.113 20.563 79.657 1.00 60.81 123 GLY B CA 1
ATOM 2237 C C . GLY B 1 123 ? 33.456 21.929 79.735 1.00 61.24 123 GLY B C 1
ATOM 2238 O O . GLY B 1 123 ? 32.820 22.398 78.775 1.00 61.64 123 GLY B O 1
ATOM 2239 N N . THR B 1 124 ? 33.645 22.597 80.876 1.00 55.17 124 THR B N 1
ATOM 2240 C CA . THR B 1 124 ? 32.969 23.853 81.186 1.00 57.04 124 THR B CA 1
ATOM 2241 C C . THR B 1 124 ? 33.763 25.103 80.774 1.00 56.16 124 THR B C 1
ATOM 2242 O O . THR B 1 124 ? 33.325 26.222 81.061 1.00 58.48 124 THR B O 1
ATOM 2246 N N . SER B 1 125 ? 34.912 24.941 80.122 1.00 48.35 125 SER B N 1
ATOM 2247 C CA . SER B 1 125 ? 35.774 26.052 79.726 1.00 51.24 125 SER B CA 1
ATOM 2248 C C . SER B 1 125 ? 35.191 27.025 78.687 1.00 56.50 125 SER B C 1
ATOM 2249 O O . SER B 1 125 ? 35.385 28.239 78.841 1.00 50.89 125 SER B O 1
ATOM 2252 N N . PRO B 1 126 ? 34.543 26.570 77.606 1.00 50.00 126 PRO B N 1
ATOM 2253 C CA . PRO B 1 126 ? 34.074 27.517 76.572 1.00 50.78 126 PRO B CA 1
ATOM 2254 C C . PRO B 1 126 ? 33.116 28.527 77.172 1.00 46.49 126 PRO B C 1
ATOM 2255 O O . PRO B 1 126 ? 32.571 28.287 78.256 1.00 44.33 126 PRO B O 1
ATOM 2259 N N . PRO B 1 127 ? 32.881 29.659 76.502 1.00 48.05 127 PRO B N 1
ATOM 2260 C CA . PRO B 1 127 ? 31.914 30.634 77.020 1.00 45.09 127 PRO B CA 1
ATOM 2261 C C . PRO B 1 127 ? 30.501 30.127 76.816 1.00 44.08 127 PRO B C 1
ATOM 2262 O O . PRO B 1 127 ? 30.239 29.180 76.070 1.00 36.23 127 PRO B O 1
ATOM 2266 N N . VAL B 1 128 ? 29.573 30.769 77.510 1.00 37.14 128 VAL B N 1
ATOM 2267 C CA . VAL B 1 128 ? 28.165 30.397 77.405 1.00 39.14 128 VAL B CA 1
ATOM 2268 C C . VAL B 1 128 ? 27.436 31.483 76.611 1.00 50.87 128 VAL B C 1
ATOM 2269 O O . VAL B 1 128 ? 27.729 32.676 76.742 1.00 57.72 128 VAL B O 1
ATOM 2273 N N . VAL B 1 129 ? 26.513 31.050 75.767 1.00 39.38 129 VAL B N 1
ATOM 2274 C CA . VAL B 1 129 ? 25.723 31.947 74.928 1.00 42.21 129 VAL B CA 1
ATOM 2275 C C . VAL B 1 129 ? 24.264 31.749 75.309 1.00 45.50 129 VAL B C 1
ATOM 2276 O O . VAL B 1 129 ? 23.865 30.721 75.868 1.00 40.18 129 VAL B O 1
ATOM 2280 N N . SER B 1 130 ? 23.462 32.753 74.987 1.00 44.42 130 SER B N 1
ATOM 2281 C CA . SER B 1 130 ? 22.045 32.745 75.291 1.00 42.37 130 SER B CA 1
ATOM 2282 C C . SER B 1 130 ? 21.304 32.403 74.018 1.00 42.03 130 SER B C 1
ATOM 2283 O O . SER B 1 130 ? 21.480 33.073 72.996 1.00 54.68 130 SER B O 1
ATOM 2286 N N . CYS B 1 131 ? 20.489 31.362 74.080 1.00 40.97 131 CYS B N 1
ATOM 2287 C CA . CYS B 1 131 ? 19.729 30.921 72.920 1.00 44.81 131 CYS B CA 1
ATOM 2288 C C . CYS B 1 131 ? 18.571 31.875 72.619 1.00 46.65 131 CYS B C 1
ATOM 2289 O O . CYS B 1 131 ? 18.067 32.594 73.483 1.00 55.09 131 CYS B O 1
ATOM 2292 N N . TYR B 1 132 ? 18.112 31.833 71.378 1.00 54.63 132 TYR B N 1
ATOM 2293 C CA . TYR B 1 132 ? 16.943 32.607 71.000 1.00 57.74 132 TYR B CA 1
ATOM 2294 C C . TYR B 1 132 ? 16.278 31.920 69.821 1.00 62.05 132 TYR B C 1
ATOM 2295 O O . TYR B 1 132 ? 16.876 31.071 69.153 1.00 65.29 132 TYR B O 1
ATOM 2304 N N . ASN B 1 133 ? 15.028 32.306 69.567 1.00 66.90 133 ASN B N 1
ATOM 2305 C CA . ASN B 1 133 ? 14.196 31.659 68.552 1.00 55.28 133 ASN B CA 1
ATOM 2306 C C . ASN B 1 133 ? 14.561 32.147 67.141 1.00 54.74 133 ASN B C 1
ATOM 2307 O O . ASN B 1 133 ? 13.750 32.712 66.404 1.00 60.35 133 ASN B O 1
ATOM 2312 N N . ALA B 1 134 ? 15.815 31.883 66.762 1.00 42.85 134 ALA B N 1
ATOM 2313 C CA . ALA B 1 134 ? 16.355 32.367 65.496 1.00 45.38 134 ALA B CA 1
ATOM 2314 C C . ALA B 1 134 ? 15.516 31.894 64.311 1.00 53.67 134 ALA B C 1
ATOM 2315 O O . ALA B 1 134 ? 15.258 30.694 64.147 1.00 45.09 134 ALA B O 1
ATOM 2317 N N . SER B 1 135 ? 15.087 32.851 63.483 1.00 75.43 135 SER B N 1
ATOM 2318 C CA . SER B 1 135 ? 14.226 32.586 62.321 1.00 87.27 135 SER B CA 1
ATOM 2319 C C . SER B 1 135 ? 12.906 31.933 62.736 1.00 90.17 135 SER B C 1
ATOM 2320 O O . SER B 1 135 ? 12.350 31.103 62.013 1.00 82.04 135 SER B O 1
ATOM 2323 N N . ASP B 1 136 ? 12.412 32.288 63.923 1.00 100.00 136 ASP B N 1
ATOM 2324 C CA . ASP B 1 136 ? 11.177 31.729 64.475 1.00 103.75 136 ASP B CA 1
ATOM 2325 C C . ASP B 1 136 ? 11.226 30.202 64.584 1.00 95.70 136 ASP B C 1
ATOM 2326 O O . ASP B 1 136 ? 10.200 29.527 64.477 1.00 103.14 136 ASP B O 1
ATOM 2331 N N . HIS B 1 137 ? 12.412 29.640 64.788 1.00 78.12 137 HIS B N 1
ATOM 2332 C CA . HIS B 1 137 ? 12.551 28.262 65.234 1.00 64.22 137 HIS B CA 1
ATOM 2333 C C . HIS B 1 137 ? 12.853 28.274 66.721 1.00 62.98 137 HIS B C 1
ATOM 2334 O O . HIS B 1 137 ? 13.546 29.170 67.210 1.00 61.41 137 HIS B O 1
ATOM 2341 N N . VAL B 1 138 ? 12.338 27.285 67.443 1.00 58.27 138 VAL B N 1
ATOM 2342 C CA . VAL B 1 138 ? 12.634 27.183 68.867 1.00 52.36 138 VAL B CA 1
ATOM 2343 C C . VAL B 1 138 ? 14.022 26.581 69.035 1.00 47.90 138 VAL B C 1
ATOM 2344 O O . VAL B 1 138 ? 14.273 25.451 68.613 1.00 48.44 138 VAL B O 1
ATOM 2348 N N . TYR B 1 139 ? 14.923 27.319 69.665 1.00 50.79 139 TYR B N 1
ATOM 2349 C CA . TYR B 1 139 ? 16.257 26.808 69.957 1.00 52.69 139 TYR B CA 1
ATOM 2350 C C . TYR B 1 139 ? 16.312 26.542 71.458 1.00 58.18 139 TYR B C 1
ATOM 2351 O O . TYR B 1 139 ? 16.715 27.399 72.244 1.00 58.72 139 TYR B O 1
ATOM 2360 N N . LYS B 1 140 ? 15.901 25.334 71.844 1.00 64.82 140 LYS B N 1
ATOM 2361 C CA . LYS B 1 140 ? 15.717 24.947 73.237 1.00 62.63 140 LYS B CA 1
ATOM 2362 C C . LYS B 1 140 ? 16.785 24.002 73.756 1.00 48.40 140 LYS B C 1
ATOM 2363 O O . LYS B 1 140 ? 16.748 23.645 74.935 1.00 56.23 140 LYS B O 1
ATOM 2369 N N . GLY B 1 141 ? 17.705 23.552 72.900 1.00 45.16 141 GLY B N 1
ATOM 2370 C CA . GLY B 1 141 ? 18.575 22.443 73.209 1.00 33.78 141 GLY B CA 1
ATOM 2371 C C . GLY B 1 141 ? 20.022 22.890 73.125 1.00 36.26 141 GLY B C 1
ATOM 2372 O O . GLY B 1 141 ? 20.335 23.988 72.646 1.00 39.88 141 GLY B O 1
ATOM 2373 N N . CYS B 1 142 ? 20.906 22.033 73.613 1.00 37.17 142 CYS B N 1
ATOM 2374 C CA . CYS B 1 142 ? 22.328 22.285 73.486 1.00 39.81 142 CYS B CA 1
ATOM 2375 C C . CYS B 1 142 ? 22.982 21.082 72.824 1.00 48.02 142 CYS B C 1
ATOM 2376 O O . CYS B 1 142 ? 22.526 19.939 72.961 1.00 46.48 142 CYS B O 1
ATOM 2379 N N . PHE B 1 143 ? 24.063 21.371 72.105 1.00 44.40 143 PHE B N 1
ATOM 2380 C CA . PHE B 1 143 ? 24.714 20.424 71.228 1.00 45.29 143 PHE B CA 1
ATOM 2381 C C . PHE B 1 143 ? 26.196 20.373 71.564 1.00 43.26 143 PHE B C 1
ATOM 2382 O O . PHE B 1 143 ? 26.800 21.379 71.948 1.00 39.21 143 PHE B O 1
ATOM 2390 N N . ASP B 1 144 ? 26.784 19.193 71.385 1.00 42.19 144 ASP B N 1
ATOM 2391 C CA . ASP B 1 144 ? 28.222 19.008 71.541 1.00 39.81 144 ASP B CA 1
ATOM 2392 C C . ASP B 1 144 ? 28.649 18.031 70.455 1.00 41.88 144 ASP B C 1
ATOM 2393 O O . ASP B 1 144 ? 28.086 16.932 70.378 1.00 35.67 144 ASP B O 1
ATOM 2398 N N . GLY B 1 145 ? 29.603 18.418 69.608 1.00 47.97 145 GLY B N 1
ATOM 2399 C CA . GLY B 1 145 ? 29.876 17.620 68.420 1.00 42.60 145 GLY B CA 1
ATOM 2400 C C . GLY B 1 145 ? 31.150 17.969 67.662 1.00 45.72 145 GLY B C 1
ATOM 2401 O O . GLY B 1 145 ? 32.048 18.643 68.169 1.00 51.69 145 GLY B O 1
ATOM 2402 N N . ASN B 1 146 ? 31.221 17.482 66.424 1.00 47.20 146 ASN B N 1
ATOM 2403 C CA . ASN B 1 146 ? 32.431 17.610 65.635 1.00 44.70 146 ASN B CA 1
ATOM 2404 C C . ASN B 1 146 ? 32.093 17.864 64.182 1.00 47.96 146 ASN B C 1
ATOM 2405 O O . ASN B 1 146 ? 31.075 17.403 63.652 1.00 53.98 146 ASN B O 1
ATOM 2410 N N . VAL B 1 147 ? 32.986 18.588 63.542 1.00 42.64 147 VAL B N 1
ATOM 2411 C CA . VAL B 1 147 ? 32.926 18.825 62.118 1.00 45.77 147 VAL B CA 1
ATOM 2412 C C . VAL B 1 147 ? 34.288 18.438 61.563 1.00 51.35 147 VAL B C 1
ATOM 2413 O O . VAL B 1 147 ? 35.325 18.728 62.184 1.00 44.66 147 VAL B O 1
ATOM 2417 N N . THR B 1 148 ? 34.280 17.703 60.444 1.00 43.15 148 THR B N 1
ATOM 2418 C CA . THR B 1 148 ? 35.511 17.228 59.831 1.00 47.10 148 THR B CA 1
ATOM 2419 C C . THR B 1 148 ? 35.431 17.450 58.330 1.00 50.95 148 THR B C 1
ATOM 2420 O O . THR B 1 148 ? 34.371 17.287 57.719 1.00 45.73 148 THR B O 1
ATOM 2424 N N . LEU B 1 149 ? 36.566 17.777 57.733 1.00 51.12 149 LEU B N 1
ATOM 2425 C CA . LEU B 1 149 ? 36.655 18.031 56.309 1.00 50.48 149 LEU B CA 1
ATOM 2426 C C . LEU B 1 149 ? 37.830 17.236 55.776 1.00 59.91 149 LEU B C 1
ATOM 2427 O O . LEU B 1 149 ? 38.930 17.301 56.334 1.00 69.07 149 LEU B O 1
ATOM 2432 N N . THR B 1 150 ? 37.609 16.491 54.707 1.00 58.85 150 THR B N 1
ATOM 2433 C CA . THR B 1 150 ? 38.660 15.660 54.149 1.00 63.02 150 THR B CA 1
ATOM 2434 C C . THR B 1 150 ? 38.803 15.948 52.665 1.00 64.70 150 THR B C 1
ATOM 2435 O O . THR B 1 150 ? 37.820 15.888 51.925 1.00 58.28 150 THR B O 1
ATOM 2439 N N . ALA B 1 151 ? 40.031 16.241 52.246 1.00 60.57 151 ALA B N 1
ATOM 2440 C CA . ALA B 1 151 ? 40.385 16.388 50.846 1.00 58.03 151 ALA B CA 1
ATOM 2441 C C . ALA B 1 151 ? 41.897 16.325 50.749 1.00 63.85 151 ALA B C 1
ATOM 2442 O O . ALA B 1 151 ? 42.604 16.650 51.709 1.00 59.23 151 ALA B O 1
ATOM 2444 N N . ALA B 1 152 ? 42.381 15.905 49.583 1.00 55.19 152 ALA B N 1
ATOM 2445 C CA . ALA B 1 152 ? 43.814 15.920 49.279 1.00 61.34 152 ALA B CA 1
ATOM 2446 C C . ALA B 1 152 ? 44.613 15.139 50.322 1.00 66.23 152 ALA B C 1
ATOM 2447 O O . ALA B 1 152 ? 45.686 15.567 50.764 1.00 68.64 152 ALA B O 1
ATOM 2449 N N . ASN B 1 153 ? 44.073 13.986 50.725 1.00 72.75 153 ASN B N 1
ATOM 2450 C CA . ASN B 1 153 ? 44.754 13.017 51.588 1.00 87.42 153 ASN B CA 1
ATOM 2451 C C . ASN B 1 153 ? 45.041 13.572 52.983 1.00 84.20 153 ASN B C 1
ATOM 2452 O O . ASN B 1 153 ? 45.879 13.038 53.716 1.00 89.17 153 ASN B O 1
ATOM 2457 N N . VAL B 1 154 ? 44.363 14.642 53.367 1.00 69.36 154 VAL B N 1
ATOM 2458 C CA . VAL B 1 154 ? 44.522 15.214 54.690 1.00 68.67 154 VAL B CA 1
ATOM 2459 C C . VAL B 1 154 ? 43.136 15.483 55.244 1.00 69.52 154 VAL B C 1
ATOM 2460 O O . VAL B 1 154 ? 42.168 15.656 54.492 1.00 72.42 154 VAL B O 1
ATOM 2464 N N . THR B 1 155 ? 43.031 15.491 56.569 1.00 64.01 155 THR B N 1
ATOM 2465 C CA . THR B 1 155 ? 41.736 15.714 57.192 1.00 68.46 155 THR B CA 1
ATOM 2466 C C . THR B 1 155 ? 41.860 16.621 58.408 1.00 69.43 155 THR B C 1
ATOM 2467 O O . THR B 1 155 ? 42.752 16.433 59.241 1.00 77.63 155 THR B O 1
ATOM 2471 N N . VAL B 1 156 ? 40.961 17.597 58.513 1.00 63.88 156 VAL B N 1
ATOM 2472 C CA . VAL B 1 156 ? 40.962 18.543 59.621 1.00 54.59 156 VAL B CA 1
ATOM 2473 C C . VAL B 1 156 ? 39.632 18.481 60.356 1.00 55.29 156 VAL B C 1
ATOM 2474 O O . VAL B 1 156 ? 38.599 18.093 59.797 1.00 57.52 156 VAL B O 1
ATOM 2478 N N . SER B 1 157 ? 39.659 18.861 61.632 1.00 54.49 157 SER B N 1
ATOM 2479 C CA . SER B 1 157 ? 38.469 18.704 62.447 1.00 48.39 157 SER B CA 1
ATOM 2480 C C . SER B 1 157 ? 38.473 19.744 63.554 1.00 53.74 157 SER B C 1
ATOM 2481 O O . SER B 1 157 ? 39.519 20.278 63.935 1.00 64.43 157 SER B O 1
ATOM 2484 N N . LEU B 1 158 ? 37.282 20.033 64.066 1.00 47.82 158 LEU B N 1
ATOM 2485 C CA . LEU B 1 158 ? 37.155 20.991 65.142 1.00 51.26 158 LEU B CA 1
ATOM 2486 C C . LEU B 1 158 ? 35.922 20.596 65.928 1.00 50.79 158 LEU B C 1
ATOM 2487 O O . LEU B 1 158 ? 34.941 20.138 65.325 1.00 52.89 158 LEU B O 1
ATOM 2492 N N . PRO B 1 159 ? 35.929 20.757 67.247 1.00 49.16 159 PRO B N 1
ATOM 2493 C CA . PRO B 1 159 ? 34.698 20.549 68.007 1.00 41.29 159 PRO B CA 1
ATOM 2494 C C . PRO B 1 159 ? 33.689 21.604 67.603 1.00 34.34 159 PRO B C 1
ATOM 2495 O O . PRO B 1 159 ? 34.032 22.614 66.994 1.00 30.75 159 PRO B O 1
ATOM 2499 N N . VAL B 1 160 ? 32.420 21.347 67.889 1.00 43.25 160 VAL B N 1
ATOM 2500 C CA . VAL B 1 160 ? 31.366 22.320 67.603 1.00 47.51 160 VAL B CA 1
ATOM 2501 C C . VAL B 1 160 ? 30.329 22.214 68.708 1.00 49.90 160 VAL B C 1
ATOM 2502 O O . VAL B 1 160 ? 29.875 21.109 69.021 1.00 53.43 160 VAL B O 1
ATOM 2506 N N . ARG B 1 161 ? 29.942 23.363 69.275 1.00 44.20 161 ARG B N 1
ATOM 2507 C CA . ARG B 1 161 ? 29.022 23.475 70.398 1.00 45.63 161 ARG B CA 1
ATOM 2508 C C . ARG B 1 161 ? 28.096 24.666 70.187 1.00 41.44 161 ARG B C 1
ATOM 2509 O O . ARG B 1 161 ? 28.552 25.736 69.772 1.00 52.92 161 ARG B O 1
ATOM 2517 N N . GLY B 1 162 ? 26.812 24.502 70.501 1.00 31.30 162 GLY B N 1
ATOM 2518 C CA . GLY B 1 162 ? 25.898 25.630 70.435 1.00 33.85 162 GLY B CA 1
ATOM 2519 C C . GLY B 1 162 ? 24.457 25.224 70.671 1.00 37.44 162 GLY B C 1
ATOM 2520 O O . GLY B 1 162 ? 24.150 24.066 70.978 1.00 50.89 162 GLY B O 1
ATOM 2521 N N . CYS B 1 163 ? 23.578 26.224 70.577 1.00 38.36 163 CYS B N 1
ATOM 2522 C CA . CYS B 1 163 ? 22.151 25.994 70.735 1.00 41.23 163 CYS B CA 1
ATOM 2523 C C . CYS B 1 163 ? 21.616 25.186 69.559 1.00 45.55 163 CYS B C 1
ATOM 2524 O O . CYS B 1 163 ? 22.140 25.253 68.450 1.00 48.56 163 CYS B O 1
ATOM 2527 N N . VAL B 1 164 ? 20.552 24.422 69.800 1.00 46.00 164 VAL B N 1
ATOM 2528 C CA . VAL B 1 164 ? 19.917 23.697 68.707 1.00 40.29 164 VAL B CA 1
ATOM 2529 C C . VAL B 1 164 ? 18.436 23.591 68.991 1.00 38.86 164 VAL B C 1
ATOM 2530 O O . VAL B 1 164 ? 17.963 24.002 70.054 1.00 47.86 164 VAL B O 1
ATOM 2534 N N . GLN B 1 165 ? 17.710 23.016 68.049 1.00 46.20 165 GLN B N 1
ATOM 2535 C CA . GLN B 1 165 ? 16.263 22.903 68.097 1.00 55.96 165 GLN B CA 1
ATOM 2536 C C . GLN B 1 165 ? 15.778 21.601 68.708 1.00 50.38 165 GLN B C 1
ATOM 2537 O O . GLN B 1 165 ? 14.571 21.453 68.935 1.00 53.95 165 GLN B O 1
ATOM 2543 N N . ASP B 1 166 ? 16.676 20.654 68.938 1.00 46.25 166 ASP B N 1
ATOM 2544 C CA . ASP B 1 166 ? 16.340 19.355 69.487 1.00 55.48 166 ASP B CA 1
ATOM 2545 C C . ASP B 1 166 ? 17.126 19.181 70.772 1.00 46.11 166 ASP B C 1
ATOM 2546 O O . ASP B 1 166 ? 18.300 19.562 70.847 1.00 46.21 166 ASP B O 1
ATOM 2551 N N . GLU B 1 167 ? 16.471 18.626 71.784 1.00 48.33 167 GLU B N 1
ATOM 2552 C CA . GLU B 1 167 ? 17.102 18.395 73.085 1.00 50.84 167 GLU B CA 1
ATOM 2553 C C . GLU B 1 167 ? 17.521 16.954 73.331 1.00 51.71 167 GLU B C 1
ATOM 2554 O O . GLU B 1 167 ? 18.246 16.698 74.291 1.00 60.75 167 GLU B O 1
ATOM 2560 N N . PHE B 1 168 ? 17.097 16.002 72.508 1.00 59.17 168 PHE B N 1
ATOM 2561 C CA . PHE B 1 168 ? 17.261 14.599 72.860 1.00 52.88 168 PHE B CA 1
ATOM 2562 C C . PHE B 1 168 ? 18.042 13.766 71.855 1.00 55.86 168 PHE B C 1
ATOM 2563 O O . PHE B 1 168 ? 18.353 12.610 72.151 1.00 69.93 168 PHE B O 1
ATOM 2571 N N . CYS B 1 169 ? 18.397 14.315 70.704 1.00 57.60 169 CYS B N 1
ATOM 2572 C CA . CYS B 1 169 ? 19.234 13.594 69.754 1.00 52.41 169 CYS B CA 1
ATOM 2573 C C . CYS B 1 169 ? 20.514 13.103 70.428 1.00 51.35 169 CYS B C 1
ATOM 2574 O O . CYS B 1 169 ? 21.118 13.799 71.255 1.00 61.08 169 CYS B O 1
ATOM 2577 N N . THR B 1 170 ? 20.905 11.889 70.073 1.00 49.31 170 THR B N 1
ATOM 2578 C CA . THR B 1 170 ? 22.163 11.267 70.470 1.00 57.62 170 THR B CA 1
ATOM 2579 C C . THR B 1 170 ? 22.846 10.770 69.204 1.00 58.83 170 THR B C 1
ATOM 2580 O O . THR B 1 170 ? 22.262 9.984 68.452 1.00 56.29 170 THR B O 1
ATOM 2584 N N . ARG B 1 171 ? 24.065 11.233 68.965 1.00 57.72 171 ARG B N 1
ATOM 2585 C CA . ARG B 1 171 ? 24.913 10.711 67.895 1.00 51.18 171 ARG B CA 1
ATOM 2586 C C . ARG B 1 171 ? 24.220 10.740 66.529 1.00 45.73 171 ARG B C 1
ATOM 2587 O O . ARG B 1 171 ? 24.256 9.775 65.767 1.00 57.86 171 ARG B O 1
ATOM 2595 N N . ASP B 1 172 ? 23.596 11.877 66.220 1.00 47.50 172 ASP B N 1
ATOM 2596 C CA . ASP B 1 172 ? 23.091 12.229 64.895 1.00 45.25 172 ASP B CA 1
ATOM 2597 C C . ASP B 1 172 ? 24.211 12.823 64.042 1.00 50.10 172 ASP B C 1
ATOM 2598 O O . ASP B 1 172 ? 25.191 13.364 64.557 1.00 53.54 172 ASP B O 1
ATOM 2603 N N . GLY B 1 173 ? 24.034 12.759 62.722 1.00 50.69 173 GLY B N 1
ATOM 2604 C CA . GLY B 1 173 ? 25.047 13.250 61.803 1.00 44.54 173 GLY B CA 1
ATOM 2605 C C . GLY B 1 173 ? 24.455 13.556 60.447 1.00 49.35 173 GLY B C 1
ATOM 2606 O O . GLY B 1 173 ? 23.445 12.967 60.050 1.00 50.76 173 GLY B O 1
ATOM 2607 N N . VAL B 1 174 ? 25.068 14.518 59.747 1.00 54.54 174 VAL B N 1
ATOM 2608 C CA . VAL B 1 174 ? 24.844 14.761 58.320 1.00 52.59 174 VAL B CA 1
ATOM 2609 C C . VAL B 1 174 ? 26.187 14.663 57.602 1.00 48.71 174 VAL B C 1
ATOM 2610 O O . VAL B 1 174 ? 27.250 14.861 58.194 1.00 56.00 174 VAL B O 1
ATOM 2614 N N . THR B 1 175 ? 26.132 14.414 56.302 1.00 58.66 175 THR B N 1
ATOM 2615 C CA . THR B 1 175 ? 27.329 14.340 55.470 1.00 60.45 175 THR B CA 1
ATOM 2616 C C . THR B 1 175 ? 27.159 15.154 54.195 1.00 59.30 175 THR B C 1
ATOM 2617 O O . THR B 1 175 ? 26.061 15.267 53.645 1.00 61.65 175 THR B O 1
ATOM 2621 N N . GLY B 1 176 ? 28.269 15.685 53.708 1.00 60.49 176 GLY B N 1
ATOM 2622 C CA . GLY B 1 176 ? 28.359 16.169 52.348 1.00 59.60 176 GLY B CA 1
ATOM 2623 C C . GLY B 1 176 ? 29.702 15.746 51.805 1.00 60.77 176 GLY B C 1
ATOM 2624 O O . GLY B 1 176 ? 30.439 15.021 52.476 1.00 64.67 176 GLY B O 1
ATOM 2625 N N . PRO B 1 177 ? 30.077 16.204 50.613 1.00 73.19 177 PRO B N 1
ATOM 2626 C CA . PRO B 1 177 ? 31.325 15.697 50.001 1.00 79.72 177 PRO B CA 1
ATOM 2627 C C . PRO B 1 177 ? 32.546 16.002 50.871 1.00 78.18 177 PRO B C 1
ATOM 2628 O O . PRO B 1 177 ? 32.868 17.163 51.151 1.00 69.99 177 PRO B O 1
ATOM 2632 N N . GLY B 1 178 ? 33.212 14.933 51.321 1.00 80.62 178 GLY B N 1
ATOM 2633 C CA . GLY B 1 178 ? 34.366 15.042 52.205 1.00 55.19 178 GLY B CA 1
ATOM 2634 C C . GLY B 1 178 ? 34.050 15.684 53.535 1.00 62.14 178 GLY B C 1
ATOM 2635 O O . GLY B 1 178 ? 34.919 16.336 54.137 1.00 52.48 178 GLY B O 1
ATOM 2636 N N . PHE B 1 179 ? 32.818 15.549 54.009 1.00 49.49 179 PHE B N 1
ATOM 2637 C CA . PHE B 1 179 ? 32.412 16.405 55.107 1.00 53.62 179 PHE B CA 1
ATOM 2638 C C . PHE B 1 179 ? 31.472 15.682 56.062 1.00 49.45 179 PHE B C 1
ATOM 2639 O O . PHE B 1 179 ? 30.558 14.967 55.643 1.00 54.27 179 PHE B O 1
ATOM 2647 N N . THR B 1 180 ? 31.674 15.935 57.341 1.00 45.19 180 THR B N 1
ATOM 2648 C CA . THR B 1 180 ? 30.882 15.343 58.404 1.00 47.39 180 THR B CA 1
ATOM 2649 C C . THR B 1 180 ? 30.612 16.379 59.485 1.00 45.34 180 THR B C 1
ATOM 2650 O O . THR B 1 180 ? 31.514 17.139 59.869 1.00 42.98 180 THR B O 1
ATOM 2654 N N . LEU B 1 181 ? 29.357 16.409 59.947 1.00 45.21 181 LEU B N 1
ATOM 2655 C CA . LEU B 1 181 ? 28.904 17.195 61.095 1.00 44.52 181 LEU B CA 1
ATOM 2656 C C . LEU B 1 181 ? 28.065 16.269 61.961 1.00 48.22 181 LEU B C 1
ATOM 2657 O O . LEU B 1 181 ? 26.997 15.811 61.529 1.00 48.06 181 LEU B O 1
ATOM 2662 N N . SER B 1 182 ? 28.549 15.966 63.165 1.00 43.93 182 SER B N 1
ATOM 2663 C CA . SER B 1 182 ? 27.823 15.038 64.024 1.00 42.89 182 SER B CA 1
ATOM 2664 C C . SER B 1 182 ? 28.026 15.427 65.475 1.00 48.52 182 SER B C 1
ATOM 2665 O O . SER B 1 182 ? 28.994 16.110 65.817 1.00 57.63 182 SER B O 1
ATOM 2668 N N . GLY B 1 183 ? 27.104 14.971 66.323 1.00 48.37 183 GLY B N 1
ATOM 2669 C CA . GLY B 1 183 ? 27.233 15.146 67.766 1.00 44.43 183 GLY B CA 1
ATOM 2670 C C . GLY B 1 183 ? 25.953 14.747 68.489 1.00 49.43 183 GLY B C 1
ATOM 2671 O O . GLY B 1 183 ? 25.154 13.957 67.983 1.00 53.42 183 GLY B O 1
ATOM 2672 N N . SER B 1 184 ? 25.766 15.306 69.673 1.00 46.42 184 SER B N 1
ATOM 2673 C CA . SER B 1 184 ? 24.608 14.960 70.477 1.00 44.44 184 SER B CA 1
ATOM 2674 C C . SER B 1 184 ? 23.958 16.218 71.021 1.00 46.35 184 SER B C 1
ATOM 2675 O O . SER B 1 184 ? 24.591 17.273 71.135 1.00 41.42 184 SER B O 1
ATOM 2678 N N . CYS B 1 185 ? 22.677 16.080 71.344 1.00 48.07 185 CYS B N 1
ATOM 2679 C CA . CYS B 1 185 ? 21.882 17.124 71.962 1.00 49.28 185 CYS B CA 1
ATOM 2680 C C . CYS B 1 185 ? 21.697 16.817 73.446 1.00 57.02 185 CYS B C 1
ATOM 2681 O O . CYS B 1 185 ? 21.982 15.714 73.927 1.00 59.41 185 CYS B O 1
ATOM 2684 N N . CYS B 1 186 ? 21.221 17.818 74.178 1.00 52.32 186 CYS B N 1
ATOM 2685 C CA . CYS B 1 186 ? 20.922 17.634 75.588 1.00 43.27 186 CYS B CA 1
ATOM 2686 C C . CYS B 1 186 ? 19.890 18.676 76.006 1.00 50.05 186 CYS B C 1
ATOM 2687 O O . CYS B 1 186 ? 19.714 19.706 75.349 1.00 46.72 186 CYS B O 1
ATOM 2690 N N . GLN B 1 187 ? 19.225 18.403 77.125 1.00 45.41 187 GLN B N 1
ATOM 2691 C CA . GLN B 1 187 ? 18.087 19.217 77.558 1.00 61.86 187 GLN B CA 1
ATOM 2692 C C . GLN B 1 187 ? 18.499 20.509 78.263 1.00 76.47 187 GLN B C 1
ATOM 2693 O O . GLN B 1 187 ? 18.255 21.612 77.761 1.00 90.13 187 GLN B O 1
ATOM 2699 N N . GLY B 1 188 ? 19.087 20.407 79.424 1.00 47.86 188 GLY B N 1
ATOM 2700 C CA . GLY B 1 188 ? 19.140 21.577 80.296 1.00 63.72 188 GLY B CA 1
ATOM 2701 C C . GLY B 1 188 ? 20.163 22.666 79.931 1.00 55.39 188 GLY B C 1
ATOM 2702 O O . GLY B 1 188 ? 21.056 22.524 79.111 1.00 51.24 188 GLY B O 1
ATOM 2703 N N . SER B 1 189 ? 20.058 23.812 80.589 1.00 59.22 189 SER B N 1
ATOM 2704 C CA . SER B 1 189 ? 21.041 24.850 80.314 1.00 61.13 189 SER B CA 1
ATOM 2705 C C . SER B 1 189 ? 22.427 24.383 80.740 1.00 59.64 189 SER B C 1
ATOM 2706 O O . SER B 1 189 ? 22.597 23.784 81.807 1.00 52.40 189 SER B O 1
ATOM 2709 N N . ARG B 1 190 ? 23.414 24.638 79.883 1.00 58.09 190 ARG B N 1
ATOM 2710 C CA . ARG B 1 190 ? 24.807 24.307 80.165 1.00 55.09 190 ARG B CA 1
ATOM 2711 C C . ARG B 1 190 ? 25.037 22.796 80.206 1.00 59.81 190 ARG B C 1
ATOM 2712 O O . ARG B 1 190 ? 25.936 22.308 80.906 1.00 59.81 190 ARG B O 1
ATOM 2720 N N . CYS B 1 191 ? 24.233 22.027 79.468 1.00 52.77 191 CYS B N 1
ATOM 2721 C CA . CYS B 1 191 ? 24.383 20.582 79.548 1.00 55.63 191 CYS B CA 1
ATOM 2722 C C . CYS B 1 191 ? 25.419 20.038 78.572 1.00 58.96 191 CYS B C 1
ATOM 2723 O O . CYS B 1 191 ? 25.909 18.927 78.786 1.00 72.61 191 CYS B O 1
ATOM 2726 N N . ASN B 1 192 ? 25.794 20.804 77.535 1.00 48.63 192 ASN B N 1
ATOM 2727 C CA . ASN B 1 192 ? 26.787 20.380 76.541 1.00 54.07 192 ASN B CA 1
ATOM 2728 C C . ASN B 1 192 ? 28.219 20.620 77.000 1.00 53.17 192 ASN B C 1
ATOM 2729 O O . ASN B 1 192 ? 29.077 21.023 76.205 1.00 59.20 192 ASN B O 1
ATOM 2734 N N . SER B 1 193 ? 28.482 20.400 78.287 1.00 52.52 193 SER B N 1
ATOM 2735 C CA . SER B 1 193 ? 29.850 20.370 78.798 1.00 59.96 193 SER B CA 1
ATOM 2736 C C . SER B 1 193 ? 30.632 19.179 78.255 1.00 63.74 193 SER B C 1
ATOM 2737 O O . SER B 1 193 ? 31.853 19.269 78.076 1.00 62.15 193 SER B O 1
ATOM 2740 N N . ASP B 1 194 ? 29.954 18.060 77.998 1.00 63.72 194 ASP B N 1
ATOM 2741 C CA . ASP B 1 194 ? 30.623 16.840 77.579 1.00 66.43 194 ASP B CA 1
ATOM 2742 C C . ASP B 1 194 ? 29.621 15.715 77.373 1.00 65.29 194 ASP B C 1
ATOM 2743 O O . ASP B 1 194 ? 29.301 14.977 78.313 1.00 64.65 194 ASP B O 1
ATOM 2748 N N . LEU B 1 195 ? 29.129 15.572 76.142 1.00 63.09 195 LEU B N 1
ATOM 2749 C CA . LEU B 1 195 ? 28.185 14.515 75.807 1.00 62.61 195 LEU B CA 1
ATOM 2750 C C . LEU B 1 195 ? 28.818 13.405 74.986 1.00 60.61 195 LEU B C 1
ATOM 2751 O O . LEU B 1 195 ? 28.095 12.631 74.352 1.00 57.75 195 LEU B O 1
ATOM 2756 N N . ARG B 1 196 ? 30.147 13.294 74.993 1.00 59.30 196 ARG B N 1
ATOM 2757 C CA . ARG B 1 196 ? 30.734 12.228 74.200 1.00 72.21 196 ARG B CA 1
ATOM 2758 C C . ARG B 1 196 ? 30.591 10.864 74.853 1.00 73.09 196 ARG B C 1
ATOM 2759 O O . ARG B 1 196 ? 30.831 9.851 74.190 1.00 76.38 196 ARG B O 1
ATOM 2767 N N . ASN B 1 197 ? 30.165 10.799 76.104 1.00 77.70 197 ASN B N 1
ATOM 2768 C CA . ASN B 1 197 ? 29.765 9.523 76.685 1.00 79.82 197 ASN B CA 1
ATOM 2769 C C . ASN B 1 197 ? 28.257 9.326 76.663 1.00 79.49 197 ASN B C 1
ATOM 2770 O O . ASN B 1 197 ? 27.775 8.324 77.184 1.00 82.01 197 ASN B O 1
ATOM 2775 N N . LYS B 1 198 ? 27.495 10.253 76.087 1.00 83.37 198 LYS B N 1
ATOM 2776 C CA . LYS B 1 198 ? 26.059 10.032 75.991 1.00 86.30 198 LYS B CA 1
ATOM 2777 C C . LYS B 1 198 ? 25.787 8.856 75.065 1.00 99.75 198 LYS B C 1
ATOM 2778 O O . LYS B 1 198 ? 26.350 8.753 73.964 1.00 88.13 198 LYS B O 1
ATOM 2784 N N . THR B 1 199 ? 24.923 7.963 75.524 1.00 113.15 199 THR B N 1
ATOM 2785 C CA . THR B 1 199 ? 24.700 6.715 74.830 1.00 126.84 199 THR B CA 1
ATOM 2786 C C . THR B 1 199 ? 23.275 6.275 75.105 1.00 131.08 199 THR B C 1
ATOM 2787 O O . THR B 1 199 ? 22.700 6.612 76.145 1.00 136.49 199 THR B O 1
ATOM 2791 N N . TYR B 1 200 ? 22.703 5.556 74.142 1.00 130.05 200 TYR B N 1
ATOM 2792 C CA . TYR B 1 200 ? 21.450 4.832 74.343 1.00 127.60 200 TYR B CA 1
ATOM 2793 C C . TYR B 1 200 ? 21.127 3.922 73.154 1.00 124.71 200 TYR B C 1
ATOM 2794 O O . TYR B 1 200 ? 21.245 4.318 72.000 1.00 116.92 200 TYR B O 1
#

B-factor: mean 72.83, std 23.89, range [27.9, 157.87]

CATH classification: 2.10.60.10

InterPro domains:
  IPR016054 Ly-6 antigen/uPA receptor-like [PF00021] (29-115)
  IPR016054 Ly-6 antigen/uPA receptor-like [PF00021] (137-223)
  IPR016054 Ly-6 antigen/uPA receptor-like [SM00134] (31-126)
  IPR045860 Snake toxin-like superfamily [G3DSA:2.10.60.10] (30-122)
  IPR045860 Snake toxin-like superfamily [G3DSA:2.10.60.10] (134-226)
  IPR045860 Snake toxin-like superfamily [SSF57302] (27-122)
  IPR045860 Snake toxin-like superfamily [SSF57302] (135-224)

Foldseek 3Di:
DKEWWWKPLFDCICPPVNTDIDDDDPPFFKKKKKKKKKDAPVGITIIITTAGAHDDFDKFWDWDADQRIIMIMIMGIDGDYHPRPDDDNDDDFDFDDAKEFFDHRDAPVQQAFPRGDIDGDGCPPVQDWFKKWWWKKWADGNNDIHMGIGIDTGNDQAAAFDWDDTDRIITTTGIHGHHHPNSDCPVDDDD/DKEWWWWDLLDCIVPPVNTDIDDDDPVQFKWKKKKKWKDAPVDIGIIIGTGTAHDDFDKDWDWDADQRIIMIMIMGMDRDHHPHPDDDHTDDDCDDPFPQDPAKEFFDHRDAQVQLAFQRGDIDGDGCVVNADQQKKKWWKKKADGPNDIDMGIGIDTGRDAAAAFDWDDDVRIIITTGIHGHHHPRSDCPVPDD

Secondary structure (DSSP, 8-state):
-EEEEEEEESSSTTSTTT-EEEEPPTT---EEEEEEEEEETTEEEEEEEEEE--S-SEEEEEEEEETTEEEEEEEEEESSTT----S-S-------S-EEE-BSS--TTT-STT-S-EEE---GGGS---EEEEEEEEEEETTEEEEEEEEEEES-S---SEEEEETTEEEEEEEEESTT-TT--TT----/-EEEEEEEESSSTT-GGG-EEEEPPTT---EEEEEEEEEETTEEEEEEEEEE--S--EEEEEEEEETTEEEEEEEEEESSTT-S--S-SS---------EEEEEEE-BSS--SSS--TT-S-EEEEE-GGG----EEEEEEEEEEETTEEEEEEEEEEES-SS--SEEEEETTEEEEEEEESSTT-TT--TT---

GO terms:
  GO:0034392 negative regulation of smooth muscle cell apoptotic process (P, IGI)
  GO:0005886 plasma membrane (C, TAS)
  GO:0005886 plasma membrane (C, IDA)
  GO:0005515 protein binding (F, IPI)
  GO:0005576 extracellular region (C, TAS)
  GO:0005576 extracellular region (C, HDA)